Protein AF-M8D2G9-F1 (afdb_monomer_lite)

Secondary structure (DSSP, 8-state):
-HHHHHHHHHHHHHHHHHHTT---------HHHHHHHHHHHHHHHB-BS--TT-S-TT---B-TTTTGGGTS----SB--SSS--EEHHHHHHHHHHHHHHHHHHHHHHHHTT-HHHHHHHHHHHHHHHHHHEEETTEEEEEES-HHHHTT----GGG--S---EEEEETTB--HHHHHHHHHHHHHHHHHHTTT-HHHHHHHHHHHHHHHHHHHHS---HHHH-HHHHTTS--SS-SHHHHHHHHHHHHHHH--HHHHHHHHHHTTTTTTTS---S--SSS--HHHHHHHHHHHHHTT---STTHHHHHHHHHHHHHHSTT-PPPTTS------SEEEEEEEEEEEEETTEEEEEEEEEEEE-SSS-EEEEEEEEES--S-EESSEE-SSTTEEE--TT-S-B-TT-EEEEEEEEESSSPPEEEEEEEEE-

Foldseek 3Di:
DVVVVVVVVVVVVVVVVVVVPPPPPPPPPPVLVVVVVVLLVLLVFKAAQHDPPRPPVVDHHFPPCFCVVVPFGQTFFGQDPLWRKQALLQSLVVLLVLLVCCVVCVVVCVVSVNNVSSLVSSCRHLVNQLRQCPDLFKGFGIWFQCVFRVVDDDHRRPDDGHGDIDMAGLVQAALQSLLSNLSSLLSSLQSCCPPPVPSSVSSNVSSVSSLCNSVVRDDHNCVSDVSCCVPDGLPLGNLLSNLSSLLSNCVRPVDCVSVVVNQVCCVVSCLLPALDQDDHSRHCSLVSLQSLLVCVVVVHDPDDRVVVNVSSPVSNCVNDPPDDDDPPPDPPDDAQWDKDKDFPDWDDDPNWIKTKIKIKTFGANQFKWQWFKKAKPPADWDKDQWADDPDPRITIGDPPDRIAGHGGIGMMIGMHTDDDGIDIDTPDIDGD

Sequence (432 aa):
MARLAIASAAVALLVLLAAASAEASPAWSDYAGAFDKSLQFFEAQRSGKLPADRTVHWRGDSALTDGFSQGVDLVGGYYDAGDHVKFGFPMAYAVTMLSWGVLEFEKEMVAANSLNRALDAIRWGTNYFIKAHTEPNTLWVQVGDGDSDHLCWERAEDMSTPRTASKIDASRPGSEVAAETAAALAAAAKVFRHYDSMYADLLLMHAKQIFTFADTFRGRYDDSLQCAKKFYPSASGYQDELLWGAAWLYEATGDEDYLDYVARNAEAFGGTGWAVREFSWDNKYAGVQVLLSKVLLAGGGDGDYADTLKQFRAKAEFFIPGYQPPPGSLHIGGAPLEFVHAVTNSWEHNGVDHYRHTVTAKNTCGHPITYLKLRIEGLTGPIYGVSATHDKEMYGFPSWVTRLDAGEKLTIVYIQEGGPAAKIAVAEYKTG

pLDDT: mean 88.23, std 15.65, range [25.91, 99.0]

Radius of gyration: 27.32 Å; chains: 1; bounding box: 55×89×83 Å

Organism: Aegilops tauschii (NCBI:txid37682)

InterPro domains:
  IPR001701 Glycoside hydrolase family 9 [PF00759] (31-322)
  IPR008928 Six-hairpin glycosidase superfamily [SSF48208] (30-336)
  IPR012341 Six-hairpin glycosidase-like superfamily [G3DSA:1.50.10.10] (28-343)
  IPR019028 Carbohydrate binding domain CBM49 [PF09478] (338-416)
  IPR019028 Carbohydrate binding domain CBM49 [SM01063] (337-419)

Structure (mmCIF, N/CA/C/O backbone):
data_AF-M8D2G9-F1
#
_entry.id   AF-M8D2G9-F1
#
loop_
_atom_site.group_PDB
_atom_site.id
_atom_site.type_symbol
_atom_site.label_atom_id
_atom_site.label_alt_id
_atom_site.label_comp_id
_atom_site.label_asym_id
_atom_site.label_entity_id
_atom_site.label_seq_id
_atom_site.pdbx_PDB_ins_code
_atom_site.Cartn_x
_atom_site.Cartn_y
_atom_site.Cartn_z
_atom_site.occupancy
_atom_site.B_iso_or_equiv
_atom_site.auth_seq_id
_atom_site.auth_comp_id
_atom_site.auth_asym_id
_atom_site.auth_atom_id
_atom_site.pdbx_PDB_model_num
ATOM 1 N N . MET A 1 1 ? -10.076 68.667 -38.100 1.00 53.78 1 MET A N 1
ATOM 2 C CA . MET A 1 1 ? -9.116 67.548 -37.951 1.00 53.78 1 MET A CA 1
ATOM 3 C C . MET A 1 1 ? -8.803 67.205 -36.491 1.00 53.78 1 MET A C 1
ATOM 5 O O . MET A 1 1 ? -8.805 66.028 -36.169 1.00 53.78 1 MET A O 1
ATOM 9 N N . ALA A 1 2 ? -8.636 68.177 -35.583 1.00 49.06 2 ALA A N 1
ATOM 10 C CA . ALA A 1 2 ? -8.290 67.906 -34.175 1.00 49.06 2 ALA A CA 1
ATOM 11 C C . ALA A 1 2 ? -9.311 67.050 -33.383 1.00 49.06 2 ALA A C 1
ATOM 13 O O . ALA A 1 2 ? -8.911 66.219 -32.578 1.00 49.06 2 ALA A O 1
ATOM 14 N N . ARG A 1 3 ? -10.624 67.186 -33.634 1.00 44.47 3 ARG A N 1
ATOM 15 C CA . ARG A 1 3 ? -11.658 66.406 -32.916 1.00 44.47 3 ARG A CA 1
ATOM 16 C C . ARG A 1 3 ? -11.704 64.917 -33.291 1.00 44.47 3 ARG A C 1
ATOM 18 O O . ARG A 1 3 ? -12.078 64.108 -32.454 1.00 44.47 3 ARG A O 1
ATOM 25 N N . LEU A 1 4 ? -11.291 64.556 -34.510 1.00 47.47 4 LEU A N 1
ATOM 26 C CA . LEU A 1 4 ? -11.219 63.153 -34.942 1.00 47.47 4 LEU A CA 1
ATOM 27 C C . LEU A 1 4 ? -9.996 62.445 -34.338 1.00 47.47 4 LEU A C 1
ATOM 29 O O . LEU A 1 4 ? -10.094 61.295 -33.933 1.00 47.47 4 LEU A O 1
ATOM 33 N N . ALA A 1 5 ? -8.868 63.152 -34.208 1.00 52.06 5 ALA A N 1
ATOM 34 C CA . ALA A 1 5 ? -7.645 62.605 -33.619 1.00 52.06 5 ALA A CA 1
ATOM 35 C C . ALA A 1 5 ? -7.798 62.286 -32.119 1.00 52.06 5 ALA A C 1
ATOM 37 O O . ALA A 1 5 ? -7.286 61.274 -31.649 1.00 52.06 5 ALA A O 1
ATOM 38 N N . ILE A 1 6 ? -8.551 63.109 -31.379 1.00 54.62 6 ILE A N 1
ATOM 39 C CA . ILE A 1 6 ? -8.811 62.897 -29.945 1.00 54.62 6 ILE A CA 1
ATOM 40 C C . ILE A 1 6 ? -9.745 61.695 -29.723 1.00 54.62 6 ILE A C 1
ATOM 42 O O . ILE A 1 6 ? -9.524 60.914 -28.801 1.00 54.62 6 ILE A O 1
ATOM 46 N N . ALA A 1 7 ? -10.743 61.498 -30.592 1.00 53.12 7 ALA A N 1
ATOM 47 C CA . ALA A 1 7 ? -11.633 60.339 -30.524 1.00 53.12 7 ALA A CA 1
ATOM 48 C C . ALA A 1 7 ? -10.887 59.023 -30.817 1.00 53.12 7 ALA A C 1
ATOM 50 O O . ALA A 1 7 ? -11.056 58.050 -30.086 1.00 53.12 7 ALA A O 1
ATOM 51 N N . SER A 1 8 ? -10.000 59.005 -31.818 1.00 55.91 8 SER A N 1
ATOM 52 C CA . SER A 1 8 ? -9.183 57.825 -32.134 1.00 55.91 8 SER A CA 1
ATOM 53 C C . SER A 1 8 ? -8.168 57.491 -31.035 1.00 55.91 8 SER A C 1
ATOM 55 O O . SER A 1 8 ? -7.948 56.317 -30.745 1.00 55.91 8 SER A O 1
ATOM 57 N N . ALA A 1 9 ? -7.586 58.504 -30.384 1.00 57.50 9 ALA A N 1
ATOM 58 C CA . ALA A 1 9 ? -6.681 58.306 -29.253 1.00 57.50 9 ALA A CA 1
ATOM 59 C C . ALA A 1 9 ? -7.412 57.763 -28.012 1.00 57.50 9 ALA A C 1
ATOM 61 O O . ALA A 1 9 ? -6.888 56.887 -27.330 1.00 57.50 9 ALA A O 1
ATOM 62 N N . ALA A 1 10 ? -8.639 58.225 -27.749 1.00 59.53 10 ALA A N 1
ATOM 63 C CA . ALA A 1 10 ? -9.457 57.726 -26.645 1.00 59.53 10 ALA A CA 1
ATOM 64 C C . ALA A 1 10 ? -9.895 56.266 -26.857 1.00 59.53 10 ALA A C 1
ATOM 66 O O . ALA A 1 10 ? -9.846 55.477 -25.919 1.00 59.53 10 ALA A O 1
ATOM 67 N N . VAL A 1 11 ? -10.256 55.883 -28.089 1.00 64.50 11 VAL A N 1
ATOM 68 C CA . VAL A 1 11 ? -10.607 54.492 -28.430 1.00 64.50 11 VAL A CA 1
ATOM 69 C C . VAL A 1 11 ? -9.385 53.573 -28.339 1.00 64.50 11 VAL A C 1
ATOM 71 O O . VAL A 1 11 ? -9.488 52.490 -27.772 1.00 64.50 11 VAL A O 1
ATOM 74 N N . ALA A 1 12 ? -8.213 54.010 -28.813 1.00 60.72 12 ALA A N 1
ATOM 75 C CA . ALA A 1 12 ? -6.975 53.241 -28.675 1.00 60.72 12 ALA A CA 1
ATOM 76 C C . ALA A 1 12 ? -6.573 53.048 -27.201 1.00 60.72 12 ALA A C 1
ATOM 78 O O . ALA A 1 12 ? -6.162 51.955 -26.816 1.00 60.72 12 ALA A O 1
ATOM 79 N N . LEU A 1 13 ? -6.753 54.076 -26.363 1.00 60.06 13 LEU A N 1
ATOM 80 C CA . LEU A 1 13 ? -6.482 54.002 -24.927 1.00 60.06 13 LEU A CA 1
ATOM 81 C C . LEU A 1 13 ? -7.478 53.082 -24.199 1.00 60.06 13 LEU A C 1
ATOM 83 O O . LEU A 1 13 ? -7.069 52.327 -23.325 1.00 60.06 13 LEU A O 1
ATOM 87 N N . LEU A 1 14 ? -8.757 53.081 -24.594 1.00 56.66 14 LEU A N 1
ATOM 88 C CA . LEU A 1 14 ? -9.784 52.165 -24.076 1.00 56.66 14 LEU A CA 1
ATOM 89 C C . LEU A 1 14 ? -9.538 50.703 -24.480 1.00 56.66 14 LEU A C 1
ATOM 91 O O . LEU A 1 14 ? -9.743 49.816 -23.659 1.00 56.66 14 LEU A O 1
ATOM 95 N N . VAL A 1 15 ? -9.049 50.440 -25.697 1.00 58.44 15 VAL A N 1
ATOM 96 C CA . VAL A 1 15 ? -8.664 49.086 -26.142 1.00 58.44 15 VAL A CA 1
ATOM 97 C C . VAL A 1 15 ? -7.397 48.602 -25.423 1.00 58.44 15 VAL A C 1
ATOM 99 O O . VAL A 1 15 ? -7.326 47.441 -25.031 1.00 58.44 15 VAL A O 1
ATOM 102 N N . LEU A 1 16 ? -6.427 49.489 -25.174 1.00 55.03 16 LEU A N 1
ATOM 103 C CA . LEU A 1 16 ? -5.229 49.184 -24.379 1.00 55.03 16 LEU A CA 1
ATOM 104 C C . LEU A 1 16 ? -5.554 48.950 -22.895 1.00 55.03 16 LEU A C 1
ATOM 106 O O . LEU A 1 16 ? -4.984 48.051 -22.285 1.00 55.03 16 LEU A O 1
ATOM 110 N N . LEU A 1 17 ? -6.500 49.702 -22.326 1.00 54.75 17 LEU A N 1
ATOM 111 C CA . LEU A 1 17 ? -6.986 49.502 -20.957 1.00 54.75 17 LEU A CA 1
ATOM 112 C C . LEU A 1 17 ? -7.837 48.229 -20.824 1.00 54.75 17 LEU A C 1
ATOM 114 O O . LEU A 1 17 ? -7.736 47.557 -19.803 1.00 54.75 17 LEU A O 1
ATOM 118 N N . ALA A 1 18 ? -8.610 47.853 -21.851 1.00 52.09 18 ALA A N 1
ATOM 119 C CA . ALA A 1 18 ? -9.341 46.582 -21.905 1.00 52.09 18 ALA A CA 1
ATOM 120 C C . ALA A 1 18 ? -8.403 45.370 -22.072 1.00 52.09 18 ALA A C 1
ATOM 122 O O . ALA A 1 18 ? -8.632 44.327 -21.469 1.00 52.09 18 ALA A O 1
ATOM 123 N N . ALA A 1 19 ? -7.307 45.513 -22.826 1.00 51.78 19 ALA A N 1
ATOM 124 C CA . ALA A 1 19 ? -6.267 44.487 -22.932 1.00 51.78 19 ALA A CA 1
ATOM 125 C C . ALA A 1 19 ? -5.415 44.370 -21.652 1.00 51.78 19 ALA A C 1
ATOM 127 O O . ALA A 1 19 ? -4.944 43.284 -21.330 1.00 51.78 19 ALA A O 1
ATOM 128 N N . ALA A 1 20 ? -5.252 45.464 -20.899 1.00 49.66 20 ALA A N 1
ATOM 129 C CA . ALA A 1 20 ? -4.568 45.484 -19.602 1.00 49.66 20 ALA A CA 1
ATOM 130 C C . ALA A 1 20 ? -5.455 45.046 -18.418 1.00 49.66 20 ALA A C 1
ATOM 132 O O . ALA A 1 20 ? -4.943 44.852 -17.320 1.00 49.66 20 ALA A O 1
ATOM 133 N N . SER A 1 21 ? -6.766 44.890 -18.636 1.00 45.12 21 SER A N 1
ATOM 134 C CA . SER A 1 21 ? -7.738 44.366 -17.661 1.00 45.12 21 SER A CA 1
ATOM 135 C C . SER A 1 21 ? -8.247 42.966 -18.010 1.00 45.12 21 SER A C 1
ATOM 137 O O . SER A 1 21 ? -9.132 42.442 -17.335 1.00 45.12 21 SER A O 1
ATOM 139 N N . ALA A 1 22 ? -7.618 42.302 -18.985 1.00 43.44 22 ALA A N 1
ATOM 140 C CA . ALA A 1 22 ? -7.520 40.854 -18.944 1.00 43.44 22 ALA A CA 1
ATOM 141 C C . ALA A 1 22 ? -6.589 40.502 -17.776 1.00 43.44 22 ALA A C 1
ATOM 143 O O . ALA A 1 22 ? -5.407 40.214 -17.962 1.00 43.44 22 ALA A O 1
ATOM 144 N N . GLU A 1 23 ? -7.116 40.577 -16.552 1.00 44.22 23 GLU A N 1
ATOM 145 C CA . GLU A 1 23 ? -6.579 39.772 -15.469 1.00 44.22 23 GLU A CA 1
ATOM 146 C C . GLU A 1 23 ? -6.482 38.362 -16.039 1.00 44.22 23 GLU A C 1
ATOM 148 O O . GLU A 1 23 ? -7.493 37.764 -16.420 1.00 44.22 23 GLU A O 1
ATOM 153 N N . ALA A 1 24 ? -5.253 37.868 -16.197 1.00 43.94 24 ALA A N 1
ATOM 154 C CA . ALA A 1 24 ? -5.048 36.455 -16.399 1.00 43.94 24 ALA A CA 1
ATOM 155 C C . ALA A 1 24 ? -5.787 35.794 -15.239 1.00 43.94 24 ALA A C 1
ATOM 157 O O . ALA A 1 24 ? -5.355 35.893 -14.089 1.00 43.94 24 ALA A O 1
ATOM 158 N N . SER A 1 25 ? -6.940 35.185 -15.533 1.00 47.78 25 SER A N 1
ATOM 159 C CA . SER A 1 25 ? -7.552 34.229 -14.623 1.00 47.78 25 SER A CA 1
ATOM 160 C C . SER A 1 25 ? -6.408 33.329 -14.166 1.00 47.78 25 SER A C 1
ATOM 162 O O . SER A 1 25 ? -5.604 32.962 -15.034 1.00 47.78 25 SER A O 1
ATOM 164 N N . PRO A 1 26 ? -6.247 33.061 -12.854 1.00 45.66 26 PRO A N 1
ATOM 165 C CA . PRO A 1 26 ? -5.112 32.283 -12.375 1.00 45.66 26 PRO A CA 1
ATOM 166 C C . PRO A 1 26 ? -5.036 31.061 -13.271 1.00 45.66 26 PRO A C 1
ATOM 168 O O . PRO A 1 26 ? -6.054 30.385 -13.427 1.00 45.66 26 PRO A O 1
ATOM 171 N N . ALA A 1 27 ? -3.913 30.891 -13.980 1.00 52.69 27 ALA A N 1
ATOM 172 C CA . ALA A 1 27 ? -3.774 29.804 -14.931 1.00 52.69 27 ALA A CA 1
ATOM 173 C C . ALA A 1 27 ? -4.096 28.542 -14.143 1.00 52.69 27 ALA A C 1
ATOM 175 O O . ALA A 1 27 ? -3.344 28.173 -13.242 1.00 52.69 27 ALA A O 1
ATOM 176 N N . TRP A 1 28 ? -5.270 27.963 -14.393 1.00 56.19 28 TRP A N 1
ATOM 177 C CA . TRP A 1 28 ? -5.623 26.683 -13.824 1.00 56.19 28 TRP A CA 1
ATOM 178 C C . TRP A 1 28 ? -4.486 25.768 -14.248 1.00 56.19 28 TRP A C 1
ATOM 180 O O . TRP A 1 28 ? -4.229 25.636 -15.448 1.00 56.19 28 TRP A O 1
ATOM 190 N N . SER A 1 29 ? -3.712 25.275 -13.281 1.00 75.75 29 SER A N 1
ATOM 191 C CA . SER A 1 29 ? -2.574 24.421 -13.590 1.00 75.75 29 SER A CA 1
ATOM 192 C C . SER A 1 29 ? -3.075 23.284 -14.475 1.00 75.75 29 SER A C 1
ATOM 194 O O . SER A 1 29 ? -4.159 22.750 -14.238 1.00 75.75 29 SER A O 1
ATOM 196 N N . ASP A 1 30 ? -2.321 22.932 -15.517 1.00 87.50 30 ASP A N 1
ATOM 197 C CA . ASP A 1 30 ? -2.648 21.803 -16.389 1.00 87.50 30 ASP A CA 1
ATOM 198 C C . ASP A 1 30 ? -2.492 20.488 -15.605 1.00 87.50 30 ASP A C 1
ATOM 200 O O . ASP A 1 30 ? -1.484 19.787 -15.701 1.00 87.50 30 ASP A O 1
ATOM 204 N N . TYR A 1 31 ? -3.474 20.190 -14.750 1.00 90.50 31 TYR A N 1
ATOM 205 C CA . TYR A 1 31 ? -3.481 19.014 -13.888 1.00 90.50 31 TYR A CA 1
ATOM 206 C C . TYR A 1 31 ? -3.606 17.730 -14.708 1.00 90.50 31 TYR A C 1
ATOM 208 O O . TYR A 1 31 ? -3.048 16.710 -14.314 1.00 90.50 31 TYR A O 1
ATOM 216 N N . ALA A 1 32 ? -4.265 17.790 -15.870 1.00 89.56 32 ALA A N 1
ATOM 217 C CA . ALA A 1 32 ? -4.315 16.676 -16.809 1.00 89.56 32 ALA A CA 1
ATOM 218 C C . ALA A 1 32 ? -2.909 16.356 -17.341 1.00 89.56 32 ALA A C 1
ATOM 220 O O . ALA A 1 32 ? -2.459 15.218 -17.227 1.00 89.56 32 ALA A O 1
ATOM 221 N N . GLY A 1 33 ? -2.173 17.362 -17.825 1.00 91.38 33 GLY A N 1
ATOM 222 C CA . GLY A 1 33 ? -0.786 17.202 -18.263 1.00 91.38 33 GLY A CA 1
ATOM 223 C C . GLY A 1 33 ? 0.188 16.853 -17.132 1.00 91.38 33 GLY A C 1
ATOM 224 O O . GLY A 1 33 ? 1.165 16.136 -17.356 1.00 91.38 33 GLY A O 1
ATOM 225 N N . ALA A 1 34 ? -0.058 17.314 -15.903 1.00 93.31 34 ALA A N 1
ATOM 226 C CA . ALA A 1 34 ? 0.723 16.908 -14.734 1.00 93.31 34 ALA A CA 1
ATOM 227 C C . ALA A 1 34 ? 0.497 15.427 -14.382 1.00 93.31 34 ALA A C 1
ATOM 229 O O . ALA A 1 34 ? 1.460 14.696 -14.152 1.00 93.31 34 ALA A O 1
ATOM 230 N N . PHE A 1 35 ? -0.757 14.968 -14.391 1.00 93.00 35 PHE A N 1
ATOM 231 C CA . PHE A 1 35 ? -1.099 13.569 -14.143 1.00 93.00 35 PHE A CA 1
ATOM 232 C C . PHE A 1 35 ? -0.572 12.644 -15.248 1.00 93.00 35 PHE A C 1
ATOM 234 O O . PHE A 1 35 ? -0.017 11.588 -14.957 1.00 93.00 35 PHE A O 1
ATOM 241 N N . ASP A 1 36 ? -0.645 13.076 -16.507 1.00 92.12 36 ASP A N 1
ATOM 242 C CA . ASP A 1 36 ? -0.051 12.383 -17.653 1.00 92.12 36 ASP A CA 1
ATOM 243 C C . ASP A 1 36 ? 1.445 12.091 -17.443 1.00 92.12 36 ASP A C 1
ATOM 245 O O . ASP A 1 36 ? 1.893 10.949 -17.565 1.00 92.12 36 ASP A O 1
ATOM 249 N N . LYS A 1 37 ? 2.209 13.111 -17.034 1.00 95.81 37 LYS A N 1
ATOM 250 C CA . LYS A 1 37 ? 3.639 12.977 -16.714 1.00 95.81 37 LYS A CA 1
ATOM 251 C C . LYS A 1 37 ? 3.891 12.086 -15.500 1.00 95.81 37 LYS A C 1
ATOM 253 O O . LYS A 1 37 ? 4.894 11.381 -15.479 1.00 95.81 37 LYS A O 1
ATOM 258 N N . SER A 1 38 ? 2.990 12.084 -14.518 1.00 96.69 38 SER A N 1
ATOM 259 C CA . SER A 1 38 ? 3.061 11.156 -13.382 1.00 96.69 38 SER A CA 1
ATOM 260 C C . SER A 1 38 ? 2.964 9.696 -13.846 1.00 96.69 38 SER A C 1
ATOM 262 O O . SER A 1 38 ? 3.759 8.854 -13.437 1.00 96.69 38 SER A O 1
ATOM 264 N N . LEU A 1 39 ? 2.070 9.386 -14.791 1.00 97.31 39 LEU A N 1
ATOM 265 C CA . LEU A 1 39 ? 1.974 8.041 -15.372 1.00 97.31 39 LEU A CA 1
ATOM 266 C C . LEU A 1 39 ? 3.191 7.686 -16.244 1.00 97.31 39 LEU A C 1
ATOM 268 O O . LEU A 1 39 ? 3.643 6.541 -16.218 1.00 97.31 39 LEU A O 1
ATOM 272 N N . GLN A 1 40 ? 3.765 8.657 -16.966 1.00 97.56 40 GLN A N 1
ATOM 273 C CA . GLN A 1 40 ? 5.043 8.462 -17.666 1.00 97.56 40 GLN A CA 1
ATOM 274 C C . GLN A 1 40 ? 6.190 8.163 -16.689 1.00 97.56 40 GLN A C 1
ATOM 276 O O . GLN A 1 40 ? 7.065 7.363 -17.010 1.00 97.56 40 GLN A O 1
ATOM 281 N N . PHE A 1 41 ? 6.183 8.758 -15.492 1.00 98.38 41 PHE A N 1
ATOM 282 C CA . PHE A 1 41 ? 7.144 8.425 -14.440 1.00 98.38 41 PHE A CA 1
ATOM 283 C C . PHE A 1 41 ? 7.004 6.963 -13.995 1.00 98.38 41 PHE A C 1
ATOM 285 O O . PHE A 1 41 ? 8.001 6.250 -13.994 1.00 98.38 41 PHE A O 1
ATOM 292 N N . PHE A 1 42 ? 5.788 6.463 -13.741 1.00 98.50 42 PHE A N 1
ATOM 293 C CA . PHE A 1 42 ? 5.593 5.030 -13.471 1.00 98.50 42 PHE A CA 1
ATOM 294 C C . PHE A 1 42 ? 6.119 4.156 -14.618 1.00 98.50 42 PHE A C 1
ATOM 296 O O . PHE A 1 42 ? 6.850 3.196 -14.383 1.00 98.50 42 PHE A O 1
ATOM 303 N N . GLU A 1 43 ? 5.823 4.501 -15.874 1.00 98.50 43 GLU A N 1
ATOM 304 C CA . GLU A 1 43 ? 6.366 3.775 -17.027 1.00 98.50 43 GLU A CA 1
ATOM 305 C C . GLU A 1 43 ? 7.907 3.779 -17.053 1.00 98.50 43 GLU A C 1
ATOM 307 O O . GLU A 1 43 ? 8.532 2.750 -17.331 1.00 98.50 43 GLU A O 1
ATOM 312 N N . ALA A 1 44 ? 8.524 4.901 -16.685 1.00 98.56 44 ALA A N 1
ATOM 313 C CA . ALA A 1 44 ? 9.967 5.053 -16.566 1.00 98.56 44 ALA A CA 1
ATOM 314 C C . ALA A 1 44 ? 10.589 4.286 -15.383 1.00 98.56 44 ALA A C 1
ATOM 316 O O . ALA A 1 44 ? 11.799 4.085 -15.399 1.00 98.56 44 ALA A O 1
ATOM 317 N N . GLN A 1 45 ? 9.791 3.790 -14.433 1.00 98.81 45 GLN A N 1
ATOM 318 C CA . GLN A 1 45 ? 10.244 2.951 -13.314 1.00 98.81 45 GLN A CA 1
ATOM 319 C C . GLN A 1 45 ? 10.064 1.446 -13.564 1.00 98.81 45 GLN A C 1
ATOM 321 O O . GLN A 1 45 ? 10.525 0.625 -12.774 1.00 98.81 45 GLN A O 1
ATOM 326 N N . ARG A 1 46 ? 9.401 1.037 -14.654 1.00 98.88 46 ARG A N 1
ATOM 327 C CA . ARG A 1 46 ? 9.137 -0.384 -14.954 1.00 98.88 46 ARG A CA 1
ATOM 328 C C . ARG A 1 46 ? 10.428 -1.204 -15.057 1.00 98.88 46 ARG A C 1
ATOM 330 O O . ARG A 1 46 ? 11.265 -0.896 -15.897 1.00 98.88 46 ARG A O 1
ATOM 337 N N . SER A 1 47 ? 10.580 -2.250 -14.254 1.00 98.81 47 SER A N 1
ATOM 338 C CA . SER A 1 47 ? 11.639 -3.267 -14.363 1.00 98.81 47 SER A CA 1
ATOM 339 C C . SER A 1 47 ? 11.152 -4.473 -15.178 1.00 98.81 47 SER A C 1
ATOM 341 O O . SER A 1 47 ? 9.952 -4.737 -15.225 1.00 98.81 47 SER A O 1
ATOM 343 N N . GLY A 1 48 ? 12.053 -5.236 -15.801 1.00 98.69 48 GLY A N 1
ATOM 344 C CA . GLY A 1 48 ? 11.715 -6.432 -16.575 1.00 98.69 48 GLY A CA 1
ATOM 345 C C . GLY A 1 48 ? 11.635 -6.201 -18.085 1.00 98.69 48 GLY A C 1
ATOM 346 O O . GLY A 1 48 ? 12.256 -5.293 -18.636 1.00 98.69 48 GLY A O 1
ATOM 347 N N . LYS A 1 49 ? 10.876 -7.069 -18.764 1.00 98.56 49 LYS A N 1
ATOM 348 C CA . LYS A 1 49 ? 10.632 -7.017 -20.213 1.00 98.56 49 LYS A CA 1
ATOM 349 C C . LYS A 1 49 ? 9.604 -5.932 -20.526 1.00 98.56 49 LYS A C 1
ATOM 351 O O . LYS A 1 49 ? 8.434 -6.111 -20.200 1.00 98.56 49 LYS A O 1
ATOM 356 N N . LEU A 1 50 ? 10.012 -4.843 -21.167 1.00 98.44 50 LEU A N 1
ATOM 357 C CA . LEU A 1 50 ? 9.132 -3.714 -21.456 1.00 98.44 50 LEU A CA 1
ATOM 358 C C . LEU A 1 50 ? 8.204 -4.002 -22.647 1.00 98.44 50 LEU A C 1
ATOM 360 O O . LEU A 1 50 ? 8.592 -4.703 -23.589 1.00 98.44 50 LEU A O 1
ATOM 364 N N . PRO A 1 51 ? 6.980 -3.445 -22.645 1.00 96.38 51 PRO A N 1
ATOM 365 C CA . PRO A 1 51 ? 6.056 -3.623 -23.752 1.00 96.38 51 PRO A CA 1
ATOM 366 C C . PRO A 1 51 ? 6.530 -2.853 -25.000 1.00 96.38 51 PRO A C 1
ATOM 368 O O . PRO A 1 51 ? 7.270 -1.862 -24.926 1.00 96.38 51 PRO A O 1
ATOM 371 N N . ALA A 1 52 ? 6.143 -3.348 -26.177 1.00 95.00 52 ALA A N 1
ATOM 372 C CA . ALA A 1 52 ? 6.602 -2.807 -27.458 1.00 95.00 52 ALA A CA 1
ATOM 373 C C . ALA A 1 52 ? 6.025 -1.413 -27.761 1.00 95.00 52 ALA A C 1
ATOM 375 O O . ALA A 1 52 ? 6.671 -0.619 -28.439 1.00 95.00 52 ALA A O 1
ATOM 376 N N . ASP A 1 53 ? 4.838 -1.121 -27.237 1.00 93.31 53 ASP A N 1
ATOM 377 C CA . ASP A 1 53 ? 4.083 0.127 -27.375 1.00 93.31 53 ASP A CA 1
ATOM 378 C C . ASP A 1 53 ? 4.384 1.155 -26.269 1.00 93.31 53 ASP A C 1
ATOM 380 O O . ASP A 1 53 ? 3.661 2.141 -26.131 1.00 93.31 53 ASP A O 1
ATOM 384 N N . ARG A 1 54 ? 5.468 0.959 -25.501 1.00 94.12 54 ARG A N 1
ATOM 385 C CA . ARG A 1 54 ? 5.896 1.899 -24.454 1.00 94.12 54 ARG A CA 1
ATOM 386 C C . ARG A 1 54 ? 6.103 3.316 -24.988 1.00 94.12 54 ARG A C 1
ATOM 388 O O . ARG A 1 54 ? 6.635 3.484 -26.086 1.00 94.12 54 ARG A O 1
ATOM 395 N N . THR A 1 55 ? 5.801 4.329 -24.180 1.00 93.88 55 THR A N 1
ATOM 396 C CA . THR A 1 55 ? 6.030 5.740 -24.556 1.00 93.88 55 THR A CA 1
ATOM 397 C C . THR A 1 55 ? 7.397 6.258 -24.101 1.00 93.88 55 THR A C 1
ATOM 399 O O . THR A 1 55 ? 7.998 7.130 -24.731 1.00 93.88 55 THR A O 1
ATOM 402 N N . VAL A 1 56 ? 7.957 5.656 -23.049 1.00 96.88 56 VAL A N 1
ATOM 403 C CA . VAL A 1 56 ? 9.290 5.977 -22.523 1.00 96.88 56 VAL A CA 1
ATOM 404 C C . VAL A 1 56 ? 10.366 5.188 -23.284 1.00 96.88 56 VAL A C 1
ATOM 406 O O . VAL A 1 56 ? 10.812 4.119 -22.871 1.00 96.88 56 VAL A O 1
ATOM 409 N N . HIS A 1 57 ? 10.792 5.711 -24.437 1.00 96.81 57 HIS A N 1
ATOM 410 C CA . HIS A 1 57 ? 11.692 4.994 -25.357 1.00 96.81 57 HIS A CA 1
ATOM 411 C C . HIS A 1 57 ? 13.157 4.899 -24.912 1.00 96.81 57 HIS A C 1
ATOM 413 O O . HIS A 1 57 ? 13.890 4.059 -25.431 1.00 96.81 57 HIS A O 1
ATOM 419 N N . TRP A 1 58 ? 13.592 5.739 -23.972 1.00 97.75 58 TRP A N 1
ATOM 420 C CA . TRP A 1 58 ? 14.960 5.703 -23.448 1.00 97.75 58 TRP A CA 1
ATOM 421 C C . TRP A 1 58 ? 15.189 4.586 -22.419 1.00 97.75 58 TRP A C 1
ATOM 423 O O . TRP A 1 58 ? 16.337 4.332 -22.068 1.00 97.75 58 TRP A O 1
ATOM 433 N N . ARG A 1 59 ? 14.126 3.898 -21.977 1.00 98.50 59 ARG A N 1
ATOM 434 C CA . ARG A 1 59 ? 14.207 2.673 -21.170 1.00 98.50 59 ARG A CA 1
ATOM 435 C C . ARG A 1 59 ? 14.202 1.433 -22.066 1.00 98.50 59 ARG A C 1
ATOM 437 O O . ARG A 1 59 ? 13.468 1.370 -23.065 1.00 98.50 59 ARG A O 1
ATOM 444 N N . GLY A 1 60 ? 15.000 0.444 -21.685 1.00 98.44 60 GLY A N 1
ATOM 445 C CA . GLY A 1 60 ? 15.091 -0.880 -22.286 1.00 98.44 60 GLY A CA 1
ATOM 446 C C . GLY A 1 60 ? 14.750 -2.002 -21.302 1.00 98.44 60 GLY A C 1
ATOM 447 O O . GLY A 1 60 ? 14.423 -1.781 -20.135 1.00 98.44 60 GLY A O 1
ATOM 448 N N . ASP A 1 61 ? 14.804 -3.231 -21.811 1.00 98.81 61 ASP A N 1
ATOM 449 C CA . ASP A 1 61 ? 14.597 -4.427 -20.997 1.00 98.81 61 ASP A CA 1
ATOM 450 C C . ASP A 1 61 ? 15.720 -4.564 -19.959 1.00 98.81 61 ASP A C 1
ATOM 452 O O . ASP A 1 61 ? 16.897 -4.524 -20.310 1.00 98.81 61 ASP A O 1
ATOM 456 N N . SER A 1 62 ? 15.369 -4.776 -18.692 1.00 98.69 62 SER A N 1
ATOM 457 C CA . SER A 1 62 ? 16.333 -4.899 -17.585 1.00 98.69 62 SER A CA 1
ATOM 458 C C . SER A 1 62 ? 15.903 -5.967 -16.578 1.00 98.69 62 SER A C 1
ATOM 460 O O . SER A 1 62 ? 14.755 -6.404 -16.602 1.00 98.69 62 SER A O 1
ATOM 462 N N . ALA A 1 63 ? 16.814 -6.412 -15.701 1.00 98.19 63 ALA A N 1
ATOM 463 C CA . ALA A 1 63 ? 16.515 -7.357 -14.611 1.00 98.19 63 ALA A CA 1
ATOM 464 C C . ALA A 1 63 ? 15.802 -8.660 -15.051 1.00 98.19 63 ALA A C 1
ATOM 466 O O . ALA A 1 63 ? 14.952 -9.209 -14.349 1.00 98.19 63 ALA A O 1
ATOM 467 N N . LEU A 1 64 ? 16.138 -9.171 -16.242 1.00 98.38 64 LEU A N 1
ATOM 468 C CA . LEU A 1 64 ? 15.437 -10.293 -16.888 1.00 98.38 64 LEU A CA 1
ATOM 469 C C . LEU A 1 64 ? 15.682 -11.665 -16.241 1.00 98.38 64 LEU A C 1
ATOM 471 O O . LEU A 1 64 ? 15.127 -12.664 -16.690 1.00 98.38 64 LEU A O 1
ATOM 475 N N . THR A 1 65 ? 16.522 -11.723 -15.211 1.00 97.50 65 THR A N 1
ATOM 476 C CA . THR A 1 65 ? 16.865 -12.950 -14.481 1.00 97.50 65 THR A CA 1
ATOM 477 C C . THR A 1 65 ? 16.478 -12.882 -13.005 1.00 97.50 65 THR A C 1
ATOM 479 O O . THR A 1 65 ? 16.910 -13.732 -12.226 1.00 97.50 65 THR A O 1
ATOM 482 N N . ASP A 1 66 ? 15.691 -11.880 -12.602 1.00 98.69 66 ASP A N 1
ATOM 483 C CA . ASP A 1 66 ? 15.230 -11.718 -11.222 1.00 98.69 66 ASP A CA 1
ATOM 484 C C . ASP A 1 66 ? 14.535 -12.985 -10.714 1.00 98.69 66 ASP A C 1
ATOM 486 O O . ASP A 1 66 ? 13.581 -13.475 -11.317 1.00 98.69 66 ASP A O 1
ATOM 490 N N . GLY A 1 67 ? 15.023 -13.514 -9.588 1.00 98.12 67 GLY A N 1
ATOM 491 C CA . GLY A 1 67 ? 14.487 -14.716 -8.947 1.00 98.12 67 GLY A CA 1
ATOM 492 C C . GLY A 1 67 ? 14.948 -16.051 -9.549 1.00 98.12 67 GLY A C 1
ATOM 493 O O . GLY A 1 67 ? 14.829 -17.080 -8.880 1.00 98.12 67 GLY A O 1
ATOM 494 N N . PHE A 1 68 ? 15.538 -16.062 -10.752 1.00 97.25 68 PHE A N 1
ATOM 495 C CA . PHE A 1 68 ? 15.859 -17.300 -11.477 1.00 97.25 68 PHE A CA 1
ATOM 496 C C . PHE A 1 68 ? 16.790 -18.231 -10.686 1.00 97.25 68 PHE A C 1
ATOM 498 O O . PHE A 1 68 ? 16.541 -19.432 -10.588 1.00 97.25 68 PHE A O 1
ATOM 505 N N . SER A 1 69 ? 17.831 -17.678 -10.055 1.00 96.12 69 SER A N 1
ATOM 506 C CA . SER A 1 69 ? 18.771 -18.439 -9.215 1.00 96.12 69 SER A CA 1
ATOM 507 C C . SER A 1 69 ? 18.125 -19.040 -7.961 1.00 96.12 69 SER A C 1
ATOM 509 O O . SER A 1 69 ? 18.693 -19.946 -7.354 1.00 96.12 69 SER A O 1
ATOM 511 N N . GLN A 1 70 ? 16.942 -18.555 -7.582 1.00 97.88 70 GLN A N 1
ATOM 512 C CA . GLN A 1 70 ? 16.161 -18.995 -6.426 1.00 97.88 70 GLN A CA 1
ATOM 513 C C . GLN A 1 70 ? 14.924 -19.810 -6.835 1.00 97.88 70 GLN A C 1
ATOM 515 O O . GLN A 1 70 ? 14.091 -20.124 -5.988 1.00 97.88 70 GLN A O 1
ATOM 520 N N . GLY A 1 71 ? 14.821 -20.191 -8.116 1.00 97.88 71 GLY A N 1
ATOM 521 C CA . GLY A 1 71 ? 13.773 -21.074 -8.628 1.00 97.88 71 GLY A CA 1
ATOM 522 C C . GLY A 1 71 ? 12.410 -20.408 -8.820 1.00 97.88 71 GLY A C 1
ATOM 523 O O . GLY A 1 71 ? 11.407 -21.113 -8.891 1.00 97.88 71 GLY A O 1
ATOM 524 N N . VAL A 1 72 ? 12.358 -19.076 -8.899 1.00 98.31 72 VAL A N 1
ATOM 525 C CA . VAL A 1 72 ? 11.121 -18.294 -9.059 1.00 98.31 72 VAL A CA 1
ATOM 526 C C . VAL A 1 72 ? 11.261 -17.284 -10.203 1.00 98.31 72 VAL A C 1
ATOM 528 O O . VAL A 1 72 ? 12.367 -16.871 -10.537 1.00 98.31 72 VAL A O 1
ATOM 531 N N . ASP A 1 73 ? 10.151 -16.882 -10.825 1.00 98.38 73 ASP A N 1
ATOM 532 C CA . ASP A 1 73 ? 10.137 -15.757 -11.771 1.00 98.38 73 ASP A CA 1
ATOM 533 C C . ASP A 1 73 ? 9.726 -14.496 -11.020 1.00 98.38 73 ASP A C 1
ATOM 535 O O . ASP A 1 73 ? 8.563 -14.349 -10.655 1.00 98.38 73 ASP A O 1
ATOM 539 N N . LEU A 1 74 ? 10.671 -13.583 -10.804 1.00 98.81 74 LEU A N 1
ATOM 540 C CA . LEU A 1 74 ? 10.408 -12.276 -10.207 1.00 98.81 74 LEU A CA 1
ATOM 541 C C . LEU A 1 74 ? 10.657 -11.141 -11.205 1.00 98.81 74 LEU A C 1
ATOM 543 O O . LEU A 1 74 ? 10.812 -9.998 -10.790 1.00 98.81 74 LEU A O 1
ATOM 547 N N . VAL A 1 75 ? 10.679 -11.405 -12.514 1.00 98.81 75 VAL A N 1
ATOM 548 C CA . VAL A 1 75 ? 10.838 -10.367 -13.544 1.00 98.81 75 VAL A CA 1
ATOM 549 C C . VAL A 1 75 ? 9.583 -9.493 -13.607 1.00 98.81 75 VAL A C 1
ATOM 551 O O . VAL A 1 75 ? 8.462 -10.008 -13.673 1.00 98.81 75 VAL A O 1
ATOM 554 N N . GLY A 1 76 ? 9.762 -8.170 -13.646 1.00 98.75 76 GLY A N 1
ATOM 555 C CA . GLY A 1 76 ? 8.669 -7.192 -13.619 1.00 98.75 76 GLY A CA 1
ATOM 556 C C . GLY A 1 76 ? 8.750 -6.252 -12.415 1.00 98.75 76 GLY A C 1
ATOM 557 O O . GLY A 1 76 ? 9.769 -6.200 -11.722 1.00 98.75 76 GLY A O 1
ATOM 558 N N . GLY A 1 77 ? 7.647 -5.552 -12.141 1.00 98.81 77 GLY A N 1
ATOM 559 C CA . GLY A 1 77 ? 7.525 -4.628 -11.012 1.00 98.81 77 GLY A CA 1
ATOM 560 C C . GLY A 1 77 ? 8.178 -3.275 -11.283 1.00 98.81 77 GLY A C 1
ATOM 561 O O . GLY A 1 77 ? 8.529 -2.960 -12.424 1.00 98.81 77 GLY A O 1
ATOM 562 N N . TYR A 1 78 ? 8.315 -2.468 -10.238 1.00 98.94 78 TYR A N 1
ATOM 563 C CA . TYR A 1 78 ? 8.888 -1.125 -10.318 1.00 98.94 78 TYR A CA 1
ATOM 564 C C . TYR A 1 78 ? 10.226 -1.050 -9.589 1.00 98.94 78 TYR A C 1
ATOM 566 O O . TYR A 1 78 ? 10.370 -1.623 -8.514 1.00 98.94 78 TYR A O 1
ATOM 574 N N . TYR A 1 79 ? 11.194 -0.338 -10.160 1.00 98.88 79 TYR A N 1
ATOM 575 C CA . TYR A 1 79 ? 12.304 0.179 -9.365 1.00 98.88 79 TYR A CA 1
ATOM 576 C C . TYR A 1 79 ? 11.785 1.259 -8.420 1.00 98.88 79 TYR A C 1
ATOM 578 O O . TYR A 1 79 ? 10.867 2.005 -8.775 1.00 98.88 79 TYR A O 1
ATOM 586 N N . ASP A 1 80 ? 12.341 1.296 -7.216 1.00 98.56 80 ASP A N 1
ATOM 587 C CA . ASP A 1 80 ? 11.793 2.079 -6.116 1.00 98.56 80 ASP A CA 1
ATOM 588 C C . ASP A 1 80 ? 11.948 3.591 -6.327 1.00 98.56 80 ASP A C 1
ATOM 590 O O . ASP A 1 80 ? 10.954 4.321 -6.335 1.00 98.56 80 ASP A O 1
ATOM 594 N N . ALA A 1 81 ? 13.175 4.056 -6.570 1.00 97.62 81 ALA A N 1
ATOM 595 C CA . ALA A 1 81 ? 13.473 5.478 -6.686 1.00 97.62 81 ALA A CA 1
ATOM 596 C C . ALA A 1 81 ? 14.427 5.767 -7.859 1.00 97.62 81 ALA A C 1
ATOM 598 O O . ALA A 1 81 ? 14.083 5.551 -9.019 1.00 97.62 81 ALA A O 1
ATOM 599 N N . GLY A 1 82 ? 15.611 6.317 -7.579 1.00 97.31 82 GLY A N 1
ATOM 600 C CA . GLY A 1 82 ? 16.685 6.487 -8.568 1.00 97.31 82 GLY A CA 1
ATOM 601 C C . GLY A 1 82 ? 17.637 5.291 -8.649 1.00 97.31 82 GLY A C 1
ATOM 602 O O . GLY A 1 82 ? 18.609 5.346 -9.396 1.00 97.31 82 GLY A O 1
ATOM 603 N N . ASP A 1 83 ? 17.381 4.264 -7.844 1.00 97.56 83 ASP A N 1
ATOM 604 C CA . ASP A 1 83 ? 18.124 3.017 -7.739 1.00 97.56 83 ASP A CA 1
ATOM 605 C C . ASP A 1 83 ? 17.444 1.901 -8.556 1.00 97.56 83 ASP A C 1
ATOM 607 O O . ASP A 1 83 ? 16.475 2.140 -9.283 1.00 97.56 83 ASP A O 1
ATOM 611 N N . HIS A 1 84 ? 17.952 0.671 -8.463 1.00 98.06 84 HIS A N 1
ATOM 612 C CA . HIS A 1 84 ? 17.395 -0.490 -9.160 1.00 98.06 84 HIS A CA 1
ATOM 613 C C . HIS A 1 84 ? 16.948 -1.621 -8.225 1.00 98.06 84 HIS A C 1
ATOM 615 O O . HIS A 1 84 ? 16.663 -2.748 -8.671 1.00 98.06 84 HIS A O 1
ATOM 621 N N . VAL A 1 85 ? 16.840 -1.343 -6.928 1.00 98.25 85 VAL A N 1
ATOM 622 C CA . VAL A 1 85 ? 16.209 -2.261 -5.985 1.00 98.25 85 VAL A CA 1
ATOM 623 C C . VAL A 1 85 ? 14.694 -2.224 -6.170 1.00 98.25 85 VAL A C 1
ATOM 625 O O . VAL A 1 85 ? 14.079 -1.193 -6.445 1.00 98.25 85 VAL A O 1
ATOM 628 N N . LYS A 1 86 ? 14.067 -3.389 -6.019 1.00 98.75 86 LYS A N 1
ATOM 629 C CA . LYS A 1 86 ? 12.610 -3.521 -5.940 1.00 98.75 86 LYS A CA 1
ATOM 630 C C . LYS A 1 86 ? 12.215 -3.696 -4.487 1.00 98.75 86 LYS A C 1
ATOM 632 O O . LYS A 1 86 ? 12.185 -4.830 -4.013 1.00 98.75 86 LYS A O 1
ATOM 637 N N . PHE A 1 87 ? 11.922 -2.603 -3.790 1.00 98.69 87 PHE A N 1
ATOM 638 C CA . PHE A 1 87 ? 11.399 -2.645 -2.425 1.00 98.69 87 PHE A CA 1
ATOM 639 C C . PHE A 1 87 ? 9.883 -2.867 -2.446 1.00 98.69 87 PHE A C 1
ATOM 641 O O . PHE A 1 87 ? 9.114 -2.039 -2.926 1.00 98.69 87 PHE A O 1
ATOM 648 N N . GLY A 1 88 ? 9.435 -4.020 -1.948 1.00 98.62 88 GLY A N 1
ATOM 649 C CA . GLY A 1 88 ? 8.039 -4.448 -2.040 1.00 98.62 88 GLY A CA 1
ATOM 650 C C . GLY A 1 88 ? 7.080 -3.599 -1.211 1.00 98.62 88 GLY A C 1
ATOM 651 O O . GLY A 1 88 ? 5.962 -3.364 -1.653 1.00 98.62 88 GLY A O 1
ATOM 652 N N . PHE A 1 89 ? 7.515 -3.100 -0.052 1.00 98.69 89 PHE A N 1
ATOM 653 C CA . PHE A 1 89 ? 6.657 -2.328 0.848 1.00 98.69 89 PHE A CA 1
ATOM 654 C C . PHE A 1 89 ? 6.212 -0.973 0.259 1.00 98.69 89 PHE A C 1
ATOM 656 O O . PHE A 1 89 ? 5.007 -0.787 0.069 1.00 98.69 89 PHE A O 1
ATOM 663 N N . PRO A 1 90 ? 7.123 -0.064 -0.145 1.00 98.75 90 PRO A N 1
ATOM 664 C CA . PRO A 1 90 ? 6.732 1.176 -0.822 1.00 98.75 90 PRO A CA 1
ATOM 665 C C . PRO A 1 90 ? 6.091 0.932 -2.196 1.00 98.75 90 PRO A C 1
ATOM 667 O O . PRO A 1 90 ? 5.186 1.674 -2.584 1.00 98.75 90 PRO A O 1
ATOM 670 N N . MET A 1 91 ? 6.481 -0.128 -2.919 1.00 98.94 91 MET A N 1
ATOM 671 C CA . MET A 1 91 ? 5.834 -0.490 -4.185 1.00 98.94 91 MET A CA 1
ATOM 672 C C . MET A 1 91 ? 4.363 -0.867 -3.986 1.00 98.94 91 MET A C 1
ATOM 674 O O . MET A 1 91 ? 3.514 -0.424 -4.760 1.00 98.94 91 MET A O 1
ATOM 678 N N . ALA A 1 92 ? 4.052 -1.674 -2.966 1.00 98.94 92 ALA A N 1
ATOM 679 C CA . ALA A 1 92 ? 2.683 -2.053 -2.633 1.00 98.94 92 ALA A CA 1
ATOM 680 C C . ALA A 1 92 ? 1.851 -0.812 -2.301 1.00 98.94 92 ALA A C 1
ATOM 682 O O . ALA A 1 92 ? 0.828 -0.594 -2.946 1.00 98.94 92 ALA A O 1
ATOM 683 N N . TYR A 1 93 ? 2.366 0.070 -1.440 1.00 98.88 93 TYR A N 1
ATOM 684 C CA . TYR A 1 93 ? 1.726 1.350 -1.133 1.00 98.88 93 TYR A CA 1
ATOM 685 C C . TYR A 1 93 ? 1.451 2.197 -2.385 1.00 98.88 93 TYR A C 1
ATOM 687 O O . TYR A 1 93 ? 0.331 2.675 -2.583 1.00 98.88 93 TYR A O 1
ATOM 695 N N . ALA A 1 94 ? 2.436 2.356 -3.275 1.00 98.88 94 ALA A N 1
ATOM 696 C CA . ALA A 1 94 ? 2.266 3.130 -4.504 1.00 98.88 94 ALA A CA 1
ATOM 697 C C . ALA A 1 94 ? 1.153 2.557 -5.403 1.00 98.88 94 ALA A C 1
ATOM 699 O O . ALA A 1 94 ? 0.369 3.314 -5.980 1.00 98.88 94 ALA A O 1
ATOM 700 N N . VAL A 1 95 ? 1.046 1.227 -5.493 1.00 98.94 95 VAL A N 1
ATOM 701 C CA . VAL A 1 95 ? -0.007 0.546 -6.262 1.00 98.94 95 VAL A CA 1
ATOM 702 C C . VAL A 1 95 ? -1.372 0.668 -5.581 1.00 98.94 95 VAL A C 1
ATOM 704 O O . VAL A 1 95 ? -2.362 0.907 -6.281 1.00 98.94 95 VAL A O 1
ATOM 707 N N . THR A 1 96 ? -1.450 0.574 -4.248 1.00 98.94 96 THR A N 1
ATOM 708 C CA . THR A 1 96 ? -2.685 0.840 -3.493 1.00 98.94 96 THR A CA 1
ATOM 709 C C . THR A 1 96 ? -3.176 2.258 -3.762 1.00 98.94 96 THR A C 1
ATOM 711 O O . THR A 1 96 ? -4.336 2.453 -4.115 1.00 98.94 96 THR A O 1
ATOM 714 N N . MET A 1 97 ? -2.286 3.251 -3.685 1.00 98.69 97 MET A N 1
ATOM 715 C CA . MET A 1 97 ? -2.630 4.657 -3.900 1.00 98.69 97 MET A CA 1
ATOM 716 C C . MET A 1 97 ? -3.041 4.967 -5.335 1.00 98.69 97 MET A C 1
ATOM 718 O O . MET A 1 97 ? -3.998 5.711 -5.547 1.00 98.69 97 MET A O 1
ATOM 722 N N . LEU A 1 98 ? -2.364 4.380 -6.323 1.00 98.44 98 LEU A N 1
ATOM 723 C CA . LEU A 1 98 ? -2.761 4.519 -7.721 1.00 98.44 98 LEU A CA 1
ATOM 724 C C . LEU A 1 98 ? -4.147 3.902 -7.964 1.00 98.44 98 LEU A C 1
ATOM 726 O O . LEU A 1 98 ? -4.980 4.509 -8.636 1.00 98.44 98 LEU A O 1
ATOM 730 N N . SER A 1 99 ? -4.416 2.739 -7.364 1.00 98.81 99 SER A N 1
ATOM 731 C CA . SER A 1 99 ? -5.721 2.071 -7.437 1.00 98.81 99 SER A CA 1
ATOM 732 C C . SER A 1 99 ? -6.815 2.889 -6.759 1.00 98.81 99 SER A C 1
ATOM 734 O O . SER A 1 99 ? -7.874 3.100 -7.347 1.00 98.81 99 SER A O 1
ATOM 736 N N . TRP A 1 100 ? -6.548 3.418 -5.562 1.00 98.44 100 TRP A N 1
ATOM 737 C CA . TRP A 1 100 ? -7.483 4.295 -4.865 1.00 98.44 100 TRP A CA 1
ATOM 738 C C . TRP A 1 100 ? -7.778 5.553 -5.687 1.00 98.44 100 TRP A C 1
ATOM 740 O O . TRP A 1 100 ? -8.937 5.912 -5.865 1.00 98.44 100 TRP A O 1
ATOM 750 N N . GLY A 1 101 ? -6.752 6.168 -6.282 1.00 97.69 101 GLY A N 1
ATOM 751 C CA . GLY A 1 101 ? -6.918 7.313 -7.174 1.00 97.69 101 GLY A CA 1
ATOM 752 C C . GLY A 1 101 ? -7.839 7.021 -8.361 1.00 97.69 101 GLY A C 1
ATOM 753 O O . GLY A 1 101 ? -8.699 7.843 -8.670 1.00 97.69 101 GLY A O 1
ATOM 754 N N . VAL A 1 102 ? -7.710 5.852 -9.001 1.00 98.00 102 VAL A N 1
ATOM 755 C CA . VAL A 1 102 ? -8.624 5.443 -10.082 1.00 98.00 102 VAL A CA 1
ATOM 756 C C . VAL A 1 102 ? -10.055 5.291 -9.566 1.00 98.00 102 VAL A C 1
ATOM 758 O O . VAL A 1 102 ? -10.966 5.795 -10.211 1.00 98.00 102 VAL A O 1
ATOM 761 N N . LEU A 1 103 ? -10.264 4.664 -8.404 1.00 97.25 103 LEU A N 1
ATOM 762 C CA . LEU A 1 103 ? -11.605 4.476 -7.829 1.00 97.25 103 LEU A CA 1
ATOM 763 C C . LEU A 1 103 ? -12.315 5.800 -7.511 1.00 97.25 103 LEU A C 1
ATOM 765 O O . LEU A 1 103 ? -13.528 5.898 -7.675 1.00 97.25 103 LEU A O 1
ATOM 769 N N . GLU A 1 104 ? -11.577 6.811 -7.054 1.00 95.19 104 GLU A N 1
ATOM 770 C C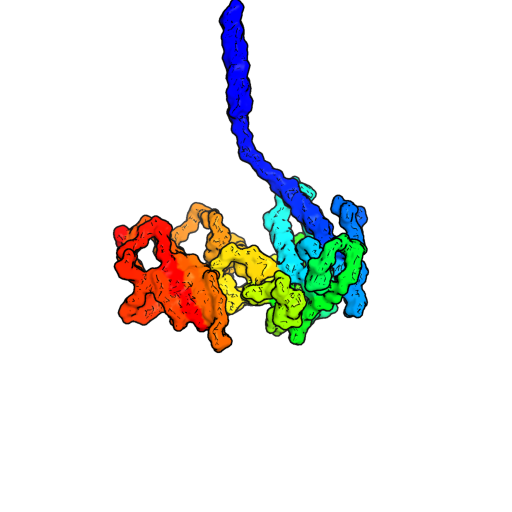A . GLU A 1 104 ? -12.151 8.111 -6.685 1.00 95.19 104 GLU A CA 1
ATOM 771 C C . GLU A 1 104 ? -12.347 9.044 -7.885 1.00 95.19 104 GLU A C 1
ATOM 773 O O . GLU A 1 104 ? -13.315 9.804 -7.919 1.00 95.19 104 GLU A O 1
ATOM 778 N N . PHE A 1 105 ? -11.433 8.998 -8.859 1.00 96.06 105 PHE A N 1
ATOM 779 C CA . PHE A 1 105 ? -11.315 10.011 -9.916 1.00 96.06 105 PHE A CA 1
ATOM 780 C C . PHE A 1 105 ? -11.407 9.426 -11.333 1.00 96.06 105 PHE A C 1
ATOM 782 O O . PHE A 1 105 ? -10.861 9.980 -12.290 1.00 96.06 105 PHE A O 1
ATOM 789 N N . GLU A 1 106 ? -12.081 8.283 -11.493 1.00 95.00 106 GLU A N 1
ATOM 790 C CA . GLU A 1 106 ? -12.205 7.577 -12.774 1.00 95.00 106 GLU A CA 1
ATOM 791 C C . GLU A 1 106 ? -12.727 8.490 -13.892 1.00 95.00 106 GLU A C 1
ATOM 793 O O . GLU A 1 106 ? -12.180 8.519 -14.995 1.00 95.00 106 GLU A O 1
ATOM 798 N N . LYS A 1 107 ? -13.766 9.284 -13.604 1.00 95.38 107 LYS A N 1
ATOM 799 C CA . LYS A 1 107 ? -14.413 10.170 -14.586 1.00 95.38 107 LYS A CA 1
ATOM 800 C C . LYS A 1 107 ? -13.454 11.245 -15.088 1.00 95.38 107 LYS A C 1
ATOM 802 O O . LYS A 1 107 ? -13.420 11.537 -16.283 1.00 95.38 107 LYS A O 1
ATOM 807 N N . GLU A 1 108 ? -12.665 11.815 -14.189 1.00 94.62 108 GLU A N 1
ATOM 808 C CA . GLU A 1 108 ? -11.643 12.810 -14.480 1.00 94.62 108 GLU A CA 1
ATOM 809 C C . GLU A 1 108 ? -10.509 12.194 -15.309 1.00 94.62 108 GLU A C 1
ATOM 811 O O . GLU A 1 108 ? -10.057 12.805 -16.278 1.00 94.62 108 GLU A O 1
ATOM 816 N N . MET A 1 109 ? -10.098 10.959 -15.003 1.00 95.31 109 MET A N 1
ATOM 817 C CA . MET A 1 109 ? -9.091 10.233 -15.786 1.00 95.31 109 MET A CA 1
ATOM 818 C C . MET A 1 109 ? -9.589 9.845 -17.186 1.00 95.31 109 MET A C 1
ATOM 820 O O . MET A 1 109 ? -8.813 9.863 -18.145 1.00 95.31 109 MET A O 1
ATOM 824 N N . VAL A 1 110 ? -10.881 9.535 -17.340 1.00 95.00 110 VAL A N 1
ATOM 825 C CA . VAL A 1 110 ? -11.512 9.356 -18.659 1.00 95.00 110 VAL A CA 1
ATOM 826 C C . VAL A 1 110 ? -11.485 10.669 -19.436 1.00 95.00 110 VAL A C 1
ATOM 828 O O . VAL A 1 110 ? -11.039 10.691 -20.582 1.00 95.00 110 VAL A O 1
ATOM 831 N N . ALA A 1 111 ? -11.901 11.775 -18.811 1.00 93.81 111 ALA A N 1
ATOM 832 C CA . ALA A 1 111 ? -11.901 13.094 -19.443 1.00 93.81 111 ALA A CA 1
ATOM 833 C C . ALA A 1 111 ? -10.488 13.555 -19.852 1.00 93.81 111 ALA A C 1
ATOM 835 O O . ALA A 1 111 ? -10.329 14.214 -20.878 1.00 93.81 111 ALA A O 1
ATOM 836 N N . ALA A 1 112 ? -9.465 13.170 -19.086 1.00 92.88 112 ALA A N 1
ATOM 837 C CA . ALA A 1 112 ? -8.058 13.448 -19.370 1.00 92.88 112 ALA A CA 1
ATOM 838 C C . ALA A 1 112 ? -7.388 12.431 -20.320 1.00 92.88 112 ALA A C 1
ATOM 840 O O . ALA A 1 112 ? -6.199 12.564 -20.604 1.00 92.88 112 ALA A O 1
ATOM 841 N N . ASN A 1 113 ? -8.111 11.415 -20.813 1.00 94.31 113 ASN A N 1
ATOM 842 C CA . ASN A 1 113 ? -7.570 10.338 -21.653 1.00 94.31 113 ASN A CA 1
ATOM 843 C C . ASN A 1 113 ? -6.338 9.635 -21.031 1.00 94.31 113 ASN A C 1
ATOM 845 O O . ASN A 1 113 ? -5.345 9.314 -21.696 1.00 94.31 113 ASN A O 1
ATOM 849 N N . SER A 1 114 ? -6.382 9.428 -19.716 1.00 95.56 114 SER A N 1
ATOM 850 C CA . SER A 1 114 ? -5.297 8.847 -18.920 1.00 95.56 114 SER A CA 1
ATOM 851 C C . SER A 1 114 ? -5.688 7.540 -18.228 1.00 95.56 114 SER A C 1
ATOM 853 O O . SER A 1 114 ? -4.794 6.812 -17.798 1.00 95.56 114 SER A O 1
ATOM 855 N N . LEU A 1 115 ? -6.983 7.189 -18.198 1.00 96.88 115 LEU A N 1
ATOM 856 C CA . LEU A 1 115 ? -7.486 5.991 -17.515 1.00 96.88 115 LEU A CA 1
ATOM 857 C C . LEU A 1 115 ? -6.753 4.708 -17.936 1.00 96.88 115 LEU A C 1
ATOM 859 O O . LEU A 1 115 ? -6.244 4.002 -17.076 1.00 96.88 115 LEU A O 1
ATOM 863 N N . ASN A 1 116 ? -6.627 4.424 -19.237 1.00 96.44 116 ASN A N 1
ATOM 864 C CA . ASN A 1 116 ? -5.973 3.187 -19.695 1.00 96.44 116 ASN A CA 1
ATOM 865 C C . ASN A 1 116 ? -4.515 3.087 -19.224 1.00 96.44 116 ASN A C 1
ATOM 867 O O . ASN A 1 116 ? -4.088 2.032 -18.775 1.00 96.44 116 ASN A O 1
ATOM 871 N N . ARG A 1 117 ? -3.771 4.199 -19.233 1.00 96.75 117 ARG A N 1
ATOM 872 C CA . ARG A 1 117 ? -2.388 4.218 -18.735 1.00 96.75 117 ARG A CA 1
ATOM 873 C C . ARG A 1 117 ? -2.314 4.048 -17.220 1.00 96.75 117 ARG A C 1
ATOM 875 O O . ARG A 1 117 ? -1.382 3.413 -16.735 1.00 96.75 117 ARG A O 1
ATOM 882 N N . ALA A 1 118 ? -3.290 4.573 -16.476 1.00 98.25 118 ALA A N 1
ATOM 883 C CA . ALA A 1 118 ? -3.404 4.320 -15.042 1.00 98.25 118 ALA A CA 1
ATOM 884 C C . ALA A 1 118 ? -3.693 2.834 -14.766 1.00 98.25 118 ALA A C 1
ATOM 886 O O . ALA A 1 118 ? -3.012 2.225 -13.944 1.00 98.25 118 ALA A O 1
ATOM 887 N N . LEU A 1 119 ? -4.620 2.222 -15.514 1.00 98.62 119 LEU A N 1
ATOM 888 C CA . LEU A 1 119 ? -4.898 0.784 -15.447 1.00 98.62 119 LEU A CA 1
ATOM 889 C C . LEU A 1 119 ? -3.649 -0.046 -15.784 1.00 98.62 119 LEU A C 1
ATOM 891 O O . LEU A 1 119 ? -3.312 -0.970 -15.047 1.00 98.62 119 LEU A O 1
ATOM 895 N N . ASP A 1 120 ? -2.905 0.308 -16.831 1.00 98.38 120 ASP A N 1
ATOM 896 C CA . ASP A 1 120 ? -1.662 -0.382 -17.196 1.00 98.38 120 ASP A CA 1
ATOM 897 C C . ASP A 1 120 ? -0.583 -0.252 -16.116 1.00 98.38 120 ASP A C 1
ATOM 899 O O . ASP A 1 120 ? 0.175 -1.193 -15.865 1.00 98.38 120 ASP A O 1
ATOM 903 N N . ALA A 1 121 ? -0.496 0.904 -15.456 1.00 98.69 121 ALA A N 1
ATOM 904 C CA . ALA A 1 121 ? 0.428 1.115 -14.351 1.00 98.69 121 ALA A CA 1
ATOM 905 C C . ALA A 1 121 ? 0.047 0.278 -13.110 1.00 98.69 121 ALA A C 1
ATOM 907 O O . ALA A 1 121 ? 0.923 -0.351 -12.509 1.00 98.69 121 ALA A O 1
ATOM 908 N N . ILE A 1 122 ? -1.241 0.163 -12.772 1.00 98.88 122 ILE A N 1
ATOM 909 C CA . ILE A 1 122 ? -1.707 -0.725 -11.690 1.00 98.88 122 ILE A CA 1
ATOM 910 C C . ILE A 1 122 ? -1.433 -2.192 -12.045 1.00 98.88 122 ILE A C 1
ATOM 912 O O . ILE A 1 122 ? -0.882 -2.942 -11.232 1.00 98.88 122 ILE A O 1
ATOM 916 N N . ARG A 1 123 ? -1.777 -2.610 -13.271 1.00 98.88 123 ARG A N 1
ATOM 917 C CA . ARG A 1 123 ? -1.586 -3.989 -13.747 1.00 98.88 123 ARG A CA 1
ATOM 918 C C . ARG A 1 123 ? -0.117 -4.404 -13.724 1.00 98.88 123 ARG A C 1
ATOM 920 O O . ARG A 1 123 ? 0.194 -5.542 -13.390 1.00 98.88 123 ARG A O 1
ATOM 927 N N . TRP A 1 124 ? 0.801 -3.491 -14.040 1.00 98.94 124 TRP A N 1
ATOM 928 C CA . TRP A 1 124 ? 2.236 -3.773 -13.997 1.00 98.94 124 TRP A CA 1
ATOM 929 C C . TRP A 1 124 ? 2.725 -4.160 -12.595 1.00 98.94 124 TRP A C 1
ATOM 931 O O . TRP A 1 124 ? 3.432 -5.158 -12.440 1.00 98.94 124 TRP A O 1
ATOM 941 N N . GLY A 1 125 ? 2.321 -3.398 -11.573 1.00 98.88 125 GLY A N 1
ATOM 942 C CA . GLY A 1 125 ? 2.681 -3.677 -10.180 1.00 98.88 125 GLY A CA 1
ATOM 943 C C . GLY A 1 125 ? 2.001 -4.939 -9.647 1.00 98.88 125 GLY A C 1
ATOM 944 O O . GLY A 1 125 ? 2.649 -5.814 -9.079 1.00 98.88 125 GLY A O 1
ATOM 945 N N . THR A 1 126 ? 0.706 -5.096 -9.911 1.00 98.94 126 THR A N 1
ATOM 946 C CA . THR A 1 126 ? -0.061 -6.258 -9.435 1.00 98.94 126 THR A CA 1
ATOM 947 C C . THR A 1 126 ? 0.335 -7.576 -10.106 1.00 98.94 126 THR A C 1
ATOM 949 O O . THR A 1 126 ? 0.394 -8.604 -9.431 1.00 98.94 126 THR A O 1
ATOM 952 N N . ASN A 1 127 ? 0.726 -7.565 -11.387 1.00 98.94 127 ASN A N 1
ATOM 953 C CA . ASN A 1 127 ? 1.339 -8.729 -12.037 1.00 98.94 127 ASN A CA 1
ATOM 954 C C . ASN A 1 127 ? 2.617 -9.182 -11.322 1.00 98.94 127 ASN A C 1
ATOM 956 O O . ASN A 1 127 ? 2.863 -10.381 -11.204 1.00 98.94 127 ASN A O 1
ATOM 960 N N . TYR A 1 128 ? 3.425 -8.237 -10.837 1.00 98.94 128 TYR A N 1
ATOM 961 C CA . TYR A 1 128 ? 4.610 -8.560 -10.051 1.00 98.94 128 TYR A CA 1
ATOM 962 C C . TYR A 1 128 ? 4.246 -9.137 -8.677 1.00 98.94 128 TYR A C 1
ATOM 964 O O . TYR A 1 128 ? 4.830 -10.141 -8.283 1.00 98.94 12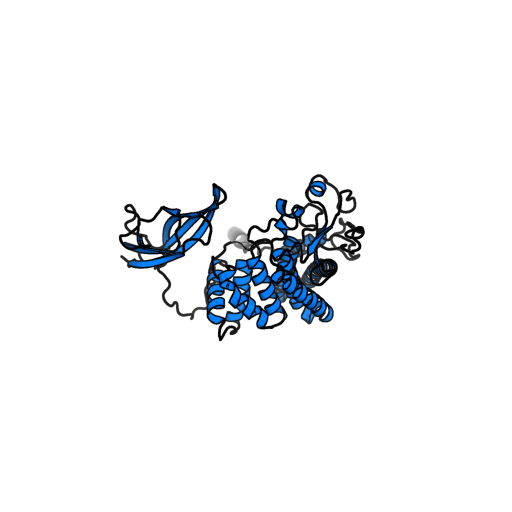8 TYR A O 1
ATOM 972 N N . PHE A 1 129 ? 3.241 -8.596 -7.982 1.00 98.94 129 PHE A N 1
ATOM 973 C CA . PHE A 1 129 ? 2.790 -9.158 -6.700 1.00 98.94 129 PHE A CA 1
ATOM 974 C C . PHE A 1 129 ? 2.232 -10.580 -6.824 1.00 98.94 129 PHE A C 1
ATOM 976 O O . PHE A 1 129 ? 2.511 -11.414 -5.966 1.00 98.94 129 PHE A O 1
ATOM 983 N N . ILE A 1 130 ? 1.515 -10.897 -7.910 1.00 98.94 130 ILE A N 1
ATOM 984 C CA . ILE A 1 130 ? 1.068 -12.271 -8.198 1.00 98.94 130 ILE A CA 1
ATOM 985 C C . ILE A 1 130 ? 2.271 -13.216 -8.312 1.00 98.94 130 ILE A C 1
ATOM 987 O O . ILE A 1 130 ? 2.267 -14.282 -7.704 1.00 98.94 130 ILE A O 1
ATOM 991 N N . LYS A 1 131 ? 3.319 -12.815 -9.044 1.00 98.88 131 LYS A N 1
ATOM 992 C CA . LYS A 1 131 ? 4.563 -13.593 -9.159 1.00 98.88 131 LYS A CA 1
ATOM 993 C C . LYS A 1 131 ? 5.302 -13.730 -7.825 1.00 98.88 131 LYS A C 1
ATOM 995 O O . LYS A 1 131 ? 5.849 -14.787 -7.522 1.00 98.88 131 LYS A O 1
ATOM 1000 N N . ALA A 1 132 ? 5.315 -12.662 -7.034 1.00 98.88 132 ALA A N 1
ATOM 1001 C CA . ALA A 1 132 ? 5.970 -12.608 -5.736 1.00 98.88 132 ALA A CA 1
ATOM 1002 C C . ALA A 1 132 ? 5.243 -13.415 -4.647 1.00 98.88 132 ALA A C 1
ATOM 1004 O O . ALA A 1 132 ? 5.853 -13.754 -3.636 1.00 98.88 132 ALA A O 1
ATOM 1005 N N . HIS A 1 133 ? 3.966 -13.749 -4.828 1.00 98.88 133 HIS A N 1
ATOM 1006 C CA . HIS A 1 133 ? 3.212 -14.614 -3.923 1.00 98.88 133 HIS A CA 1
ATOM 1007 C C . HIS A 1 133 ? 3.234 -16.062 -4.426 1.00 98.88 133 HIS A C 1
ATOM 1009 O O . HIS A 1 133 ? 2.343 -16.502 -5.152 1.00 98.88 133 HIS A O 1
ATOM 1015 N N . THR A 1 134 ? 4.288 -16.800 -4.068 1.00 98.25 134 THR A N 1
ATOM 1016 C CA . THR A 1 134 ? 4.551 -18.139 -4.625 1.00 98.25 134 THR A CA 1
ATOM 1017 C C . THR A 1 134 ? 3.851 -19.270 -3.877 1.00 98.25 134 THR A C 1
ATOM 1019 O O . THR A 1 134 ? 3.615 -20.328 -4.453 1.00 98.25 134 THR A O 1
ATOM 1022 N N . GLU A 1 135 ? 3.533 -19.066 -2.599 1.00 97.81 135 GLU A N 1
ATOM 1023 C CA . GLU A 1 135 ? 2.799 -20.007 -1.743 1.00 97.81 135 GLU A CA 1
ATOM 1024 C C . GLU A 1 135 ? 1.938 -19.209 -0.751 1.00 97.81 135 GLU A C 1
ATOM 1026 O O . GLU A 1 135 ? 2.323 -18.083 -0.436 1.00 97.81 135 GLU A O 1
ATOM 1031 N N . PRO A 1 136 ? 0.855 -19.776 -0.177 1.00 97.62 136 PRO A N 1
ATOM 1032 C CA . PRO A 1 136 ? -0.087 -19.025 0.665 1.00 97.62 136 PRO A CA 1
ATOM 1033 C C . PRO A 1 136 ? 0.538 -18.231 1.822 1.00 97.62 136 PRO A C 1
ATOM 1035 O O . PRO A 1 136 ? -0.000 -17.206 2.215 1.00 97.62 136 PRO A O 1
ATOM 1038 N N . ASN A 1 137 ? 1.663 -18.710 2.368 1.00 98.50 137 ASN A N 1
ATOM 1039 C CA . ASN A 1 137 ? 2.400 -18.071 3.462 1.00 98.50 137 ASN A CA 1
ATOM 1040 C C . ASN A 1 137 ? 3.840 -17.715 3.048 1.00 98.50 137 ASN A C 1
ATOM 1042 O O . ASN A 1 137 ? 4.766 -17.857 3.845 1.00 98.50 137 ASN A O 1
ATOM 1046 N N . THR A 1 138 ? 4.074 -17.373 1.778 1.00 98.69 138 THR A N 1
ATOM 1047 C CA . THR A 1 138 ? 5.386 -16.936 1.278 1.00 98.69 138 THR A CA 1
ATOM 1048 C C . THR A 1 138 ? 5.226 -15.779 0.303 1.00 98.69 138 THR A C 1
ATOM 1050 O O . THR A 1 138 ? 4.616 -15.927 -0.757 1.00 98.69 138 THR A O 1
ATOM 1053 N N . LEU A 1 139 ? 5.856 -14.652 0.633 1.00 98.88 139 LEU A N 1
ATOM 1054 C CA . LEU A 1 139 ? 5.849 -13.447 -0.190 1.00 98.88 139 LEU A CA 1
ATOM 1055 C C . LEU A 1 139 ? 7.278 -12.937 -0.401 1.00 98.88 139 LEU A C 1
ATOM 1057 O O . LEU A 1 139 ? 8.011 -12.695 0.559 1.00 98.88 139 LEU A O 1
ATOM 1061 N N . TRP A 1 140 ? 7.675 -12.764 -1.660 1.00 98.75 140 TRP A N 1
ATOM 1062 C CA . TRP A 1 140 ? 8.945 -12.151 -2.050 1.00 98.75 140 TRP A CA 1
ATOM 1063 C C . TRP A 1 140 ? 8.816 -10.628 -2.011 1.00 98.75 140 TRP A C 1
ATOM 1065 O O . TRP A 1 140 ? 8.080 -10.033 -2.792 1.00 98.75 140 TRP A O 1
ATOM 1075 N N . VAL A 1 141 ? 9.524 -9.986 -1.088 1.00 98.38 141 VAL A N 1
ATOM 1076 C CA . VAL A 1 141 ? 9.306 -8.568 -0.749 1.00 98.38 141 VAL A CA 1
ATOM 1077 C C . VAL A 1 141 ? 10.471 -7.668 -1.136 1.00 98.38 141 VAL A C 1
ATOM 1079 O O . VAL A 1 141 ? 10.359 -6.453 -1.017 1.00 98.38 141 VAL A O 1
ATOM 1082 N N . GLN A 1 142 ? 11.584 -8.229 -1.611 1.00 98.44 142 GLN A N 1
ATOM 1083 C CA . GLN A 1 142 ? 12.697 -7.440 -2.128 1.00 98.44 142 GLN A CA 1
ATOM 1084 C C . GLN A 1 142 ? 13.456 -8.198 -3.215 1.00 98.44 142 GLN A C 1
ATOM 1086 O O . GLN A 1 142 ? 13.652 -9.406 -3.090 1.00 98.44 142 GLN A O 1
ATOM 1091 N N . VAL A 1 143 ? 13.914 -7.495 -4.254 1.00 98.44 143 VAL A N 1
ATOM 1092 C CA . VAL A 1 143 ? 14.901 -8.010 -5.218 1.00 98.44 143 VAL A CA 1
ATOM 1093 C C . VAL A 1 143 ? 16.000 -6.976 -5.413 1.00 98.44 143 VAL A C 1
ATOM 1095 O O . VAL A 1 143 ? 15.706 -5.840 -5.786 1.00 98.44 143 VAL A O 1
ATOM 1098 N N . GLY A 1 144 ? 17.247 -7.384 -5.180 1.00 96.50 144 GLY A N 1
ATOM 1099 C CA . GLY A 1 144 ? 18.397 -6.482 -5.144 1.00 96.50 144 GLY A CA 1
ATOM 1100 C C . GLY A 1 144 ? 18.886 -6.229 -3.722 1.00 96.50 144 GLY A C 1
ATOM 1101 O O . GLY A 1 144 ? 18.104 -6.196 -2.767 1.00 96.50 144 GLY A O 1
ATOM 1102 N N . ASP A 1 145 ? 20.197 -6.062 -3.593 1.00 93.56 145 ASP A N 1
ATOM 1103 C CA . ASP A 1 145 ? 20.852 -5.644 -2.358 1.00 93.56 145 ASP A CA 1
ATOM 1104 C C . ASP A 1 145 ? 21.123 -4.136 -2.405 1.00 93.56 145 ASP A C 1
ATOM 1106 O O . ASP A 1 145 ? 21.876 -3.672 -3.257 1.00 93.56 145 ASP A O 1
ATOM 1110 N N . GLY A 1 146 ? 20.508 -3.373 -1.497 1.00 93.69 146 GLY A N 1
ATOM 1111 C CA . GLY A 1 146 ? 20.580 -1.911 -1.540 1.00 93.69 146 GLY A CA 1
ATOM 1112 C C . GLY A 1 146 ? 21.980 -1.350 -1.313 1.00 93.69 146 GLY A C 1
ATOM 1113 O O . GLY A 1 146 ? 22.349 -0.382 -1.966 1.00 93.69 146 GLY A O 1
ATOM 1114 N N . ASP A 1 147 ? 22.796 -1.977 -0.456 1.00 93.31 147 ASP A N 1
ATOM 1115 C CA . ASP A 1 147 ? 24.159 -1.495 -0.204 1.00 93.31 147 ASP A CA 1
ATOM 1116 C C . ASP A 1 147 ? 25.007 -1.568 -1.494 1.00 93.31 147 ASP A C 1
ATOM 1118 O O . ASP A 1 147 ? 25.697 -0.611 -1.838 1.00 93.31 147 ASP A O 1
ATOM 1122 N N . SER A 1 148 ? 24.954 -2.682 -2.233 1.00 93.69 148 SER A N 1
ATOM 1123 C CA . SER A 1 148 ? 25.706 -2.841 -3.488 1.00 93.69 148 SER A CA 1
ATOM 1124 C C . SER A 1 148 ? 25.099 -2.087 -4.673 1.00 93.69 148 SER A C 1
ATOM 1126 O O . SER A 1 148 ? 25.852 -1.540 -5.479 1.00 93.69 148 SER A O 1
ATOM 1128 N N . ASP A 1 149 ? 23.771 -2.022 -4.767 1.00 95.56 149 ASP A N 1
ATOM 1129 C CA . ASP A 1 149 ? 23.069 -1.293 -5.823 1.00 95.56 149 ASP A CA 1
ATOM 1130 C C . ASP A 1 149 ? 23.359 0.212 -5.752 1.00 95.56 149 ASP A C 1
ATOM 1132 O O . ASP A 1 149 ? 23.719 0.826 -6.753 1.00 95.56 149 ASP A O 1
ATOM 1136 N N . HIS A 1 150 ? 23.336 0.795 -4.549 1.00 95.88 150 HIS A N 1
ATOM 1137 C CA . HIS A 1 150 ? 23.538 2.236 -4.345 1.00 95.88 150 HIS A CA 1
ATOM 1138 C C . HIS A 1 150 ? 24.998 2.683 -4.499 1.00 95.88 150 HIS A C 1
ATOM 1140 O O . HIS A 1 150 ? 25.275 3.879 -4.600 1.00 95.88 150 HIS A O 1
ATOM 1146 N N . LEU A 1 151 ? 25.948 1.743 -4.533 1.00 93.50 151 LEU A N 1
ATOM 1147 C CA . LEU A 1 151 ? 27.346 2.025 -4.871 1.00 93.50 151 LEU A CA 1
ATOM 1148 C C . LEU A 1 151 ? 27.574 2.148 -6.384 1.00 93.50 151 LEU A C 1
ATOM 1150 O O . LEU A 1 151 ? 28.636 2.626 -6.795 1.00 93.50 151 LEU A O 1
ATOM 1154 N N . CYS A 1 152 ? 26.612 1.725 -7.208 1.00 90.81 152 CYS A N 1
ATOM 1155 C CA . CYS A 1 152 ? 26.726 1.739 -8.656 1.00 90.81 152 CYS A CA 1
ATOM 1156 C C . CYS A 1 152 ? 25.866 2.846 -9.281 1.00 90.81 152 CYS A C 1
ATOM 1158 O O . CYS A 1 152 ? 24.700 3.019 -8.945 1.00 90.81 152 CYS A O 1
ATOM 1160 N N . TRP A 1 153 ? 26.437 3.585 -10.235 1.00 95.44 153 TRP A N 1
ATOM 1161 C CA . TRP A 1 153 ? 25.700 4.542 -11.062 1.00 95.44 153 TRP A CA 1
ATOM 1162 C C . TRP A 1 153 ? 25.710 4.056 -12.506 1.00 95.44 153 TRP A C 1
ATOM 1164 O O . TRP A 1 153 ? 26.609 4.376 -13.288 1.00 95.44 153 TRP A O 1
ATOM 1174 N N . GLU A 1 154 ? 24.719 3.245 -12.853 1.00 94.62 154 GLU A N 1
ATOM 1175 C CA . GLU A 1 154 ? 24.623 2.595 -14.157 1.00 94.62 154 GLU A CA 1
ATOM 1176 C C . GLU A 1 154 ? 23.204 2.661 -14.718 1.00 94.62 154 GLU A C 1
ATOM 1178 O O . GLU A 1 154 ? 22.271 3.115 -14.060 1.00 94.62 154 GLU A O 1
ATOM 1183 N N . ARG A 1 155 ? 23.042 2.259 -15.979 1.00 97.75 155 ARG A N 1
ATOM 1184 C CA . ARG A 1 155 ? 21.709 2.065 -16.547 1.00 97.75 155 ARG A CA 1
ATOM 1185 C C . ARG A 1 155 ? 21.144 0.740 -16.043 1.00 97.75 155 ARG A C 1
ATOM 1187 O O . ARG A 1 155 ? 21.889 -0.232 -15.934 1.00 97.75 155 ARG A O 1
ATOM 1194 N N . ALA A 1 156 ? 19.832 0.667 -15.839 1.00 97.62 156 ALA A N 1
ATOM 1195 C CA . ALA A 1 156 ? 19.163 -0.559 -15.402 1.00 97.62 156 ALA A CA 1
ATOM 1196 C C . ALA A 1 156 ? 19.456 -1.764 -16.323 1.00 97.62 156 ALA A C 1
ATOM 1198 O O . ALA A 1 156 ? 19.504 -2.909 -15.878 1.00 97.62 156 ALA A O 1
ATOM 1199 N N . GLU A 1 157 ? 19.635 -1.519 -17.621 1.00 98.12 157 GLU A N 1
ATOM 1200 C CA . GLU A 1 157 ? 19.904 -2.541 -18.637 1.00 98.12 157 GLU A CA 1
ATOM 1201 C C . GLU A 1 157 ? 21.320 -3.132 -18.538 1.00 98.12 157 GLU A C 1
ATOM 1203 O O . GLU A 1 157 ? 21.548 -4.241 -19.016 1.00 98.12 157 GLU A O 1
ATOM 1208 N N . ASP A 1 158 ? 22.249 -2.416 -17.898 1.00 96.69 158 ASP A N 1
ATOM 1209 C CA . ASP A 1 158 ? 23.655 -2.805 -17.756 1.00 96.69 158 ASP A CA 1
ATOM 1210 C C . ASP A 1 158 ? 23.989 -3.331 -16.350 1.00 96.69 158 ASP A C 1
ATOM 1212 O O . ASP A 1 158 ? 25.162 -3.549 -16.049 1.00 96.69 158 ASP A O 1
ATOM 1216 N N . MET A 1 159 ? 22.972 -3.539 -15.501 1.00 94.88 159 MET A N 1
ATOM 1217 C CA . MET A 1 159 ? 23.160 -3.894 -14.096 1.00 94.88 159 MET A CA 1
ATOM 1218 C C . MET A 1 159 ? 24.120 -5.062 -13.886 1.00 94.88 159 MET A C 1
ATOM 1220 O O . MET A 1 159 ? 23.928 -6.156 -14.426 1.00 94.88 159 MET A O 1
ATOM 1224 N N . SER A 1 160 ? 25.106 -4.838 -13.023 1.00 89.44 160 SER A N 1
ATOM 1225 C CA . SER A 1 160 ? 26.131 -5.830 -12.676 1.00 89.44 160 SER A CA 1
ATOM 1226 C C . SER A 1 160 ? 26.128 -6.226 -11.195 1.00 89.44 160 SER A C 1
ATOM 1228 O O . SER A 1 160 ? 26.849 -7.145 -10.792 1.00 89.44 160 SER A O 1
ATOM 1230 N N . THR A 1 161 ? 25.297 -5.569 -10.384 1.00 91.19 161 THR A N 1
ATOM 1231 C CA . THR A 1 161 ? 25.171 -5.795 -8.940 1.00 91.19 161 THR A CA 1
ATOM 1232 C C . THR A 1 161 ? 24.367 -7.066 -8.615 1.00 91.19 161 THR A C 1
ATOM 1234 O O . THR A 1 161 ? 23.533 -7.514 -9.411 1.00 91.19 161 THR A O 1
ATOM 1237 N N . PRO A 1 162 ? 24.601 -7.709 -7.452 1.00 91.31 162 PRO A N 1
ATOM 1238 C CA . PRO A 1 162 ? 23.815 -8.863 -7.024 1.00 91.31 162 PRO A CA 1
ATOM 1239 C C . PRO A 1 162 ? 22.316 -8.555 -6.894 1.00 91.31 162 PRO A C 1
ATOM 1241 O O . PRO A 1 162 ? 21.899 -7.686 -6.132 1.00 91.31 162 PRO A O 1
ATOM 1244 N N . ARG A 1 163 ? 21.486 -9.354 -7.574 1.00 95.56 163 ARG A N 1
ATOM 1245 C CA . ARG A 1 163 ? 20.015 -9.237 -7.558 1.00 95.56 163 ARG A CA 1
ATOM 1246 C C . ARG A 1 163 ? 19.329 -10.334 -6.744 1.00 95.56 163 ARG A C 1
ATOM 1248 O O . ARG A 1 163 ? 18.318 -10.895 -7.159 1.00 95.56 163 ARG A O 1
ATOM 1255 N N . THR A 1 164 ? 19.906 -10.673 -5.591 1.00 95.94 164 THR A N 1
ATOM 1256 C CA . THR A 1 164 ? 19.323 -11.655 -4.665 1.00 95.94 164 THR A CA 1
ATOM 1257 C C . THR A 1 164 ? 17.943 -11.187 -4.210 1.00 95.94 164 THR A C 1
ATOM 1259 O O . THR A 1 164 ? 17.754 -10.018 -3.873 1.00 95.94 164 THR A O 1
ATOM 1262 N N . ALA A 1 165 ? 16.978 -12.100 -4.205 1.00 97.50 165 ALA A N 1
ATOM 1263 C CA . ALA A 1 165 ? 15.630 -11.857 -3.730 1.00 97.50 165 ALA A CA 1
ATOM 1264 C C . ALA A 1 165 ? 15.467 -12.291 -2.267 1.00 97.50 165 ALA A C 1
ATOM 1266 O O . ALA A 1 165 ? 15.981 -13.332 -1.845 1.00 97.50 165 ALA A O 1
ATOM 1267 N N . SER A 1 166 ? 14.697 -11.518 -1.508 1.00 97.69 166 SER A N 1
ATOM 1268 C CA . SER A 1 166 ? 14.351 -11.788 -0.113 1.00 97.69 166 SER A CA 1
ATOM 1269 C C . SER A 1 166 ? 12.852 -12.015 0.025 1.00 97.69 166 SER A C 1
ATOM 1271 O O . SER A 1 166 ? 12.040 -11.342 -0.613 1.00 97.69 166 SER A O 1
ATOM 1273 N N . LYS A 1 167 ? 12.484 -12.965 0.885 1.00 98.12 167 LYS A N 1
ATOM 1274 C CA . LYS A 1 167 ? 11.095 -13.337 1.158 1.00 98.12 167 LYS A CA 1
ATOM 1275 C C . LYS A 1 167 ? 10.803 -13.357 2.647 1.00 98.12 167 LYS A C 1
ATOM 1277 O O . LYS A 1 167 ? 11.685 -13.713 3.433 1.00 98.12 167 LYS A O 1
ATOM 1282 N N . ILE A 1 168 ? 9.558 -13.056 2.979 1.00 98.69 168 ILE A N 1
ATOM 1283 C CA . ILE A 1 168 ? 8.951 -13.356 4.272 1.00 98.69 168 ILE A CA 1
ATOM 1284 C C . ILE A 1 168 ? 8.159 -14.659 4.175 1.00 98.69 168 ILE A C 1
ATOM 1286 O O . ILE A 1 168 ? 7.661 -15.031 3.108 1.00 98.69 168 ILE A O 1
ATOM 1290 N N . ASP A 1 169 ? 8.081 -15.360 5.297 1.00 98.56 169 ASP A N 1
ATOM 1291 C CA . ASP A 1 169 ? 7.377 -16.630 5.436 1.00 98.56 169 ASP A CA 1
ATOM 1292 C C . ASP A 1 169 ? 6.903 -16.825 6.887 1.00 98.56 169 ASP A C 1
ATOM 1294 O O . ASP A 1 169 ? 7.143 -15.981 7.748 1.00 98.56 169 ASP A O 1
ATOM 1298 N N . ALA A 1 170 ? 6.234 -17.939 7.186 1.00 98.00 170 ALA A N 1
ATOM 1299 C CA . ALA A 1 170 ? 5.726 -18.229 8.532 1.00 98.00 170 ALA A CA 1
ATOM 1300 C C . ALA A 1 170 ? 6.801 -18.211 9.644 1.00 98.00 170 ALA A C 1
ATOM 1302 O O . ALA A 1 170 ? 6.468 -18.004 10.809 1.00 98.00 170 ALA A O 1
ATOM 1303 N N . SER A 1 171 ? 8.078 -18.444 9.309 1.00 97.88 171 SER A N 1
ATOM 1304 C CA . SER A 1 171 ? 9.197 -18.418 10.266 1.00 97.88 171 SER A CA 1
ATOM 1305 C C . SER A 1 171 ? 9.874 -17.049 10.378 1.00 97.88 171 SER A C 1
ATOM 1307 O O . SER A 1 171 ? 10.550 -16.772 11.368 1.00 97.88 171 SER A O 1
ATOM 1309 N N . ARG A 1 172 ? 9.701 -16.206 9.358 1.00 97.75 172 ARG A N 1
ATOM 1310 C CA . ARG A 1 172 ? 10.255 -14.855 9.234 1.00 97.75 172 ARG A CA 1
ATOM 1311 C C . ARG A 1 172 ? 9.146 -13.928 8.725 1.00 97.75 172 ARG A C 1
ATOM 1313 O O . ARG A 1 172 ? 9.114 -13.632 7.526 1.00 97.75 172 ARG A O 1
ATOM 1320 N N . PRO A 1 173 ? 8.195 -13.553 9.598 1.00 98.25 173 PRO A N 1
ATOM 1321 C CA . PRO A 1 173 ? 6.997 -12.819 9.209 1.00 98.25 173 PRO A CA 1
ATOM 1322 C C . PRO A 1 173 ? 7.286 -11.370 8.800 1.00 98.25 173 PRO A C 1
ATOM 1324 O O . PRO A 1 173 ? 8.346 -10.819 9.089 1.00 98.25 173 PRO A O 1
ATOM 1327 N N . GLY A 1 174 ? 6.308 -10.751 8.145 1.00 98.56 174 GLY A N 1
ATOM 1328 C CA . GLY A 1 174 ? 6.311 -9.334 7.787 1.00 98.56 174 GLY A CA 1
ATOM 1329 C C . GLY A 1 174 ? 4.888 -8.871 7.521 1.00 98.56 174 GLY A C 1
ATOM 1330 O O . GLY A 1 174 ? 4.457 -8.817 6.368 1.00 98.56 174 GLY A O 1
ATOM 1331 N N . SER A 1 175 ? 4.141 -8.634 8.594 1.00 98.81 175 SER A N 1
ATOM 1332 C CA . SER A 1 175 ? 2.706 -8.350 8.556 1.00 98.81 175 SER A CA 1
ATOM 1333 C C . SER A 1 175 ? 2.386 -7.087 7.775 1.00 98.81 175 SER A C 1
ATOM 1335 O O . SER A 1 175 ? 1.448 -7.093 6.991 1.00 98.81 175 SER A O 1
ATOM 1337 N N . GLU A 1 176 ? 3.181 -6.039 7.941 1.00 98.44 176 GLU A N 1
ATOM 1338 C CA . GLU A 1 176 ? 3.016 -4.742 7.299 1.00 98.44 176 GLU A CA 1
ATOM 1339 C C . GLU A 1 176 ? 3.126 -4.845 5.776 1.00 98.44 176 GLU A C 1
ATOM 1341 O O . GLU A 1 176 ? 2.181 -4.535 5.054 1.00 98.44 176 GLU A O 1
ATOM 1346 N N . VAL A 1 177 ? 4.232 -5.387 5.263 1.00 98.75 177 VAL A N 1
ATOM 1347 C CA . VAL A 1 177 ? 4.447 -5.516 3.817 1.00 98.75 177 VAL A CA 1
ATOM 1348 C C . VAL A 1 177 ? 3.476 -6.513 3.184 1.00 98.75 177 VAL A C 1
ATOM 1350 O O . VAL A 1 177 ? 3.022 -6.298 2.057 1.00 98.75 177 VAL A O 1
ATOM 1353 N N . ALA A 1 178 ? 3.106 -7.580 3.900 1.00 98.94 178 ALA A N 1
ATOM 1354 C CA . ALA A 1 178 ? 2.089 -8.515 3.436 1.00 98.94 178 ALA A CA 1
ATOM 1355 C C . ALA A 1 178 ? 0.703 -7.850 3.389 1.00 98.94 178 ALA A C 1
ATOM 1357 O O . ALA A 1 178 ? 0.040 -7.901 2.355 1.00 98.94 178 ALA A O 1
ATOM 1358 N N . ALA A 1 179 ? 0.276 -7.174 4.455 1.00 98.94 179 ALA A N 1
ATOM 1359 C CA . ALA A 1 179 ? -1.032 -6.534 4.511 1.00 98.94 179 ALA A CA 1
ATOM 1360 C C . ALA A 1 179 ? -1.150 -5.336 3.549 1.00 98.94 179 ALA A C 1
ATOM 1362 O O . ALA A 1 179 ? -2.203 -5.176 2.935 1.00 98.94 179 ALA A O 1
ATOM 1363 N N . GLU A 1 180 ? -0.078 -4.574 3.305 1.00 98.94 180 GLU A N 1
ATOM 1364 C CA . GLU A 1 180 ? -0.056 -3.553 2.246 1.00 98.94 180 GLU A CA 1
ATOM 1365 C C . GLU A 1 180 ? -0.128 -4.186 0.847 1.00 98.94 180 GLU A C 1
ATOM 1367 O O . GLU A 1 180 ? -0.847 -3.698 -0.022 1.00 98.94 180 GLU A O 1
ATOM 1372 N N . THR A 1 181 ? 0.542 -5.322 0.617 1.00 99.00 181 THR A N 1
ATOM 1373 C CA . THR A 1 181 ? 0.411 -6.057 -0.656 1.00 99.00 181 THR A CA 1
ATOM 1374 C C . THR A 1 181 ? -1.014 -6.582 -0.850 1.00 99.00 181 THR A C 1
ATOM 1376 O O . THR A 1 181 ? -1.558 -6.524 -1.955 1.00 99.00 181 THR A O 1
ATOM 1379 N N . ALA A 1 182 ? -1.655 -7.059 0.220 1.00 98.94 182 ALA A N 1
ATOM 1380 C CA . ALA A 1 182 ? -3.057 -7.456 0.190 1.00 98.94 182 ALA A CA 1
ATOM 1381 C C . ALA A 1 182 ? -3.983 -6.264 -0.102 1.00 98.94 182 ALA A C 1
ATOM 1383 O O . ALA A 1 182 ? -4.879 -6.397 -0.937 1.00 98.94 182 ALA A O 1
ATOM 1384 N N . ALA A 1 183 ? -3.738 -5.101 0.511 1.00 98.94 183 ALA A N 1
ATOM 1385 C CA . ALA A 1 183 ? -4.459 -3.860 0.231 1.00 98.94 183 ALA A CA 1
ATOM 1386 C C . ALA A 1 183 ? -4.331 -3.452 -1.245 1.00 98.94 183 ALA A C 1
ATOM 1388 O O . ALA A 1 183 ? -5.344 -3.212 -1.903 1.00 98.94 183 ALA A O 1
ATOM 1389 N N . ALA A 1 184 ? -3.112 -3.471 -1.794 1.00 98.94 184 ALA A N 1
ATOM 1390 C CA . ALA A 1 184 ? -2.840 -3.142 -3.192 1.00 98.94 184 ALA A CA 1
ATOM 1391 C C . ALA A 1 184 ? -3.622 -4.042 -4.156 1.00 98.94 184 ALA A C 1
ATOM 1393 O O . ALA A 1 184 ? -4.257 -3.565 -5.099 1.00 98.94 184 ALA A O 1
ATOM 1394 N N . LEU A 1 185 ? -3.604 -5.354 -3.905 1.00 99.00 185 LEU A N 1
ATOM 1395 C CA . LEU A 1 185 ? -4.309 -6.342 -4.718 1.00 99.00 185 LEU A CA 1
ATOM 1396 C C . LEU A 1 185 ? -5.833 -6.234 -4.573 1.00 99.00 185 LEU A C 1
ATOM 1398 O O . LEU A 1 185 ? -6.537 -6.350 -5.574 1.00 99.00 185 LEU A O 1
ATOM 1402 N N . ALA A 1 186 ? -6.354 -5.980 -3.371 1.00 98.94 186 ALA A N 1
ATOM 1403 C CA . ALA A 1 186 ? -7.787 -5.797 -3.136 1.00 98.94 186 ALA A CA 1
ATOM 1404 C C . ALA A 1 186 ? -8.317 -4.508 -3.791 1.00 98.94 186 ALA A C 1
ATOM 1406 O O . ALA A 1 186 ? -9.313 -4.550 -4.518 1.00 98.94 186 ALA A O 1
ATOM 1407 N N . ALA A 1 187 ? -7.616 -3.382 -3.620 1.00 98.94 187 ALA A N 1
ATOM 1408 C CA . ALA A 1 187 ? -7.948 -2.116 -4.273 1.00 98.94 187 ALA A CA 1
ATOM 1409 C C . ALA A 1 187 ? -7.930 -2.260 -5.804 1.00 98.94 187 ALA A C 1
ATOM 1411 O O . ALA A 1 187 ? -8.880 -1.868 -6.485 1.00 98.94 187 ALA A O 1
ATOM 1412 N N . ALA A 1 188 ? -6.893 -2.900 -6.354 1.00 98.94 188 ALA A N 1
ATOM 1413 C CA . ALA A 1 188 ? -6.802 -3.176 -7.783 1.00 98.94 188 ALA A CA 1
ATOM 1414 C C . ALA A 1 188 ? -7.892 -4.147 -8.269 1.00 98.94 188 ALA A C 1
ATOM 1416 O O . ALA A 1 188 ? -8.449 -3.946 -9.346 1.00 98.94 188 ALA A O 1
ATOM 1417 N N . ALA A 1 189 ? -8.254 -5.171 -7.488 1.00 98.88 189 ALA A N 1
ATOM 1418 C CA . ALA A 1 189 ? -9.363 -6.065 -7.821 1.00 98.88 189 ALA A CA 1
ATOM 1419 C C . ALA A 1 189 ? -10.681 -5.291 -7.962 1.00 98.88 189 ALA A C 1
ATOM 1421 O O . ALA A 1 189 ? -11.450 -5.546 -8.891 1.00 98.88 189 ALA A O 1
ATOM 1422 N N . LYS A 1 190 ? -10.924 -4.309 -7.083 1.00 98.62 190 LYS A N 1
ATOM 1423 C CA . LYS A 1 190 ? -12.082 -3.412 -7.181 1.00 98.62 190 LYS A CA 1
ATOM 1424 C C . LYS A 1 1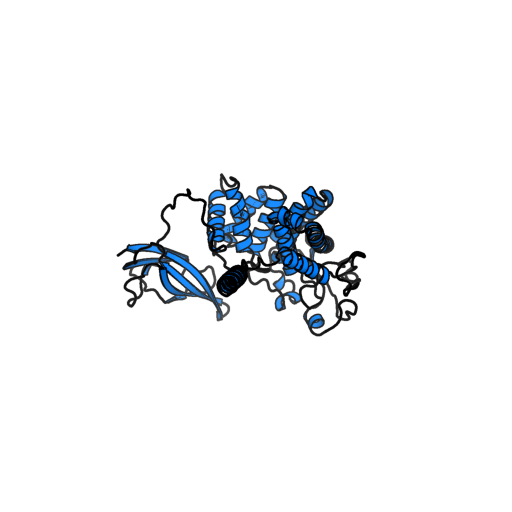90 ? -12.024 -2.556 -8.449 1.00 98.62 190 LYS A C 1
ATOM 1426 O O . LYS A 1 190 ? -13.023 -2.498 -9.161 1.00 98.62 190 LYS A O 1
ATOM 1431 N N . VAL A 1 191 ? -10.861 -1.980 -8.779 1.00 98.62 191 VAL A N 1
ATOM 1432 C CA . VAL A 1 191 ? -10.645 -1.229 -10.034 1.00 98.62 191 VAL A CA 1
ATOM 1433 C C . VAL A 1 191 ? -10.963 -2.098 -11.252 1.00 98.62 191 VAL A C 1
ATOM 1435 O O . VAL A 1 191 ? -11.776 -1.721 -12.088 1.00 98.62 191 VAL A O 1
ATOM 1438 N N . PHE A 1 192 ? -10.363 -3.286 -11.357 1.00 98.75 192 PHE A N 1
ATOM 1439 C CA . PHE A 1 192 ? -10.489 -4.138 -12.542 1.00 98.75 192 PHE A CA 1
ATOM 1440 C C . PHE A 1 192 ? -11.818 -4.881 -12.646 1.00 98.75 192 PHE A C 1
ATOM 1442 O O . PHE A 1 192 ? -12.088 -5.455 -13.697 1.00 98.75 192 PHE A O 1
ATOM 1449 N N . ARG A 1 193 ? -12.680 -4.857 -11.623 1.00 98.06 193 ARG A N 1
ATOM 1450 C CA . ARG A 1 193 ? -13.924 -5.641 -11.587 1.00 98.06 193 ARG A CA 1
ATOM 1451 C C . ARG A 1 193 ? -14.789 -5.483 -12.843 1.00 98.06 193 ARG A C 1
ATOM 1453 O O . ARG A 1 193 ? -15.365 -6.470 -13.302 1.00 98.06 193 ARG A O 1
ATOM 1460 N N . HIS A 1 194 ? -14.859 -4.275 -13.404 1.00 94.25 194 HIS A N 1
ATOM 1461 C CA . HIS A 1 194 ? -15.642 -3.969 -14.610 1.00 94.25 194 HIS A CA 1
ATOM 1462 C C . HIS A 1 194 ? -14.843 -4.026 -15.922 1.00 94.25 194 HIS A C 1
ATOM 1464 O O . HIS A 1 194 ? -15.446 -4.054 -16.993 1.00 94.25 194 HIS A O 1
ATOM 1470 N N . TYR A 1 195 ? -13.512 -4.072 -15.848 1.00 96.12 195 TYR A N 1
ATOM 1471 C CA . TYR A 1 195 ? -12.611 -4.057 -17.006 1.00 96.12 195 TYR A CA 1
ATOM 1472 C C . TYR A 1 195 ? -12.075 -5.450 -17.361 1.00 96.12 195 TYR A C 1
ATOM 1474 O O . TYR A 1 195 ? -11.872 -5.758 -18.532 1.00 96.12 195 TYR A O 1
ATOM 1482 N N . ASP A 1 196 ? -11.844 -6.287 -16.351 1.00 98.19 196 ASP A N 1
ATOM 1483 C CA . ASP A 1 196 ? -11.288 -7.633 -16.451 1.00 98.19 196 ASP A CA 1
ATOM 1484 C C . ASP A 1 196 ? -11.645 -8.421 -15.177 1.00 98.19 196 ASP A C 1
ATOM 1486 O O . ASP A 1 196 ? -10.895 -8.462 -14.198 1.00 98.19 196 ASP A O 1
ATOM 1490 N N . SER A 1 197 ? -12.840 -9.015 -15.166 1.00 98.06 197 SER A N 1
ATOM 1491 C CA . SER A 1 197 ? -13.387 -9.683 -13.980 1.00 98.06 197 SER A CA 1
ATOM 1492 C C . SER A 1 197 ? -12.596 -10.927 -13.570 1.00 98.06 197 SER A C 1
ATOM 1494 O O . SER A 1 197 ? -12.445 -11.175 -12.376 1.00 98.06 197 SER A O 1
ATOM 1496 N N . MET A 1 198 ? -12.043 -11.673 -14.533 1.00 98.56 198 MET A N 1
ATOM 1497 C CA . MET A 1 198 ? -11.201 -12.841 -14.251 1.00 98.56 198 MET A CA 1
ATOM 1498 C C . MET A 1 198 ? -9.899 -12.431 -13.563 1.00 98.56 198 MET A C 1
ATOM 1500 O O . MET A 1 198 ? -9.477 -13.075 -12.602 1.00 98.56 198 MET A O 1
ATOM 1504 N N . TYR A 1 199 ? -9.271 -11.348 -14.025 1.00 98.88 199 TYR A N 1
ATOM 1505 C CA . TYR A 1 199 ? -8.092 -10.809 -13.361 1.00 98.88 199 TYR A CA 1
ATOM 1506 C C . TYR A 1 199 ? -8.429 -10.249 -11.978 1.00 98.88 199 TYR A C 1
ATOM 1508 O O . TYR A 1 199 ? -7.707 -10.525 -11.027 1.00 98.88 199 TYR A O 1
ATOM 1516 N N . ALA A 1 200 ? -9.555 -9.546 -11.827 1.00 98.81 200 ALA A N 1
ATOM 1517 C CA . ALA A 1 200 ? -10.022 -9.080 -10.522 1.00 98.81 200 ALA A CA 1
ATOM 1518 C C . ALA A 1 200 ? -10.218 -10.232 -9.516 1.00 98.81 200 ALA A C 1
ATOM 1520 O O . ALA A 1 200 ? -9.831 -10.101 -8.355 1.00 98.81 200 ALA A O 1
ATOM 1521 N N . ASP A 1 201 ? -10.763 -11.373 -9.948 1.00 98.81 201 ASP A N 1
ATOM 1522 C CA . ASP A 1 201 ? -10.904 -12.562 -9.095 1.00 98.81 201 ASP A CA 1
ATOM 1523 C C . ASP A 1 201 ? -9.555 -13.177 -8.716 1.00 98.81 201 ASP A C 1
ATOM 1525 O O . ASP A 1 201 ? -9.361 -13.572 -7.564 1.00 98.81 201 ASP A O 1
ATOM 1529 N N . LEU A 1 202 ? -8.601 -13.207 -9.652 1.00 98.94 202 LEU A N 1
ATOM 1530 C CA . LEU A 1 202 ? -7.234 -13.642 -9.371 1.00 98.94 202 LEU A CA 1
ATOM 1531 C C . LEU A 1 202 ? -6.572 -12.738 -8.321 1.00 98.94 202 LEU A C 1
ATOM 1533 O O . LEU A 1 202 ? -6.039 -13.239 -7.332 1.00 98.94 202 LEU A O 1
ATOM 1537 N N . LEU A 1 203 ? -6.645 -11.416 -8.502 1.00 98.94 203 LEU A N 1
ATOM 1538 C CA . LEU A 1 203 ? -6.098 -10.440 -7.558 1.00 98.94 203 LEU A CA 1
ATOM 1539 C C . LEU A 1 203 ? -6.703 -10.609 -6.164 1.00 98.94 203 LEU A C 1
ATOM 1541 O O . LEU A 1 203 ? -5.973 -10.669 -5.176 1.00 98.94 203 LEU A O 1
ATOM 1545 N N . LEU A 1 204 ? -8.028 -10.744 -6.084 1.00 98.81 204 LEU A N 1
ATOM 1546 C CA . LEU A 1 204 ? -8.730 -10.894 -4.816 1.00 98.81 204 LEU A CA 1
ATOM 1547 C C . LEU A 1 204 ? -8.386 -12.214 -4.112 1.00 98.81 204 LEU A C 1
ATOM 1549 O O . LEU A 1 204 ? -8.262 -12.239 -2.889 1.00 98.81 204 LEU A O 1
ATOM 1553 N N . MET A 1 205 ? -8.198 -13.304 -4.861 1.00 98.81 205 MET A N 1
ATOM 1554 C CA . MET A 1 205 ? -7.742 -14.580 -4.305 1.00 98.81 205 MET A CA 1
ATOM 1555 C C . MET A 1 205 ? -6.371 -14.433 -3.629 1.00 98.81 205 MET A C 1
ATOM 1557 O O . MET A 1 205 ? -6.228 -14.821 -2.467 1.00 98.81 205 MET A O 1
ATOM 1561 N N . HIS A 1 206 ? -5.402 -13.802 -4.306 1.00 98.94 206 HIS A N 1
ATOM 1562 C CA . HIS A 1 206 ? -4.090 -13.512 -3.719 1.00 98.94 206 HIS A CA 1
ATOM 1563 C C . HIS A 1 206 ? -4.208 -12.575 -2.506 1.00 98.94 206 HIS A C 1
ATOM 1565 O O . HIS A 1 206 ? -3.626 -12.863 -1.464 1.00 98.94 206 HIS A O 1
ATOM 1571 N N . ALA A 1 207 ? -4.994 -11.497 -2.604 1.00 98.94 207 ALA A N 1
ATOM 1572 C CA . ALA A 1 207 ? -5.182 -10.533 -1.519 1.00 98.94 207 ALA A CA 1
ATOM 1573 C C . ALA A 1 207 ? -5.671 -11.203 -0.226 1.00 98.94 207 ALA A C 1
ATOM 1575 O O . ALA A 1 207 ? -5.109 -10.976 0.844 1.00 98.94 207 ALA A O 1
ATOM 1576 N N . LYS A 1 208 ? -6.677 -12.082 -0.329 1.00 98.94 208 LYS A N 1
ATOM 1577 C CA . LYS A 1 208 ? -7.222 -12.820 0.818 1.00 98.94 208 LYS A CA 1
ATOM 1578 C C . LYS A 1 208 ? -6.180 -13.735 1.459 1.00 98.94 208 LYS A C 1
ATOM 1580 O O . LYS A 1 208 ? -6.034 -13.717 2.677 1.00 98.94 208 LYS A O 1
ATOM 1585 N N . GLN A 1 209 ? -5.441 -14.502 0.654 1.00 98.88 209 GLN A N 1
ATOM 1586 C CA . GLN A 1 209 ? -4.399 -15.405 1.158 1.00 98.88 209 GLN A CA 1
ATOM 1587 C C . GLN A 1 209 ? -3.272 -14.640 1.859 1.00 98.88 209 GLN A C 1
ATOM 1589 O O . GLN A 1 209 ? -2.919 -14.973 2.989 1.00 98.88 209 GLN A O 1
ATOM 1594 N N . ILE A 1 210 ? -2.768 -13.578 1.227 1.00 98.94 210 ILE A N 1
ATOM 1595 C CA . ILE A 1 210 ? -1.685 -12.759 1.776 1.00 98.94 210 ILE A CA 1
ATOM 1596 C C . ILE A 1 210 ? -2.129 -12.065 3.070 1.00 98.94 210 ILE A C 1
ATOM 1598 O O . ILE A 1 210 ? -1.359 -12.021 4.026 1.00 98.94 210 ILE A O 1
ATOM 1602 N N . PHE A 1 211 ? -3.365 -11.563 3.144 1.00 98.94 211 PHE A N 1
ATOM 1603 C CA . PHE A 1 211 ? -3.882 -10.966 4.377 1.00 98.94 211 PHE A CA 1
ATOM 1604 C C . PHE A 1 211 ? -4.012 -11.994 5.506 1.00 98.94 211 PHE A C 1
ATOM 1606 O O . PHE A 1 211 ? -3.596 -11.728 6.632 1.00 98.94 211 PHE A O 1
ATOM 1613 N N . THR A 1 212 ? -4.526 -13.195 5.212 1.00 98.88 212 THR A N 1
ATOM 1614 C CA . THR A 1 212 ? -4.550 -14.290 6.192 1.00 98.88 212 THR A CA 1
ATOM 1615 C C . THR A 1 212 ? -3.142 -14.620 6.687 1.00 98.88 212 THR A C 1
ATOM 1617 O O . THR A 1 212 ? -2.953 -14.782 7.892 1.00 98.88 212 THR A O 1
ATOM 1620 N N . PHE A 1 213 ? -2.148 -14.674 5.797 1.00 98.88 213 PHE A N 1
ATOM 1621 C CA . PHE A 1 213 ? -0.745 -14.853 6.170 1.00 98.88 213 PHE A CA 1
ATOM 1622 C C . PHE A 1 213 ? -0.248 -13.728 7.095 1.00 98.88 213 PHE A C 1
ATOM 1624 O O . PHE A 1 213 ? 0.295 -14.023 8.163 1.00 98.88 213 PHE A O 1
ATOM 1631 N N . ALA A 1 214 ? -0.496 -12.466 6.729 1.00 98.88 214 ALA A N 1
ATOM 1632 C CA . ALA A 1 214 ? -0.085 -11.282 7.483 1.00 98.88 214 ALA A CA 1
ATOM 1633 C C . ALA A 1 214 ? -0.631 -11.263 8.920 1.00 98.88 214 ALA A C 1
ATOM 1635 O O . ALA A 1 214 ? 0.102 -10.938 9.856 1.00 98.88 214 ALA A O 1
ATOM 1636 N N . ASP A 1 215 ? -1.909 -11.612 9.093 1.00 98.75 215 ASP A N 1
ATOM 1637 C CA . ASP A 1 215 ? -2.579 -11.602 10.395 1.00 98.75 215 ASP A CA 1
ATOM 1638 C C . ASP A 1 215 ? -2.260 -12.841 11.246 1.00 98.75 215 ASP A C 1
ATOM 1640 O O . ASP A 1 215 ? -2.167 -12.741 12.470 1.00 98.75 215 ASP A O 1
ATOM 164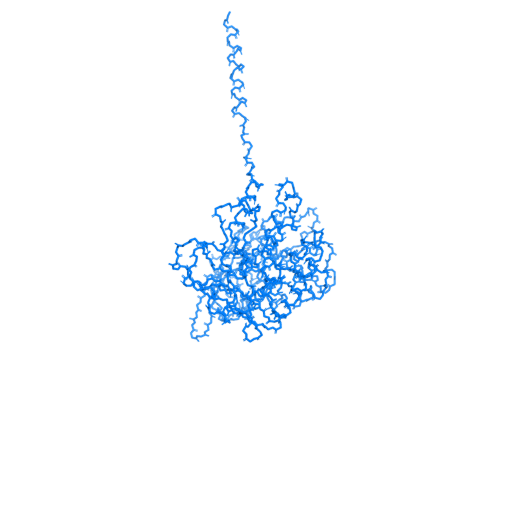4 N N . THR A 1 216 ? -2.064 -14.005 10.611 1.00 98.75 216 THR A N 1
ATOM 1645 C CA . THR A 1 216 ? -1.779 -15.269 11.314 1.00 98.75 216 THR A CA 1
ATOM 1646 C C . THR A 1 216 ? -0.356 -15.297 11.871 1.00 98.75 216 THR A C 1
ATOM 1648 O O . THR A 1 216 ? -0.137 -15.753 12.993 1.00 98.75 216 THR A O 1
ATOM 1651 N N . PHE A 1 217 ? 0.619 -14.807 11.102 1.00 98.69 217 PHE A N 1
ATOM 1652 C CA . PHE A 1 217 ? 2.031 -14.803 11.480 1.00 98.69 217 PHE A CA 1
ATOM 1653 C C . PHE A 1 217 ? 2.490 -13.367 11.697 1.00 98.69 217 PHE A C 1
ATOM 1655 O O . PHE A 1 217 ? 3.063 -12.744 10.807 1.00 98.69 217 PHE A O 1
ATOM 1662 N N . ARG A 1 218 ? 2.206 -12.833 12.891 1.00 98.44 218 ARG A N 1
ATOM 1663 C CA . ARG A 1 218 ? 2.474 -11.425 13.189 1.00 98.44 218 ARG A CA 1
ATOM 1664 C C . ARG A 1 218 ? 3.938 -11.147 13.485 1.00 98.44 218 ARG A C 1
ATOM 1666 O O . ARG A 1 218 ? 4.525 -11.776 14.364 1.00 98.44 218 ARG A O 1
ATOM 1673 N N . GLY A 1 219 ? 4.502 -10.157 12.809 1.00 97.25 219 GLY A N 1
ATOM 1674 C CA . GLY A 1 219 ? 5.847 -9.666 13.086 1.00 97.25 219 GLY A CA 1
ATOM 1675 C C . GLY A 1 219 ? 6.323 -8.686 12.030 1.00 97.25 219 GLY A C 1
ATOM 1676 O O . GLY A 1 219 ? 5.766 -8.640 10.937 1.00 97.25 219 GLY A O 1
ATOM 1677 N N . ARG A 1 220 ? 7.347 -7.909 12.381 1.00 96.75 220 ARG A N 1
ATOM 1678 C CA . ARG A 1 220 ? 7.893 -6.880 11.504 1.00 96.75 220 ARG A CA 1
ATOM 1679 C C . ARG A 1 220 ? 8.829 -7.486 10.465 1.00 96.75 220 ARG A C 1
ATOM 1681 O O . ARG A 1 220 ? 9.712 -8.286 10.788 1.00 96.75 220 ARG A O 1
ATOM 1688 N N . TYR A 1 221 ? 8.676 -7.075 9.218 1.00 94.75 221 TYR A N 1
ATOM 1689 C CA . TYR A 1 221 ? 9.497 -7.527 8.104 1.00 94.75 221 TYR A CA 1
ATOM 1690 C C . TYR A 1 221 ? 10.950 -7.062 8.247 1.00 94.75 221 TYR A C 1
ATOM 1692 O O . TYR A 1 221 ? 11.849 -7.768 7.800 1.00 94.75 221 TYR A O 1
ATOM 1700 N N . ASP A 1 222 ? 11.197 -5.924 8.903 1.00 92.88 222 ASP A N 1
ATOM 1701 C CA . ASP A 1 222 ? 12.536 -5.364 9.112 1.00 92.88 222 ASP A CA 1
ATOM 1702 C C . ASP A 1 222 ? 13.295 -6.019 10.281 1.00 92.88 222 ASP A C 1
ATOM 1704 O O . ASP A 1 222 ? 14.522 -5.912 10.364 1.00 92.88 222 ASP A O 1
ATOM 1708 N N . ASP A 1 223 ? 12.600 -6.777 11.132 1.00 93.81 223 ASP A N 1
ATOM 1709 C CA . ASP A 1 223 ? 13.214 -7.734 12.057 1.00 93.81 223 ASP A CA 1
ATOM 1710 C C . ASP A 1 223 ? 13.597 -9.027 11.319 1.00 93.81 223 ASP A C 1
ATOM 1712 O O . ASP A 1 223 ? 14.703 -9.550 11.489 1.00 93.81 223 ASP A O 1
ATOM 1716 N N . SER A 1 224 ? 12.725 -9.496 10.423 1.00 93.56 224 SER A N 1
ATOM 1717 C CA . SER A 1 224 ? 12.940 -10.687 9.592 1.00 93.56 224 SER A CA 1
ATOM 1718 C C . SER A 1 224 ? 14.018 -10.511 8.515 1.00 93.56 224 SER A C 1
ATOM 1720 O O . SER A 1 224 ? 14.759 -11.452 8.213 1.00 93.56 224 SER A O 1
ATOM 1722 N N . LEU A 1 225 ? 14.106 -9.320 7.918 1.00 91.75 225 LEU A N 1
ATOM 1723 C CA . LEU A 1 225 ? 14.924 -8.993 6.752 1.00 91.75 225 LEU A CA 1
ATOM 1724 C C . LEU A 1 225 ? 15.753 -7.732 7.013 1.00 91.75 225 LEU A C 1
ATOM 1726 O O . LEU A 1 225 ? 15.394 -6.616 6.638 1.00 91.75 225 LEU A O 1
ATOM 1730 N N . GLN A 1 226 ? 16.937 -7.925 7.593 1.00 88.50 226 GLN A N 1
ATOM 1731 C CA . GLN A 1 226 ? 17.850 -6.824 7.923 1.00 88.50 226 GLN A CA 1
ATOM 1732 C C . GLN A 1 226 ? 18.282 -5.987 6.702 1.00 88.50 226 GLN A C 1
ATOM 1734 O O . GLN A 1 226 ? 18.652 -4.826 6.861 1.00 88.50 226 GLN A O 1
ATOM 1739 N N . CYS A 1 227 ? 18.203 -6.542 5.485 1.00 86.06 227 CYS A N 1
ATOM 1740 C CA . CYS A 1 227 ? 18.529 -5.833 4.244 1.00 86.06 227 CYS A CA 1
ATOM 1741 C C . CYS A 1 227 ? 17.583 -4.663 3.936 1.00 86.06 227 CYS A C 1
ATOM 1743 O O . CYS A 1 227 ? 17.980 -3.756 3.214 1.00 86.06 227 CYS A O 1
ATOM 1745 N N . ALA A 1 228 ? 16.361 -4.664 4.475 1.00 85.19 228 ALA A N 1
ATOM 1746 C CA . ALA A 1 228 ? 15.372 -3.624 4.206 1.00 85.19 228 ALA A CA 1
ATOM 1747 C C . ALA A 1 228 ? 15.372 -2.510 5.270 1.00 85.19 228 ALA A C 1
ATOM 1749 O O . ALA A 1 228 ? 15.045 -1.361 4.977 1.00 85.19 228 ALA A O 1
ATOM 1750 N N . LYS A 1 229 ? 15.827 -2.826 6.490 1.00 88.94 229 LYS A N 1
ATOM 1751 C CA . LYS A 1 229 ? 15.793 -1.951 7.675 1.00 88.94 229 LYS A CA 1
ATOM 1752 C C . LYS A 1 229 ? 16.506 -0.607 7.499 1.00 88.94 229 LYS A C 1
ATOM 1754 O O . LYS A 1 229 ? 16.112 0.381 8.107 1.00 88.94 229 LYS A O 1
ATOM 1759 N N . LYS A 1 230 ? 17.564 -0.561 6.685 1.00 89.75 230 LYS A N 1
ATOM 1760 C CA . LYS A 1 230 ? 18.318 0.677 6.413 1.00 89.75 230 LYS A CA 1
ATOM 1761 C C . LYS A 1 230 ? 17.605 1.628 5.446 1.00 89.75 230 LYS A C 1
ATOM 1763 O O . LYS A 1 230 ? 17.962 2.801 5.409 1.00 89.75 230 LYS A O 1
ATOM 1768 N N . PHE A 1 231 ? 16.655 1.121 4.663 1.00 93.94 231 PHE A N 1
ATOM 1769 C CA . PHE A 1 231 ? 16.028 1.850 3.562 1.00 93.94 231 PHE A CA 1
ATOM 1770 C C . PHE A 1 231 ? 14.565 2.162 3.878 1.00 93.94 231 PHE A C 1
ATOM 1772 O O . PHE A 1 231 ? 14.184 3.326 3.929 1.00 93.94 231 PHE A O 1
ATOM 1779 N N . TYR A 1 232 ? 13.781 1.127 4.187 1.00 96.56 232 TYR A N 1
ATOM 1780 C CA . TYR A 1 232 ? 12.349 1.220 4.470 1.00 96.56 232 TYR A CA 1
ATOM 1781 C C . TYR A 1 232 ? 12.003 0.506 5.789 1.00 96.56 232 TYR A C 1
ATOM 1783 O O . TYR A 1 232 ? 11.355 -0.539 5.764 1.00 96.56 232 TYR A O 1
ATOM 1791 N N . PRO A 1 233 ? 12.466 0.990 6.956 1.00 93.94 233 PRO A N 1
ATOM 1792 C CA . PRO A 1 233 ? 12.115 0.381 8.242 1.00 93.94 233 PRO A CA 1
ATOM 1793 C C . PRO A 1 233 ? 10.610 0.491 8.523 1.00 93.94 233 PRO A C 1
ATOM 1795 O O . PRO A 1 233 ? 9.988 1.462 8.115 1.00 93.94 233 PRO A O 1
ATOM 1798 N N . SER A 1 234 ? 10.048 -0.460 9.271 1.00 91.25 234 SER A N 1
ATOM 1799 C CA . SER A 1 234 ? 8.647 -0.419 9.730 1.00 91.25 234 SER A CA 1
ATOM 1800 C C . SER A 1 234 ? 8.532 0.514 10.946 1.00 91.25 234 SER A C 1
ATOM 1802 O O . SER A 1 234 ? 8.550 0.088 12.099 1.00 91.25 234 SER A O 1
ATOM 1804 N N . ALA A 1 235 ? 8.548 1.829 10.759 1.00 88.69 235 ALA A N 1
ATOM 1805 C CA . ALA A 1 235 ? 8.632 2.750 11.896 1.00 88.69 235 ALA A CA 1
ATOM 1806 C C . ALA A 1 235 ? 7.315 2.815 12.695 1.00 88.69 235 ALA A C 1
ATOM 1808 O O . ALA A 1 235 ? 7.355 2.883 13.927 1.00 88.69 235 ALA A O 1
ATOM 1809 N N . SER A 1 236 ? 6.169 2.729 12.019 1.00 87.50 236 SER A N 1
ATOM 1810 C CA . SER A 1 236 ? 4.815 2.699 12.595 1.00 87.50 236 SER A CA 1
ATOM 1811 C C . SER A 1 236 ? 4.441 1.363 13.252 1.00 87.50 236 SER A C 1
ATOM 1813 O O . SER A 1 236 ? 3.612 1.346 14.166 1.00 87.50 236 SER A O 1
ATOM 1815 N N . GLY A 1 237 ? 5.078 0.265 12.835 1.00 92.94 237 GLY A N 1
ATOM 1816 C CA . GLY A 1 237 ? 4.680 -1.100 13.172 1.00 92.94 237 GLY A CA 1
ATOM 1817 C C . GLY A 1 237 ? 3.951 -1.781 12.012 1.00 92.94 237 GLY A C 1
ATOM 1818 O O . GLY A 1 237 ? 4.278 -1.548 10.854 1.00 92.94 237 GLY A O 1
ATOM 1819 N N . TYR A 1 238 ? 3.026 -2.687 12.340 1.00 97.00 238 TYR A N 1
ATOM 1820 C CA . TYR A 1 238 ? 2.209 -3.412 11.351 1.00 97.00 238 TYR A CA 1
ATOM 1821 C C . TYR A 1 238 ? 0.701 -3.305 11.599 1.00 97.00 238 TYR A C 1
ATOM 1823 O O . TYR A 1 238 ? -0.122 -3.898 10.896 1.00 97.00 238 TYR A O 1
ATOM 1831 N N . GLN A 1 239 ? 0.327 -2.654 12.697 1.00 97.88 239 GLN A N 1
ATOM 1832 C CA . GLN A 1 239 ? -1.038 -2.608 13.190 1.00 97.88 239 GLN A CA 1
ATOM 1833 C C . GLN A 1 239 ? -1.936 -1.819 12.237 1.00 97.88 239 GLN A C 1
ATOM 1835 O O . GLN A 1 239 ? -3.055 -2.250 11.955 1.00 97.88 239 GLN A O 1
ATOM 1840 N N . ASP A 1 240 ? -1.450 -0.698 11.712 1.00 96.25 240 ASP A N 1
ATOM 1841 C CA . ASP A 1 240 ? -2.177 0.116 10.750 1.00 96.25 240 ASP A CA 1
ATOM 1842 C C . ASP A 1 240 ? -2.353 -0.579 9.402 1.00 96.25 240 ASP A C 1
ATOM 1844 O O . ASP A 1 240 ? -3.438 -0.486 8.830 1.00 96.25 240 ASP A O 1
ATOM 1848 N N . GLU A 1 241 ? -1.374 -1.349 8.927 1.00 98.75 241 GLU A N 1
ATOM 1849 C CA . GLU A 1 241 ? -1.496 -2.135 7.698 1.00 98.75 241 GLU A CA 1
ATOM 1850 C C . GLU A 1 241 ? -2.504 -3.267 7.843 1.00 98.75 241 GLU A C 1
ATOM 1852 O O . GLU A 1 241 ? -3.235 -3.545 6.897 1.00 98.75 241 GLU A O 1
ATOM 1857 N N . LEU A 1 242 ? -2.601 -3.905 9.014 1.00 98.88 242 LEU A N 1
ATOM 1858 C CA . LEU A 1 242 ? -3.638 -4.911 9.255 1.00 98.88 242 LEU A CA 1
ATOM 1859 C C . LEU A 1 242 ? -5.043 -4.292 9.204 1.00 98.88 242 LEU A C 1
ATOM 1861 O O . LEU A 1 242 ? -5.953 -4.884 8.620 1.00 98.88 242 LEU A O 1
ATOM 1865 N N . LEU A 1 243 ? -5.235 -3.087 9.757 1.00 98.44 243 LEU A N 1
ATOM 1866 C CA . LEU A 1 243 ? -6.509 -2.369 9.617 1.00 98.44 243 LEU A CA 1
ATOM 1867 C C . LEU A 1 243 ? -6.754 -1.939 8.159 1.00 98.44 243 LEU A C 1
ATOM 1869 O O . LEU A 1 243 ? -7.875 -2.040 7.667 1.00 98.44 243 LEU A O 1
ATOM 1873 N N . TRP A 1 244 ? -5.713 -1.489 7.460 1.00 98.75 244 TRP A N 1
ATOM 1874 C CA . TRP A 1 244 ? -5.756 -1.038 6.067 1.00 98.75 244 TRP A CA 1
ATOM 1875 C C . TRP A 1 244 ? -6.068 -2.153 5.075 1.00 98.75 244 TRP A C 1
ATOM 1877 O O . TRP A 1 244 ? -6.980 -2.011 4.260 1.00 98.75 244 TRP A O 1
ATOM 1887 N N . GLY A 1 245 ? -5.375 -3.285 5.178 1.00 98.81 245 GLY A N 1
ATOM 1888 C CA . GLY A 1 245 ? -5.616 -4.472 4.365 1.00 98.81 245 GLY A CA 1
ATOM 1889 C C . GLY A 1 245 ? -7.027 -5.017 4.561 1.00 98.81 245 GLY A C 1
ATOM 1890 O O . GLY A 1 245 ? -7.711 -5.298 3.577 1.00 98.81 245 GLY A O 1
ATOM 1891 N N . ALA A 1 246 ? -7.507 -5.086 5.809 1.00 98.75 246 ALA A N 1
ATOM 1892 C CA . ALA A 1 246 ? -8.884 -5.481 6.097 1.00 98.75 246 ALA A CA 1
ATOM 1893 C C . ALA A 1 246 ? -9.899 -4.484 5.515 1.00 98.75 246 ALA A C 1
ATOM 1895 O O . ALA A 1 246 ? -10.861 -4.902 4.875 1.00 98.75 246 ALA A O 1
ATOM 1896 N N . ALA A 1 247 ? -9.672 -3.175 5.666 1.00 98.25 247 ALA A N 1
ATOM 1897 C CA . ALA A 1 247 ? -10.558 -2.154 5.109 1.00 98.25 247 ALA A CA 1
ATOM 1898 C C . ALA A 1 247 ? -10.660 -2.249 3.575 1.00 98.25 247 ALA A C 1
ATOM 1900 O O . ALA A 1 247 ? -11.759 -2.183 3.028 1.00 98.25 247 ALA A O 1
ATOM 1901 N N . TRP A 1 248 ? -9.546 -2.475 2.873 1.00 98.81 248 TRP A N 1
ATOM 1902 C CA . TRP A 1 248 ? -9.563 -2.675 1.421 1.00 98.81 248 TRP A CA 1
ATOM 1903 C C . TRP A 1 248 ? -10.201 -3.985 0.985 1.00 98.81 248 TRP A C 1
ATOM 1905 O O . TRP A 1 248 ? -10.875 -4.021 -0.046 1.00 98.81 248 TRP A O 1
ATOM 1915 N N . LEU A 1 249 ? -10.009 -5.059 1.751 1.00 98.81 249 LEU A N 1
ATOM 1916 C CA . LEU A 1 249 ? -10.698 -6.318 1.497 1.00 98.81 249 LEU A CA 1
ATOM 1917 C C . LEU A 1 249 ? -12.207 -6.146 1.649 1.00 98.81 249 LEU A C 1
ATOM 1919 O O . LEU A 1 249 ? -12.923 -6.525 0.728 1.00 98.81 249 LEU A O 1
ATOM 1923 N N . TYR A 1 250 ? -12.674 -5.490 2.716 1.00 97.44 250 TYR A N 1
ATOM 1924 C CA . TYR A 1 250 ? -14.081 -5.115 2.870 1.00 97.44 250 TYR A CA 1
ATOM 1925 C C . TYR A 1 250 ? -14.578 -4.297 1.671 1.00 97.44 250 TYR A C 1
ATOM 1927 O O . TYR A 1 250 ? -15.573 -4.657 1.049 1.00 97.44 250 TYR A O 1
ATOM 1935 N N . GLU A 1 251 ? -13.855 -3.248 1.272 1.00 96.12 251 GLU A N 1
ATOM 1936 C CA . GLU A 1 251 ? -14.229 -2.425 0.117 1.00 96.12 251 GLU A CA 1
ATOM 1937 C C . GLU A 1 251 ? -14.339 -3.233 -1.185 1.00 96.12 251 GLU A C 1
ATOM 1939 O O . GLU A 1 251 ? -15.199 -2.944 -2.023 1.00 96.12 251 GLU A O 1
ATOM 1944 N N . ALA A 1 252 ? -13.476 -4.230 -1.383 1.00 97.56 252 ALA A N 1
ATOM 1945 C CA . ALA A 1 252 ? -13.450 -5.052 -2.587 1.00 97.56 252 ALA A CA 1
ATOM 1946 C C . ALA A 1 252 ? -14.493 -6.184 -2.588 1.00 97.56 252 ALA A C 1
ATOM 1948 O O . ALA A 1 252 ? -14.882 -6.638 -3.668 1.00 97.56 252 ALA A O 1
ATOM 1949 N N . THR A 1 253 ? -14.931 -6.662 -1.417 1.00 96.94 253 THR A N 1
ATOM 1950 C CA . THR A 1 253 ? -15.801 -7.846 -1.292 1.00 96.94 253 THR A CA 1
ATOM 1951 C C . THR A 1 253 ? -17.202 -7.560 -0.768 1.00 96.94 253 THR A C 1
ATOM 1953 O O . THR A 1 253 ? -18.109 -8.330 -1.077 1.00 96.94 253 THR A O 1
ATOM 1956 N N . GLY A 1 254 ? -17.379 -6.507 0.032 1.00 93.50 254 GLY A N 1
ATOM 1957 C CA . GLY A 1 254 ? -18.564 -6.305 0.869 1.00 93.50 254 GLY A CA 1
ATOM 1958 C C . GLY A 1 254 ? -18.723 -7.357 1.975 1.00 93.50 254 GLY A C 1
ATOM 1959 O O . GLY A 1 254 ? -19.830 -7.574 2.451 1.00 93.50 254 GLY A O 1
ATOM 1960 N N . ASP A 1 255 ? -17.648 -8.066 2.328 1.00 95.00 255 ASP A N 1
ATOM 1961 C CA . ASP A 1 255 ? -17.655 -9.118 3.349 1.00 95.00 255 ASP A CA 1
ATOM 1962 C C . ASP A 1 255 ? -17.462 -8.499 4.739 1.00 95.00 255 ASP A C 1
ATOM 1964 O O . ASP A 1 255 ? -16.379 -7.998 5.060 1.00 95.00 255 ASP A O 1
ATOM 1968 N N . GLU A 1 256 ? -18.528 -8.515 5.539 1.00 92.25 256 GLU A N 1
ATOM 1969 C CA . GLU A 1 256 ? -18.596 -7.874 6.858 1.00 92.25 256 GLU A CA 1
ATOM 1970 C C . GLU A 1 256 ? -17.560 -8.427 7.847 1.00 92.25 256 GLU A C 1
ATOM 1972 O O . GLU A 1 256 ? -17.116 -7.692 8.723 1.00 92.25 256 GLU A O 1
ATOM 1977 N N . ASP A 1 257 ? -17.061 -9.658 7.667 1.00 95.00 257 ASP A N 1
ATOM 1978 C CA . ASP A 1 257 ? -16.021 -10.228 8.539 1.00 95.00 257 ASP A CA 1
ATOM 1979 C C . ASP A 1 257 ? -14.750 -9.353 8.587 1.00 95.00 257 ASP A C 1
ATOM 1981 O O . ASP A 1 257 ? -14.063 -9.279 9.616 1.00 95.00 257 ASP A O 1
ATOM 1985 N N . TYR A 1 258 ? -14.435 -8.654 7.489 1.00 96.88 258 TYR A N 1
ATOM 1986 C CA . TYR A 1 258 ? -13.318 -7.711 7.437 1.00 96.88 258 TYR A CA 1
ATOM 1987 C C . TYR A 1 258 ? -13.632 -6.388 8.138 1.00 96.88 258 TYR A C 1
ATOM 1989 O O . TYR A 1 258 ? -12.756 -5.840 8.813 1.00 96.88 258 TYR A O 1
ATOM 1997 N N . LEU A 1 259 ? -14.864 -5.883 8.029 1.00 92.19 259 LEU A N 1
ATOM 1998 C CA . LEU A 1 259 ? -15.276 -4.688 8.764 1.00 92.19 259 LEU A CA 1
ATOM 1999 C C . LEU A 1 259 ? -15.290 -4.966 10.272 1.00 92.19 259 LEU A C 1
ATOM 2001 O O . LEU A 1 259 ? -14.752 -4.177 11.053 1.00 92.19 259 LEU A O 1
ATOM 2005 N N . ASP A 1 260 ? -15.782 -6.139 10.667 1.00 92.81 260 ASP A N 1
ATOM 2006 C CA . ASP A 1 260 ? -15.729 -6.664 12.029 1.00 92.81 260 ASP A CA 1
ATOM 2007 C C . ASP A 1 260 ? -14.300 -6.753 12.538 1.00 92.81 260 ASP A C 1
ATOM 2009 O O . ASP A 1 260 ? -14.025 -6.416 13.692 1.00 92.81 260 ASP A O 1
ATOM 2013 N N . TYR A 1 261 ? -13.383 -7.250 11.704 1.00 96.06 261 TYR A N 1
ATOM 2014 C CA . TYR A 1 261 ? -11.970 -7.323 12.048 1.00 96.06 261 TYR A CA 1
ATOM 2015 C C . TYR A 1 261 ? -11.422 -5.929 12.347 1.00 96.06 261 TYR A C 1
ATOM 2017 O O . TYR A 1 261 ? -10.796 -5.740 13.394 1.00 96.06 261 TYR A O 1
ATOM 2025 N N . VAL A 1 262 ? -11.679 -4.945 11.478 1.00 95.00 262 VAL A N 1
ATOM 2026 C CA . VAL A 1 262 ? -11.224 -3.575 11.725 1.00 95.00 262 VAL A CA 1
ATOM 2027 C C . VAL A 1 262 ? -11.830 -3.050 13.019 1.00 95.00 262 VAL A C 1
ATOM 2029 O O . VAL A 1 262 ? -11.092 -2.577 13.878 1.00 95.00 262 VAL A O 1
ATOM 2032 N N . ALA A 1 263 ? -13.146 -3.173 13.200 1.00 91.81 263 ALA A N 1
ATOM 2033 C CA . ALA A 1 263 ? -13.839 -2.628 14.359 1.00 91.81 263 ALA A CA 1
ATOM 2034 C C . ALA A 1 263 ? -13.337 -3.220 15.686 1.00 91.81 263 ALA A C 1
ATOM 2036 O O . ALA A 1 263 ? -13.086 -2.471 16.631 1.00 91.81 263 ALA A O 1
ATOM 2037 N N . ARG A 1 264 ? -13.136 -4.544 15.741 1.00 93.19 264 ARG A N 1
ATOM 2038 C CA . ARG A 1 264 ? -12.635 -5.257 16.929 1.00 93.19 264 ARG A CA 1
ATOM 2039 C C . ARG A 1 264 ? -11.192 -4.906 17.273 1.00 93.19 264 ARG A C 1
ATOM 2041 O O . ARG A 1 264 ? -10.842 -4.881 18.450 1.00 93.19 264 ARG A O 1
ATOM 2048 N N . ASN A 1 265 ? -10.355 -4.656 16.268 1.00 94.62 265 ASN A N 1
ATOM 2049 C CA . ASN A 1 265 ? -8.941 -4.359 16.482 1.00 94.62 265 ASN A CA 1
ATOM 2050 C C . ASN A 1 265 ? -8.650 -2.853 16.571 1.00 94.62 265 ASN A C 1
ATOM 2052 O O . ASN A 1 265 ? -7.569 -2.486 17.016 1.00 94.62 265 ASN A O 1
ATOM 2056 N N . ALA A 1 266 ? -9.589 -1.976 16.204 1.00 90.69 266 ALA A N 1
ATOM 2057 C CA . ALA A 1 266 ? -9.337 -0.550 16.000 1.00 90.69 266 ALA A CA 1
ATOM 2058 C C . ALA A 1 266 ? -8.693 0.169 17.196 1.00 90.69 266 ALA A C 1
ATOM 2060 O O . ALA A 1 266 ? -7.788 0.973 16.996 1.00 90.69 266 ALA A O 1
ATOM 2061 N N . GLU A 1 267 ? -9.125 -0.107 18.429 1.00 88.31 267 GLU A N 1
ATOM 2062 C CA . GLU A 1 267 ? -8.512 0.502 19.619 1.00 88.31 267 GLU A CA 1
ATOM 2063 C C . GLU A 1 267 ? -7.136 -0.110 19.911 1.00 88.31 267 GLU A C 1
ATOM 2065 O O . GLU A 1 267 ? -6.150 0.615 20.050 1.00 88.31 267 GLU A O 1
ATOM 2070 N N . ALA A 1 268 ? -7.055 -1.444 19.957 1.00 89.44 268 ALA A N 1
ATOM 2071 C CA . ALA A 1 268 ? -5.828 -2.172 20.282 1.00 89.44 268 ALA A CA 1
ATOM 2072 C C . ALA A 1 268 ? -4.702 -1.912 19.270 1.00 89.44 268 ALA A C 1
ATOM 2074 O O . ALA A 1 268 ? -3.527 -1.926 19.628 1.00 89.44 268 ALA A O 1
ATOM 2075 N N . PHE A 1 269 ? -5.067 -1.674 18.013 1.00 92.19 269 PHE A N 1
ATOM 2076 C CA . PHE A 1 269 ? -4.154 -1.380 16.914 1.00 92.19 269 PHE A CA 1
ATOM 2077 C C . PHE A 1 269 ? -3.962 0.122 16.714 1.00 92.19 269 PHE A C 1
ATOM 2079 O O . PHE A 1 269 ? -3.330 0.510 15.752 1.00 92.19 269 PHE A O 1
ATOM 2086 N N . GLY A 1 270 ? -4.498 0.987 17.582 1.00 85.69 270 GLY A N 1
ATOM 2087 C CA . GLY A 1 270 ? -4.268 2.434 17.513 1.00 85.69 270 GLY A CA 1
ATOM 2088 C C . GLY A 1 270 ? -5.065 3.183 16.438 1.00 85.69 270 GLY A C 1
ATOM 2089 O O . GLY A 1 270 ? -4.971 4.408 16.367 1.00 85.69 270 GLY A O 1
ATOM 2090 N N . GLY A 1 271 ? -5.912 2.499 15.666 1.00 83.94 271 GLY A N 1
ATOM 2091 C CA . GLY A 1 271 ? -6.756 3.076 14.618 1.00 83.94 271 GLY A CA 1
ATOM 2092 C C . GLY A 1 271 ? -7.699 4.178 15.102 1.00 83.94 271 GLY A C 1
ATOM 2093 O O . GLY A 1 271 ? -7.859 5.194 14.424 1.00 83.94 271 GLY A O 1
ATOM 2094 N N . THR A 1 272 ? -8.329 4.004 16.267 1.00 82.75 272 THR A N 1
ATOM 2095 C CA . THR A 1 272 ? -9.165 5.048 16.899 1.00 82.75 272 THR A CA 1
ATOM 2096 C C . THR A 1 272 ? -8.383 5.949 17.853 1.00 82.75 272 THR A C 1
ATOM 2098 O O . THR A 1 272 ? -8.944 6.883 18.435 1.00 82.75 272 THR A O 1
ATOM 2101 N N . GLY A 1 273 ? -7.082 5.690 17.998 1.00 72.88 273 GLY A N 1
ATOM 2102 C CA . GLY A 1 273 ? -6.173 6.394 18.886 1.00 72.88 273 GLY A CA 1
ATOM 2103 C C . GLY A 1 273 ? -5.861 7.809 18.405 1.00 72.88 273 GLY A C 1
ATOM 2104 O O . GLY A 1 273 ? -6.694 8.717 18.458 1.00 72.88 273 GLY A O 1
ATOM 2105 N N . TRP A 1 274 ? -4.619 8.059 18.006 1.00 59.12 274 TRP A N 1
ATOM 2106 C CA . TRP A 1 274 ? -4.174 9.413 17.684 1.00 59.12 274 TRP A CA 1
ATOM 2107 C C . TRP A 1 274 ? -4.751 9.897 16.358 1.00 59.12 274 TRP A C 1
ATOM 2109 O O . TRP A 1 274 ? -4.899 9.143 15.399 1.00 59.12 274 TRP A O 1
ATOM 2119 N N . ALA A 1 275 ? -5.057 11.191 16.303 1.00 66.50 275 ALA A N 1
ATOM 2120 C CA . ALA A 1 275 ? -5.267 11.840 15.025 1.00 66.50 275 ALA A CA 1
ATOM 2121 C C . ALA A 1 275 ? -3.884 12.065 14.404 1.00 66.50 275 ALA A C 1
ATOM 2123 O O . ALA A 1 275 ? -3.052 12.782 14.969 1.00 66.50 275 ALA A O 1
ATOM 2124 N N . VAL A 1 276 ? -3.610 11.383 13.298 1.00 73.00 276 VAL A N 1
ATOM 2125 C CA . VAL A 1 276 ? -2.317 11.455 12.616 1.00 73.00 276 VAL A CA 1
ATOM 2126 C C . VAL A 1 276 ? -2.308 12.614 11.620 1.00 73.00 276 VAL A C 1
ATOM 2128 O O . VAL A 1 276 ? -3.352 13.079 11.169 1.00 73.00 276 VAL A O 1
ATOM 2131 N N . ARG A 1 277 ? -1.114 13.121 11.306 1.00 74.88 277 ARG A N 1
ATOM 2132 C CA . ARG A 1 277 ? -0.898 14.177 10.295 1.00 74.88 277 ARG A CA 1
ATOM 2133 C C . ARG A 1 277 ? -0.139 13.679 9.074 1.00 74.88 277 ARG A C 1
ATOM 2135 O O . ARG A 1 277 ? 0.165 14.462 8.181 1.00 74.88 277 ARG A O 1
ATOM 2142 N N . GLU A 1 278 ? 0.181 12.397 9.068 1.00 81.50 278 GLU A N 1
ATOM 2143 C CA . GLU A 1 278 ? 0.944 11.741 8.027 1.00 81.50 278 GLU A CA 1
ATOM 2144 C C . GLU A 1 278 ? 0.127 10.577 7.478 1.00 81.50 278 GLU A C 1
ATOM 2146 O O . GLU A 1 278 ? -0.562 9.879 8.223 1.00 81.50 278 GLU A O 1
ATOM 2151 N N . PHE A 1 279 ? 0.219 10.411 6.165 1.00 92.00 279 PHE A N 1
ATOM 2152 C CA . PHE A 1 279 ? -0.194 9.225 5.444 1.00 92.00 279 PHE A CA 1
ATOM 2153 C C . PHE A 1 279 ? 0.920 8.914 4.448 1.00 92.00 279 PHE A C 1
ATOM 2155 O O . PHE A 1 279 ? 1.260 9.769 3.624 1.00 92.00 279 PHE A O 1
ATOM 2162 N N . SER A 1 280 ? 1.548 7.753 4.583 1.00 95.44 280 SER A N 1
ATOM 2163 C CA . SER A 1 280 ? 2.772 7.424 3.855 1.00 95.44 280 SER A CA 1
ATOM 2164 C C . SER A 1 280 ? 2.901 5.921 3.619 1.00 95.44 280 SER A C 1
ATOM 2166 O O . SER A 1 280 ? 2.052 5.131 4.030 1.00 95.44 280 SER A O 1
ATOM 2168 N N . TRP A 1 281 ? 3.992 5.523 2.959 1.00 97.00 281 TRP A N 1
ATOM 2169 C CA . TRP A 1 281 ? 4.334 4.116 2.747 1.00 97.00 281 TRP A CA 1
ATOM 2170 C C . TRP A 1 281 ? 4.541 3.340 4.050 1.00 97.00 281 TRP A C 1
ATOM 2172 O O . TRP A 1 281 ? 4.532 2.118 3.994 1.00 97.00 281 TRP A O 1
ATOM 2182 N N . ASP A 1 282 ? 4.695 4.017 5.193 1.00 94.94 282 ASP A N 1
ATOM 2183 C CA . ASP A 1 282 ? 4.866 3.430 6.527 1.00 94.94 282 ASP A CA 1
ATOM 2184 C C . ASP A 1 282 ? 3.607 3.607 7.389 1.00 94.94 282 ASP A C 1
ATOM 2186 O O . ASP A 1 282 ? 3.173 2.649 7.998 1.00 94.94 282 ASP A O 1
ATOM 2190 N N . ASN A 1 283 ? 2.936 4.766 7.367 1.00 94.44 283 ASN A N 1
ATOM 2191 C CA . ASN A 1 283 ? 1.784 5.031 8.243 1.00 94.44 283 ASN A CA 1
ATOM 2192 C C . ASN A 1 283 ? 0.445 5.111 7.487 1.00 94.44 283 ASN A C 1
ATOM 2194 O O . ASN A 1 283 ? 0.256 6.010 6.663 1.00 94.44 283 ASN A O 1
ATOM 2198 N N . LYS A 1 284 ? -0.506 4.218 7.804 1.00 97.12 284 LYS A N 1
ATOM 2199 C CA . LYS A 1 284 ? -1.809 4.058 7.121 1.00 97.12 284 LYS A CA 1
ATOM 2200 C C . LYS A 1 284 ? -2.999 4.549 7.941 1.00 97.12 284 LYS A C 1
ATOM 2202 O O . LYS A 1 284 ? -4.123 4.539 7.435 1.00 97.12 284 LYS A O 1
ATOM 2207 N N . TYR A 1 285 ? -2.800 5.024 9.174 1.00 93.62 285 TYR A N 1
ATOM 2208 C CA . TYR A 1 285 ? -3.908 5.397 10.065 1.00 93.62 285 TYR A CA 1
ATOM 2209 C C . TYR A 1 285 ? -4.856 6.425 9.437 1.00 93.62 285 TYR A C 1
ATOM 2211 O O . TYR A 1 285 ? -6.069 6.220 9.445 1.00 93.62 285 TYR A O 1
ATOM 2219 N N . ALA A 1 286 ? -4.320 7.494 8.838 1.00 91.50 286 ALA A N 1
ATOM 2220 C CA . ALA A 1 286 ? -5.124 8.507 8.151 1.00 91.50 286 ALA A CA 1
ATOM 2221 C C . ALA A 1 286 ? -5.931 7.904 6.991 1.00 91.50 286 ALA A C 1
ATOM 2223 O O . ALA A 1 286 ? -7.113 8.213 6.837 1.00 91.50 286 ALA A O 1
ATOM 2224 N N . GLY A 1 287 ? -5.310 7.017 6.208 1.00 93.94 287 GLY A N 1
ATOM 2225 C CA . GLY A 1 287 ? -5.955 6.312 5.102 1.00 93.94 287 GLY A CA 1
ATOM 2226 C C . GLY A 1 287 ? -7.141 5.474 5.575 1.00 93.94 287 GLY A C 1
ATOM 2227 O O . GLY A 1 287 ? -8.247 5.658 5.074 1.00 93.94 287 GLY A O 1
ATOM 2228 N N . VAL A 1 288 ? -6.942 4.625 6.591 1.00 93.94 288 VAL A N 1
ATOM 2229 C CA . VAL A 1 288 ? -8.002 3.794 7.199 1.00 93.94 288 VAL A CA 1
ATOM 2230 C C . VAL A 1 288 ? -9.147 4.656 7.727 1.00 93.94 288 VAL A C 1
ATOM 2232 O O . VAL A 1 288 ? -10.316 4.384 7.452 1.00 93.94 288 VAL A O 1
ATOM 2235 N N . GLN A 1 289 ? -8.811 5.714 8.469 1.00 91.00 289 GLN A N 1
ATOM 2236 C CA . GLN A 1 289 ? -9.782 6.618 9.082 1.00 91.00 289 GLN A CA 1
ATOM 2237 C C . GLN A 1 289 ? -10.649 7.310 8.022 1.00 91.00 289 GLN A C 1
ATOM 2239 O O . GLN A 1 289 ? -11.872 7.366 8.162 1.00 91.00 289 GLN A O 1
ATOM 2244 N N . VAL A 1 290 ? -10.033 7.800 6.939 1.00 91.19 290 VAL A N 1
ATOM 2245 C CA . VAL A 1 290 ? -10.742 8.421 5.812 1.00 91.19 290 VAL A CA 1
ATOM 2246 C C . VAL A 1 290 ? -11.576 7.389 5.055 1.00 91.19 290 VAL A C 1
ATOM 2248 O O . VAL A 1 290 ? -12.760 7.635 4.819 1.00 91.19 290 VAL A O 1
ATOM 2251 N N . LEU A 1 291 ? -10.998 6.238 4.706 1.00 91.88 291 LEU A N 1
ATOM 2252 C CA . LEU A 1 291 ? -11.664 5.195 3.925 1.00 91.88 291 LEU A CA 1
ATOM 2253 C C . LEU A 1 291 ? -12.938 4.709 4.626 1.00 91.88 291 LEU A C 1
ATOM 2255 O O . LEU A 1 291 ? -14.018 4.765 4.047 1.00 91.88 291 LEU A O 1
ATOM 2259 N N . LEU A 1 292 ? -12.850 4.344 5.905 1.00 89.00 292 LEU A N 1
ATOM 2260 C CA . LEU A 1 292 ? -13.992 3.794 6.639 1.00 89.00 292 LEU A CA 1
ATOM 2261 C C . LEU A 1 292 ? -15.009 4.844 7.086 1.00 89.00 292 LEU A C 1
ATOM 2263 O O . LEU A 1 292 ? -16.173 4.515 7.313 1.00 89.00 292 LEU A O 1
ATOM 2267 N N . SER A 1 293 ? -14.633 6.125 7.134 1.00 84.75 293 SER A N 1
ATOM 2268 C CA . SER A 1 293 ? -15.620 7.195 7.326 1.00 84.75 293 SER A CA 1
ATOM 2269 C C . SER A 1 293 ? -16.653 7.247 6.189 1.00 84.75 293 SER A C 1
ATOM 2271 O O . SER A 1 293 ? -17.798 7.638 6.421 1.00 84.75 293 SER A O 1
ATOM 2273 N N . LYS A 1 294 ? -16.294 6.794 4.977 1.00 80.69 294 LYS A N 1
ATOM 2274 C CA . LYS A 1 294 ? -17.213 6.728 3.831 1.00 80.69 294 LYS A CA 1
ATOM 2275 C C . LYS A 1 294 ? -18.322 5.703 4.027 1.00 80.69 294 LYS A C 1
ATOM 2277 O O . LYS A 1 294 ? -19.441 5.960 3.591 1.00 80.69 294 LYS A O 1
ATOM 2282 N N . VAL A 1 295 ? -18.043 4.606 4.733 1.00 78.38 295 VAL A N 1
ATOM 2283 C CA . VAL A 1 295 ? -19.042 3.578 5.065 1.00 78.38 295 VAL A CA 1
ATOM 2284 C C . VAL A 1 295 ? -20.196 4.196 5.856 1.00 78.38 295 VAL A C 1
ATOM 2286 O O . VAL A 1 295 ? -21.355 3.994 5.501 1.00 78.38 295 VAL A O 1
ATOM 2289 N N . LEU A 1 296 ? -19.889 5.050 6.843 1.00 72.81 296 LEU A N 1
ATOM 2290 C CA . LEU A 1 296 ? -20.907 5.815 7.577 1.00 72.81 296 LEU A CA 1
ATOM 2291 C C . LEU A 1 296 ? -21.677 6.795 6.697 1.00 72.81 296 LEU A C 1
ATOM 2293 O O . LEU A 1 296 ? -22.891 6.936 6.826 1.00 72.81 296 LEU A O 1
ATOM 2297 N N . LEU A 1 297 ? -20.975 7.520 5.822 1.00 71.88 297 LEU A N 1
ATOM 2298 C CA . LEU A 1 297 ? -21.598 8.532 4.964 1.00 71.88 297 LEU A CA 1
ATOM 2299 C C . LEU A 1 297 ? -22.539 7.917 3.921 1.00 71.88 297 LEU A C 1
ATOM 2301 O O . LEU A 1 297 ? -23.509 8.561 3.526 1.00 71.88 297 LEU A O 1
ATOM 2305 N N . ALA A 1 298 ? -22.285 6.676 3.509 1.00 72.81 298 ALA A N 1
ATOM 2306 C CA . ALA A 1 298 ? -23.157 5.909 2.625 1.00 72.81 298 ALA A CA 1
ATOM 2307 C C . ALA A 1 298 ? -24.409 5.347 3.332 1.00 72.81 298 ALA A C 1
ATOM 2309 O O . ALA A 1 298 ? -25.200 4.649 2.700 1.00 72.81 298 ALA A O 1
ATOM 2310 N N . GLY A 1 299 ? -24.607 5.647 4.623 1.00 64.31 299 GLY A N 1
ATOM 2311 C CA . GLY A 1 299 ? -25.702 5.103 5.429 1.00 64.31 299 GLY A CA 1
ATOM 2312 C C . GLY A 1 299 ? -25.455 3.673 5.920 1.00 64.31 299 GLY A C 1
ATOM 2313 O O . GLY A 1 299 ? -26.388 3.038 6.399 1.00 64.31 299 GLY A O 1
ATOM 2314 N N . GLY A 1 300 ? -24.225 3.164 5.787 1.00 59.91 300 GLY A N 1
ATOM 2315 C CA . GLY A 1 300 ? -23.771 1.945 6.454 1.00 59.91 300 GLY A CA 1
ATOM 2316 C C . GLY A 1 300 ? -23.322 2.225 7.892 1.00 59.91 300 GLY A C 1
ATOM 2317 O O . GLY A 1 300 ? -23.154 3.375 8.294 1.00 59.91 300 GLY A O 1
ATOM 2318 N N . GLY A 1 301 ? -23.107 1.171 8.682 1.00 57.16 301 GLY A N 1
ATOM 2319 C CA . GLY A 1 301 ? -22.592 1.293 10.052 1.00 57.16 301 GLY A CA 1
ATOM 2320 C C . GLY A 1 301 ? -23.646 1.456 11.151 1.00 57.16 301 GLY A C 1
ATOM 2321 O O . GLY A 1 301 ? -23.292 1.855 12.260 1.00 57.16 301 GLY A O 1
ATOM 2322 N N . ASP A 1 302 ? -24.912 1.134 10.876 1.00 57.81 302 ASP A N 1
ATOM 2323 C CA . ASP A 1 302 ? -25.886 0.834 11.930 1.00 57.81 302 ASP A CA 1
ATOM 2324 C C . ASP A 1 302 ? -25.524 -0.504 12.602 1.00 57.81 302 ASP A C 1
ATOM 2326 O O . ASP A 1 302 ? -25.112 -1.451 11.935 1.00 57.81 302 ASP A O 1
ATOM 2330 N N . GLY A 1 303 ? -25.668 -0.591 13.927 1.00 66.75 303 GLY A N 1
ATOM 2331 C CA . GLY A 1 303 ? -25.293 -1.776 14.711 1.00 66.75 303 GLY A CA 1
ATOM 2332 C C . GLY A 1 303 ? -24.005 -1.590 15.520 1.00 66.75 303 GLY A C 1
ATOM 2333 O O . GLY A 1 303 ? -23.680 -0.476 15.934 1.00 66.75 303 GLY A O 1
ATOM 2334 N N . ASP A 1 304 ? -23.280 -2.682 15.768 1.00 70.81 304 ASP A N 1
ATOM 2335 C CA . ASP A 1 304 ? -22.187 -2.747 16.755 1.00 70.81 304 ASP A CA 1
ATOM 2336 C C . ASP A 1 304 ? -20.932 -1.926 16.372 1.00 70.81 304 ASP A C 1
ATOM 2338 O O . ASP A 1 304 ? -20.078 -1.660 17.218 1.00 70.81 304 ASP A O 1
ATOM 2342 N N . TYR A 1 305 ? -20.820 -1.467 15.119 1.00 76.31 305 TYR A N 1
ATOM 2343 C CA . TYR A 1 305 ? -19.634 -0.763 14.591 1.00 76.31 305 TYR A CA 1
ATOM 2344 C C . TYR A 1 305 ? -19.749 0.764 14.615 1.00 76.31 305 TYR A C 1
ATOM 2346 O O . TYR A 1 305 ? -18.761 1.466 14.367 1.00 76.31 305 TYR A O 1
ATOM 2354 N N . ALA A 1 306 ? -20.942 1.293 14.908 1.00 77.50 306 ALA A N 1
ATOM 2355 C CA . ALA A 1 306 ? -21.262 2.712 14.764 1.00 77.50 306 ALA A CA 1
ATOM 2356 C C . ALA A 1 306 ? -20.279 3.616 15.521 1.00 77.50 306 ALA A C 1
ATOM 2358 O O . ALA A 1 306 ? -19.868 4.663 15.019 1.00 77.50 306 ALA A O 1
ATOM 2359 N N . ASP A 1 307 ? -19.881 3.220 16.728 1.00 84.06 307 ASP A N 1
ATOM 2360 C CA . ASP A 1 307 ? -19.025 4.044 17.579 1.00 84.06 307 ASP A CA 1
ATOM 2361 C C . ASP A 1 307 ? -17.566 4.048 17.120 1.00 84.06 307 ASP A C 1
ATOM 2363 O O . ASP A 1 307 ? -16.933 5.107 17.127 1.00 84.06 307 ASP A O 1
ATOM 2367 N N . THR A 1 308 ? -17.047 2.916 16.639 1.00 85.75 308 THR A N 1
ATOM 2368 C CA . THR A 1 308 ? -15.704 2.849 16.047 1.00 85.75 308 THR A CA 1
ATOM 2369 C C . THR A 1 308 ? -15.626 3.688 14.779 1.00 85.75 308 THR A C 1
ATOM 2371 O O . THR A 1 308 ? -14.713 4.500 14.620 1.00 85.75 308 THR A O 1
ATOM 2374 N N . LEU A 1 309 ? -16.618 3.569 13.898 1.00 84.94 309 LEU A N 1
ATOM 2375 C CA . LEU A 1 309 ? -16.630 4.341 12.663 1.00 84.94 309 LEU A CA 1
ATOM 2376 C C . LEU A 1 309 ? -16.792 5.850 12.931 1.00 84.94 309 LEU A C 1
ATOM 2378 O O . LEU A 1 309 ? -16.157 6.664 12.257 1.00 84.94 309 LEU A O 1
ATOM 2382 N N . LYS A 1 310 ? -17.586 6.256 13.938 1.00 85.75 310 LYS A N 1
ATOM 2383 C CA . LYS A 1 310 ? -17.689 7.672 14.352 1.00 85.75 310 LYS A CA 1
ATOM 2384 C C . LYS A 1 310 ? -16.342 8.199 14.841 1.00 85.75 310 LYS A C 1
ATOM 2386 O O . LYS A 1 310 ? -15.989 9.339 14.542 1.00 85.75 310 LYS A O 1
ATOM 2391 N N . GLN A 1 311 ? -15.584 7.379 15.569 1.00 88.00 311 GLN A N 1
ATOM 2392 C CA . GLN A 1 311 ? -14.234 7.736 15.997 1.00 88.00 311 GLN A CA 1
ATOM 2393 C C . GLN A 1 311 ? -13.298 7.891 14.797 1.00 88.00 311 GLN A C 1
ATOM 2395 O O . GLN A 1 311 ? -12.626 8.915 14.711 1.00 88.00 311 GLN A O 1
ATOM 2400 N N . PHE A 1 312 ? -13.302 6.960 13.837 1.00 89.38 312 PHE A N 1
ATOM 2401 C CA . PHE A 1 312 ? -12.531 7.105 12.596 1.00 89.38 312 PHE A CA 1
ATOM 2402 C C . PHE A 1 312 ? -12.877 8.381 11.840 1.00 89.38 312 PHE A C 1
ATOM 2404 O O . PHE A 1 312 ? -11.972 9.126 11.469 1.00 89.38 312 PHE A O 1
ATOM 2411 N N . ARG A 1 313 ? -14.168 8.695 11.694 1.00 87.94 313 ARG A N 1
ATOM 2412 C CA . ARG A 1 313 ? -14.609 9.953 11.090 1.00 87.94 313 ARG A CA 1
ATOM 2413 C C . ARG A 1 313 ? -14.019 11.167 11.812 1.00 87.94 313 ARG A C 1
ATOM 2415 O O . ARG A 1 313 ? -13.484 12.050 11.151 1.00 87.94 313 ARG A O 1
ATOM 2422 N N . ALA A 1 314 ? -14.064 11.205 13.143 1.00 84.88 314 ALA A N 1
ATOM 2423 C CA . ALA A 1 314 ? -13.493 12.317 13.904 1.00 84.88 314 ALA A CA 1
ATOM 2424 C C . ALA A 1 314 ? -11.976 12.479 13.669 1.00 84.88 314 ALA A C 1
ATOM 2426 O O . ALA A 1 314 ? -11.466 13.598 13.662 1.00 84.88 314 ALA A O 1
ATOM 2427 N N . LYS A 1 315 ? -11.238 11.380 13.449 1.00 84.44 315 LYS A N 1
ATOM 2428 C CA . LYS A 1 315 ? -9.808 11.441 13.097 1.00 84.44 315 LYS A CA 1
ATOM 2429 C C . LYS A 1 315 ? -9.580 11.860 11.643 1.00 84.44 315 LYS A C 1
ATOM 2431 O O . LYS A 1 315 ? -8.687 12.662 11.383 1.00 84.44 315 LYS A O 1
ATOM 2436 N N . ALA A 1 316 ? -10.418 11.397 10.719 1.00 85.75 316 ALA A N 1
ATOM 2437 C CA . ALA A 1 316 ? -10.388 11.815 9.320 1.00 85.75 316 ALA A CA 1
ATOM 2438 C C . ALA A 1 316 ? -10.630 13.329 9.170 1.00 85.75 316 ALA A C 1
ATOM 2440 O O . ALA A 1 316 ? -9.907 14.002 8.439 1.00 85.75 316 ALA A O 1
ATOM 2441 N N . GLU A 1 317 ? -11.594 13.880 9.918 1.00 83.19 317 GLU A N 1
ATOM 2442 C CA . GLU A 1 317 ? -11.886 15.321 9.959 1.00 83.19 317 GLU A CA 1
ATOM 2443 C C . GLU A 1 317 ? -10.694 16.146 10.476 1.00 83.19 317 GLU A C 1
ATOM 2445 O O . GLU A 1 317 ? -10.499 17.284 10.053 1.00 83.19 317 GLU A O 1
ATOM 2450 N N . PHE A 1 318 ? -9.853 15.573 11.343 1.00 81.38 318 PHE A N 1
ATOM 2451 C CA . PHE A 1 318 ? -8.605 16.210 11.764 1.00 81.38 318 PHE A CA 1
ATOM 2452 C C . PHE A 1 318 ? -7.517 16.160 10.682 1.00 81.38 318 PHE A C 1
ATOM 2454 O O . PHE A 1 318 ? -6.788 17.136 10.500 1.00 81.38 318 PHE A O 1
ATOM 2461 N N . PHE A 1 319 ? -7.388 15.032 9.976 1.00 80.06 319 PHE A N 1
ATOM 2462 C CA . PHE A 1 319 ? -6.376 14.853 8.931 1.00 80.06 319 PHE A CA 1
ATOM 2463 C C . PHE A 1 319 ? -6.638 15.721 7.691 1.00 80.06 319 PHE A C 1
ATOM 2465 O O . PHE A 1 319 ? -5.683 16.143 7.044 1.00 80.06 319 PHE A O 1
ATOM 2472 N N . ILE A 1 320 ? -7.905 16.019 7.376 1.00 76.88 320 ILE A N 1
ATOM 2473 C CA . ILE A 1 320 ? -8.315 16.854 6.236 1.00 76.88 320 ILE A CA 1
ATOM 2474 C C . ILE A 1 320 ? -8.802 18.225 6.749 1.00 76.88 320 ILE A C 1
ATOM 2476 O O . ILE A 1 320 ? -9.995 18.387 7.026 1.00 76.88 320 ILE A O 1
ATOM 2480 N N . PRO A 1 321 ? -7.940 19.261 6.855 1.00 51.78 321 PRO A N 1
ATOM 2481 C CA . PRO A 1 321 ? -8.380 20.587 7.274 1.00 51.78 321 PRO A CA 1
ATOM 2482 C C . PRO A 1 321 ? -9.261 21.190 6.172 1.00 51.78 321 PRO A C 1
ATOM 2484 O O . PRO A 1 321 ? -8.762 21.581 5.120 1.00 51.78 321 PRO A O 1
ATOM 2487 N N . GLY A 1 322 ? -10.575 21.260 6.400 1.00 46.53 322 GLY A N 1
ATOM 2488 C CA . GLY A 1 322 ? -11.521 21.867 5.453 1.00 46.53 322 GLY A CA 1
ATOM 2489 C C . GLY A 1 322 ? -12.839 21.121 5.246 1.00 46.53 322 GLY A C 1
ATOM 2490 O O . GLY A 1 322 ? -13.704 21.647 4.549 1.00 46.53 322 GLY A O 1
ATOM 2491 N N . TYR A 1 323 ? -13.041 19.945 5.852 1.00 42.31 323 TYR A N 1
ATOM 2492 C CA . TYR A 1 323 ? -14.356 19.299 5.835 1.00 42.31 323 TYR A CA 1
ATOM 2493 C C . TYR A 1 323 ? -15.341 20.085 6.716 1.00 42.31 323 TYR A C 1
ATOM 2495 O O . TYR A 1 323 ? -15.385 19.921 7.933 1.00 42.31 323 TYR A O 1
ATOM 2503 N N . GLN A 1 324 ? -16.122 20.978 6.104 1.00 36.22 324 GLN A N 1
ATOM 2504 C CA . GLN A 1 324 ? -17.343 21.490 6.720 1.00 36.22 324 GLN A CA 1
ATOM 2505 C C . GLN A 1 324 ? -18.487 20.535 6.363 1.00 36.22 324 GLN A C 1
ATOM 2507 O O . GLN A 1 324 ? -18.751 20.343 5.172 1.00 36.22 324 GLN A O 1
ATOM 2512 N N . PRO A 1 325 ? -19.177 19.927 7.345 1.00 35.81 325 PRO A N 1
ATOM 2513 C CA . PRO A 1 325 ? -20.380 19.169 7.046 1.00 35.81 325 PRO A CA 1
ATOM 2514 C C . PRO A 1 325 ? -21.422 20.093 6.389 1.00 35.81 325 PRO A C 1
ATOM 2516 O O . PRO A 1 325 ? -21.422 21.304 6.641 1.00 35.81 325 PRO A O 1
ATOM 2519 N N . PRO A 1 326 ? -22.313 19.553 5.537 1.00 31.12 326 PRO A N 1
ATOM 2520 C CA . PRO A 1 326 ? -23.354 20.347 4.899 1.00 31.12 326 PRO A CA 1
ATOM 2521 C C . PRO A 1 326 ? -24.166 21.116 5.957 1.00 31.12 326 PRO A C 1
ATOM 2523 O O . PRO A 1 326 ? -24.435 20.576 7.038 1.00 31.12 326 PRO A O 1
ATOM 2526 N N . PRO A 1 327 ? -24.562 22.373 5.679 1.00 25.91 327 PRO A N 1
ATOM 2527 C CA . PRO A 1 327 ? -25.285 23.198 6.639 1.00 25.91 327 PRO A CA 1
ATOM 2528 C C . PRO A 1 327 ? -26.597 22.504 7.029 1.00 25.91 327 PRO A C 1
ATOM 2530 O O . PRO A 1 327 ? -27.509 22.375 6.216 1.00 25.91 327 PRO A O 1
ATOM 2533 N N . GLY A 1 328 ? -26.663 22.017 8.272 1.00 35.50 328 GLY A N 1
ATOM 2534 C CA . GLY A 1 328 ? -27.793 21.238 8.787 1.00 35.50 328 GLY A CA 1
ATOM 2535 C C . GLY A 1 328 ? -27.431 20.149 9.803 1.00 35.50 328 GLY A C 1
ATOM 2536 O O . GLY A 1 328 ? -28.315 19.680 10.515 1.00 35.50 328 GLY A O 1
ATOM 2537 N N . SER A 1 329 ? -26.156 19.769 9.943 1.00 29.78 329 SER A N 1
ATOM 2538 C CA . SER A 1 329 ? -25.730 18.920 11.063 1.00 29.78 329 SER A CA 1
ATOM 2539 C C . SER A 1 329 ? -25.651 19.748 12.346 1.00 29.78 329 SER A C 1
ATOM 2541 O O . SER A 1 329 ? -24.889 20.714 12.411 1.00 29.78 329 SER A O 1
ATOM 2543 N N . LEU A 1 330 ? -26.432 19.383 13.367 1.00 27.44 330 LEU A N 1
ATOM 2544 C CA . LEU A 1 330 ? -26.363 20.007 14.687 1.00 27.44 330 LEU A CA 1
ATOM 2545 C C . LEU A 1 330 ? -24.914 20.007 15.203 1.00 27.44 330 LEU A C 1
ATOM 2547 O O . LEU A 1 330 ? -24.347 18.946 15.459 1.00 27.44 330 LEU A O 1
ATOM 2551 N N . HIS A 1 331 ? -24.347 21.193 15.433 1.00 32.62 331 HIS A N 1
ATOM 2552 C CA . HIS A 1 331 ? -23.245 21.343 16.378 1.00 32.62 331 HIS A CA 1
ATOM 2553 C C . HIS A 1 331 ? -23.792 21.041 17.776 1.00 32.62 331 HIS A C 1
ATOM 2555 O O . HIS A 1 331 ? -24.320 21.913 18.464 1.00 32.62 331 HIS A O 1
ATOM 2561 N N . ILE A 1 332 ? -23.709 19.777 18.177 1.00 32.62 332 ILE A N 1
ATOM 2562 C CA . ILE A 1 332 ? -23.899 19.368 19.565 1.00 32.62 332 ILE A CA 1
ATOM 2563 C C . ILE A 1 332 ? -22.576 19.683 20.277 1.00 32.62 332 ILE A C 1
ATOM 2565 O O . ILE A 1 332 ? -21.514 19.287 19.802 1.00 32.62 332 ILE A O 1
ATOM 2569 N N . GLY A 1 333 ? -22.647 20.490 21.340 1.00 38.94 333 GLY A N 1
ATOM 2570 C CA . GLY A 1 333 ? -21.523 21.196 21.968 1.00 38.94 333 GLY A CA 1
ATOM 2571 C C . GLY A 1 333 ? -20.232 20.383 22.111 1.00 38.94 333 GLY A C 1
ATOM 2572 O O . GLY A 1 333 ? -20.201 19.360 22.791 1.00 38.94 333 GLY A O 1
ATOM 2573 N N . GLY A 1 334 ? -19.166 20.870 21.472 1.00 51.53 334 GLY A N 1
ATOM 2574 C CA . GLY A 1 334 ? -17.821 20.303 21.553 1.00 51.53 334 GLY A CA 1
ATOM 2575 C C . GLY A 1 334 ? -17.058 20.758 22.800 1.00 51.53 334 GLY A C 1
ATOM 2576 O O . GLY A 1 334 ? -17.367 21.790 23.398 1.00 51.53 334 GLY A O 1
ATOM 2577 N N . ALA A 1 335 ? -16.047 19.976 23.184 1.00 66.00 335 ALA A N 1
ATOM 2578 C CA . ALA A 1 335 ? -15.115 20.301 24.260 1.00 66.00 335 ALA A CA 1
ATOM 2579 C C . ALA A 1 335 ? -14.466 21.688 24.045 1.00 66.00 335 ALA A C 1
ATOM 2581 O O . ALA A 1 335 ? -14.193 22.066 22.906 1.00 66.00 335 ALA A O 1
ATOM 2582 N N . PRO A 1 336 ? -14.171 22.449 25.116 1.00 83.50 336 PRO A N 1
ATOM 2583 C CA . PRO A 1 336 ? -13.708 23.838 25.002 1.00 83.50 336 PRO A CA 1
ATOM 2584 C C . PRO A 1 336 ? -12.270 23.980 24.482 1.00 83.50 336 PRO A C 1
ATOM 2586 O O . PRO A 1 336 ? -11.825 25.090 24.182 1.00 83.50 336 PRO A O 1
ATOM 2589 N N . LEU A 1 337 ? -11.536 22.866 24.426 1.00 85.25 337 LEU A N 1
ATOM 2590 C CA . LEU A 1 337 ? -10.159 22.789 23.968 1.00 85.25 337 LEU A CA 1
ATOM 2591 C C . LEU A 1 337 ? -10.023 21.722 22.884 1.00 85.25 337 LEU A C 1
ATOM 2593 O O . LEU A 1 337 ? -10.502 20.599 23.039 1.00 85.25 337 LEU A O 1
ATOM 2597 N N . GLU A 1 338 ? -9.295 22.069 21.832 1.00 85.12 338 GLU A N 1
ATOM 2598 C CA . GLU A 1 338 ? -8.781 21.141 20.829 1.00 85.12 338 GLU A CA 1
ATOM 2599 C C . GLU A 1 338 ? -7.339 20.768 21.198 1.00 85.12 338 GLU A C 1
ATOM 2601 O O . GLU A 1 338 ? -6.480 21.646 21.318 1.00 85.12 338 GLU A O 1
ATOM 2606 N N . PHE A 1 339 ? -7.059 19.477 21.390 1.00 82.25 339 PHE A N 1
ATOM 2607 C CA . PHE A 1 339 ? -5.723 18.992 21.738 1.00 82.25 339 PHE A CA 1
ATOM 2608 C C . PHE A 1 339 ? -4.997 18.438 20.511 1.00 82.25 339 PHE A C 1
ATOM 2610 O O . PHE A 1 339 ? -5.503 17.560 19.819 1.00 82.25 339 PHE A O 1
ATOM 2617 N N . VAL A 1 340 ? -3.767 18.893 20.284 1.00 76.12 340 VAL A N 1
ATOM 2618 C CA . VAL A 1 340 ? -2.836 18.327 19.301 1.00 76.12 340 VAL A CA 1
ATOM 2619 C C . VAL A 1 340 ? -1.682 17.694 20.056 1.00 76.12 340 VAL A C 1
ATOM 2621 O O . VAL A 1 340 ? -0.899 18.408 20.677 1.00 76.12 340 VAL A O 1
ATOM 2624 N N . HIS A 1 341 ? -1.577 16.370 20.005 1.00 81.44 341 HIS A N 1
ATOM 2625 C CA . HIS A 1 341 ? -0.493 15.612 20.623 1.00 81.44 341 HIS A CA 1
ATOM 2626 C C . HIS A 1 341 ? 0.563 15.259 19.574 1.00 81.44 341 HIS A C 1
ATOM 2628 O O . HIS A 1 341 ? 0.223 14.856 18.466 1.00 81.44 341 HIS A O 1
ATOM 2634 N N . ALA A 1 342 ? 1.839 15.383 19.928 1.00 73.06 342 ALA A N 1
ATOM 2635 C CA . ALA A 1 342 ? 2.955 14.968 19.090 1.00 73.06 342 ALA A CA 1
ATOM 2636 C C . ALA A 1 342 ? 4.060 14.339 19.943 1.00 73.06 342 ALA A C 1
ATOM 2638 O O . ALA A 1 342 ? 4.424 14.882 20.990 1.00 73.06 342 ALA A O 1
ATOM 2639 N N . VAL A 1 343 ? 4.631 13.229 19.475 1.00 82.62 343 VAL A N 1
ATOM 2640 C CA . VAL A 1 343 ? 5.937 12.767 19.957 1.00 82.62 343 VAL A CA 1
ATOM 2641 C C . VAL A 1 343 ? 6.984 13.638 19.281 1.00 82.62 343 VAL A C 1
ATOM 2643 O O . VAL A 1 343 ? 7.023 13.761 18.064 1.00 82.62 343 VAL A O 1
ATOM 2646 N N . THR A 1 344 ? 7.787 14.314 20.088 1.00 82.62 344 THR A N 1
ATOM 2647 C CA . THR A 1 344 ? 8.763 15.308 19.613 1.00 82.62 344 THR A CA 1
ATOM 2648 C C . THR A 1 344 ? 10.201 14.857 19.791 1.00 82.62 344 THR A C 1
ATOM 2650 O O . THR A 1 344 ? 11.098 15.471 19.226 1.00 82.62 344 THR A O 1
ATOM 2653 N N . ASN A 1 345 ? 10.424 13.828 20.607 1.00 81.19 345 ASN A N 1
ATOM 2654 C CA . ASN A 1 345 ? 11.714 13.177 20.765 1.00 81.19 345 ASN A CA 1
ATOM 2655 C C . ASN A 1 345 ? 11.520 11.794 21.402 1.00 81.19 345 ASN A C 1
ATOM 2657 O O . ASN A 1 345 ? 10.532 11.592 22.114 1.00 81.19 345 ASN A O 1
ATOM 2661 N N . SER A 1 346 ? 12.482 10.897 21.217 1.00 88.25 346 SER A N 1
ATOM 2662 C CA . SER A 1 346 ? 12.551 9.605 21.903 1.00 88.25 346 SER A CA 1
ATOM 2663 C C . SER A 1 346 ? 14.000 9.227 22.200 1.00 88.25 346 SER A C 1
ATOM 2665 O O . SER A 1 346 ? 14.904 9.600 21.453 1.00 88.25 346 SER A O 1
ATOM 2667 N N . TRP A 1 347 ? 14.235 8.513 23.297 1.00 88.38 347 TRP A N 1
ATOM 2668 C CA . TRP A 1 347 ? 15.555 7.989 23.652 1.00 88.38 347 TRP A CA 1
ATOM 2669 C C . TRP A 1 347 ? 15.428 6.735 24.511 1.00 88.38 347 TRP A C 1
ATOM 2671 O O . TRP A 1 347 ? 14.458 6.585 25.247 1.00 88.38 347 TRP A O 1
ATOM 2681 N N . GLU A 1 348 ? 16.436 5.871 24.463 1.00 91.06 348 GLU A N 1
ATOM 2682 C CA . GLU A 1 348 ? 16.525 4.706 25.340 1.00 91.06 348 GLU A CA 1
ATOM 2683 C C . GLU A 1 348 ? 17.413 5.029 26.552 1.00 91.06 348 GLU A C 1
ATOM 2685 O O . GLU A 1 348 ? 18.481 5.639 26.420 1.00 91.06 348 GLU A O 1
ATOM 2690 N N . HIS A 1 349 ? 16.987 4.625 27.748 1.00 84.81 349 HIS A N 1
ATOM 2691 C CA . HIS A 1 349 ? 17.802 4.689 28.956 1.00 84.81 349 HIS A CA 1
ATOM 2692 C C . HIS A 1 349 ? 17.623 3.412 29.784 1.00 84.81 349 HIS A C 1
ATOM 2694 O O . HIS A 1 349 ? 16.518 3.074 30.192 1.00 84.81 349 HIS A O 1
ATOM 2700 N N . ASN A 1 350 ? 18.722 2.696 30.045 1.00 89.00 350 ASN A N 1
ATOM 2701 C CA . ASN A 1 350 ? 18.732 1.422 30.781 1.00 89.00 350 ASN A CA 1
ATOM 2702 C C . ASN A 1 350 ? 17.771 0.355 30.209 1.00 89.00 350 ASN A C 1
ATOM 2704 O O . ASN A 1 350 ? 17.151 -0.384 30.973 1.00 89.00 350 ASN A O 1
ATOM 2708 N N . GLY A 1 351 ? 17.653 0.270 28.879 1.00 84.50 351 GLY A N 1
ATOM 2709 C CA . GLY A 1 351 ? 16.772 -0.691 28.206 1.00 84.50 351 GLY A CA 1
ATOM 2710 C C . GLY A 1 351 ? 15.282 -0.345 28.277 1.00 84.50 351 GLY A C 1
ATOM 2711 O O . GLY A 1 351 ? 14.450 -1.217 28.040 1.00 84.50 351 GLY A O 1
ATOM 2712 N N . VAL A 1 352 ? 14.939 0.898 28.635 1.00 85.44 352 VAL A N 1
ATOM 2713 C CA . VAL A 1 352 ? 13.569 1.423 28.622 1.00 85.44 352 VAL A CA 1
ATOM 2714 C C . VAL A 1 352 ? 13.490 2.591 27.645 1.00 85.44 352 VAL A C 1
ATOM 2716 O O . VAL A 1 352 ? 14.299 3.521 27.710 1.00 85.44 352 VAL A O 1
ATOM 2719 N N . ASP A 1 353 ? 12.499 2.551 26.758 1.00 87.19 353 ASP A N 1
ATOM 2720 C CA . ASP A 1 353 ? 12.208 3.643 25.836 1.00 87.19 353 ASP A CA 1
ATOM 2721 C C . ASP A 1 353 ? 11.474 4.783 26.542 1.00 87.19 353 ASP A C 1
ATOM 2723 O O . ASP A 1 353 ? 10.477 4.585 27.242 1.00 87.19 353 ASP A O 1
ATOM 2727 N N . HIS A 1 354 ? 11.942 6.001 26.306 1.00 88.75 354 HIS A N 1
ATOM 2728 C CA . HIS A 1 354 ? 11.324 7.228 26.774 1.00 88.75 354 HIS A CA 1
ATOM 2729 C C . HIS A 1 354 ? 10.868 8.081 25.598 1.00 88.75 354 HIS A C 1
ATOM 2731 O O . HIS A 1 354 ? 11.588 8.248 24.611 1.00 88.75 354 HIS A O 1
ATOM 2737 N N . TYR A 1 355 ? 9.702 8.706 25.742 1.00 87.69 355 TYR A N 1
ATOM 2738 C CA . TYR A 1 355 ? 9.120 9.570 24.720 1.00 87.69 355 TYR A CA 1
ATOM 2739 C C . TYR A 1 355 ? 8.816 10.953 25.290 1.00 87.69 355 TYR A C 1
ATOM 2741 O O . TYR A 1 355 ? 8.163 11.094 26.325 1.00 87.69 355 TYR A O 1
ATOM 2749 N N . ARG A 1 356 ? 9.267 12.004 24.593 1.00 90.88 356 ARG A N 1
ATOM 2750 C CA . ARG A 1 356 ? 8.897 13.397 24.874 1.00 90.88 356 ARG A CA 1
ATOM 2751 C C . ARG A 1 356 ? 7.652 13.759 24.085 1.00 90.88 356 ARG A C 1
ATOM 2753 O O . ARG A 1 356 ? 7.720 14.020 22.880 1.00 90.88 356 ARG A O 1
ATOM 2760 N N . HIS A 1 357 ? 6.538 13.894 24.782 1.00 89.69 357 HIS A N 1
ATOM 2761 C CA . HIS A 1 357 ? 5.280 14.344 24.212 1.00 89.69 357 HIS A CA 1
ATOM 2762 C C . HIS A 1 357 ? 5.146 15.860 24.339 1.00 89.69 357 HIS A C 1
ATOM 2764 O O . HIS A 1 357 ? 5.410 16.435 25.393 1.00 89.69 357 HIS A O 1
ATOM 2770 N N . THR A 1 358 ? 4.716 16.512 23.264 1.00 90.56 358 THR A N 1
ATOM 2771 C CA . THR A 1 358 ? 4.248 17.900 23.277 1.00 90.56 358 THR A CA 1
ATOM 2772 C C . THR A 1 358 ? 2.771 17.909 22.923 1.00 90.56 358 THR A C 1
ATOM 2774 O O . THR A 1 358 ? 2.366 17.352 21.906 1.00 90.56 358 THR A O 1
ATOM 2777 N N . VAL A 1 359 ? 1.969 18.550 23.761 1.00 90.94 359 VAL A N 1
ATOM 2778 C CA . VAL A 1 359 ? 0.528 18.686 23.600 1.00 90.94 359 VAL A CA 1
ATOM 2779 C C . VAL A 1 359 ? 0.177 20.159 23.519 1.00 90.94 359 VAL A C 1
ATOM 2781 O O . VAL A 1 359 ? 0.477 20.936 24.418 1.00 90.94 359 VAL A O 1
ATOM 2784 N N . THR A 1 360 ? -0.468 20.553 22.432 1.00 91.12 360 THR A N 1
ATOM 2785 C CA . THR A 1 360 ? -1.013 21.897 22.254 1.00 91.12 360 THR A CA 1
ATOM 2786 C C . THR A 1 360 ? -2.507 21.853 22.526 1.00 91.12 360 THR A C 1
ATOM 2788 O O . THR A 1 360 ? -3.228 21.204 21.780 1.00 91.12 360 THR A O 1
ATOM 2791 N N . ALA A 1 361 ? -2.978 22.553 23.552 1.00 91.56 361 ALA A N 1
ATOM 2792 C CA . ALA A 1 361 ? -4.394 22.719 23.848 1.00 91.56 361 ALA A CA 1
ATOM 2793 C C . ALA A 1 361 ? -4.859 24.099 23.364 1.00 91.56 361 ALA A C 1
ATOM 2795 O O . ALA A 1 361 ? -4.495 25.121 23.948 1.00 91.56 361 ALA A O 1
ATOM 2796 N N . LYS A 1 362 ? -5.615 24.141 22.266 1.00 91.38 362 LYS A N 1
ATOM 2797 C CA . LYS A 1 362 ? -6.117 25.374 21.652 1.00 91.38 362 LYS A CA 1
ATOM 2798 C C . LYS A 1 362 ? -7.529 25.677 22.138 1.00 91.38 362 LYS A C 1
ATOM 2800 O O . LYS A 1 362 ? -8.391 24.808 22.067 1.00 91.38 362 LYS A O 1
ATOM 2805 N N . ASN A 1 363 ? -7.785 26.911 22.561 1.00 91.94 363 ASN A N 1
ATOM 2806 C CA . ASN A 1 363 ? -9.131 27.359 22.905 1.00 91.94 363 ASN A CA 1
ATOM 2807 C C . ASN A 1 363 ? -10.009 27.512 21.655 1.00 91.94 363 ASN A C 1
ATOM 2809 O O . ASN A 1 363 ? -9.740 28.357 20.797 1.00 91.94 363 ASN A O 1
ATOM 2813 N N . THR A 1 364 ? -11.072 26.712 21.577 1.00 87.62 364 THR A N 1
ATOM 2814 C CA . THR A 1 364 ? -12.046 26.705 20.475 1.00 87.62 364 THR A CA 1
ATOM 2815 C C . THR A 1 364 ? -13.459 27.085 20.919 1.00 87.62 364 THR A C 1
ATOM 2817 O O . THR A 1 364 ? -14.356 27.143 20.082 1.00 87.62 364 THR A O 1
ATOM 2820 N N . CYS A 1 365 ? -13.681 27.407 22.200 1.00 78.50 365 CYS A N 1
ATOM 2821 C CA . CYS A 1 365 ? -15.023 27.671 22.734 1.00 78.50 365 CYS A CA 1
ATOM 2822 C C . CYS A 1 365 ? -15.575 29.073 22.417 1.00 78.50 365 CYS A C 1
ATOM 2824 O O . CYS A 1 365 ? -16.693 29.396 22.809 1.00 78.50 365 CYS A O 1
ATOM 2826 N N . GLY A 1 366 ? -14.798 29.919 21.732 1.00 84.56 366 GLY A N 1
ATOM 2827 C CA . GLY A 1 366 ? -15.197 31.275 21.336 1.00 84.56 366 GLY A CA 1
ATOM 2828 C C . GLY A 1 366 ? -15.132 32.329 22.450 1.00 84.56 366 GLY A C 1
ATOM 2829 O O . GLY A 1 366 ? -15.305 33.511 22.162 1.00 84.56 366 GLY A O 1
ATOM 2830 N N . HIS A 1 367 ? -14.822 31.937 23.691 1.00 87.81 367 HIS A N 1
ATOM 2831 C CA . HIS A 1 367 ? -14.716 32.824 24.855 1.00 87.81 367 HIS A CA 1
ATOM 2832 C C . HIS A 1 367 ? -13.394 32.609 25.609 1.00 87.81 367 HIS A C 1
ATOM 2834 O O . HIS A 1 367 ? -12.844 31.507 25.562 1.00 87.81 367 HIS A O 1
ATOM 2840 N N . PRO A 1 368 ? -12.863 33.611 26.335 1.00 91.75 368 PRO A N 1
ATOM 2841 C CA . PRO A 1 368 ? -11.697 33.414 27.191 1.00 91.75 368 PRO A CA 1
ATOM 2842 C C . PRO A 1 368 ? -11.962 32.360 28.268 1.00 91.75 368 PRO A C 1
ATOM 2844 O O . PRO A 1 368 ? -12.944 32.456 29.002 1.00 91.75 368 PRO A O 1
ATOM 2847 N N . ILE A 1 369 ? -11.078 31.374 28.405 1.00 93.12 369 ILE A N 1
ATOM 2848 C CA . ILE A 1 369 ? -11.132 30.391 29.493 1.00 93.12 369 ILE A CA 1
ATOM 2849 C C . ILE A 1 369 ? -10.360 30.967 30.680 1.00 93.12 369 ILE A C 1
ATOM 2851 O O . ILE A 1 369 ? -9.144 31.120 30.608 1.00 93.12 369 ILE A O 1
ATOM 2855 N N . THR A 1 370 ? -11.054 31.292 31.768 1.00 92.88 370 THR A N 1
ATOM 2856 C CA . THR A 1 370 ? -10.480 31.899 32.988 1.00 92.88 370 THR A CA 1
ATOM 2857 C C . THR A 1 370 ? -10.181 30.874 34.079 1.00 92.88 370 THR A C 1
ATOM 2859 O O . THR A 1 370 ? -9.443 31.148 35.022 1.00 92.88 370 THR A O 1
ATOM 2862 N N . TYR A 1 371 ? -10.725 29.666 33.944 1.00 91.94 371 TYR A N 1
ATOM 2863 C CA . TYR A 1 371 ? -10.422 28.527 34.799 1.00 91.94 371 TYR A CA 1
ATOM 2864 C C . TYR A 1 371 ? -10.360 27.268 33.946 1.00 91.94 371 TYR A C 1
ATOM 2866 O O . TYR A 1 371 ? -11.253 27.040 33.131 1.00 91.94 371 TYR A O 1
ATOM 2874 N N . LEU A 1 372 ? -9.335 26.448 34.157 1.00 91.69 372 LEU A N 1
ATOM 2875 C CA . LEU A 1 372 ? -9.160 25.178 33.469 1.00 91.69 372 LEU A CA 1
ATOM 2876 C C . LEU A 1 372 ? -8.681 24.117 34.453 1.00 91.69 372 LEU A C 1
ATOM 2878 O O . LEU A 1 372 ? -7.729 24.341 35.204 1.00 91.69 372 LEU A O 1
ATOM 2882 N N . LYS A 1 373 ? -9.314 22.950 34.385 1.00 92.12 373 LYS A N 1
ATOM 2883 C CA . LYS A 1 373 ? -8.906 21.721 35.047 1.00 92.12 373 LYS A CA 1
ATOM 2884 C C . LYS A 1 373 ? -8.888 20.598 34.018 1.00 92.12 373 LYS A C 1
ATOM 2886 O O . LYS A 1 373 ? -9.899 20.289 33.389 1.00 92.12 373 LYS A O 1
ATOM 2891 N N . LEU A 1 374 ? -7.724 20.001 33.841 1.00 94.00 374 LEU A N 1
ATOM 2892 C CA . LEU A 1 374 ? -7.440 18.879 32.966 1.00 94.00 374 LEU A CA 1
ATOM 2893 C C . LEU A 1 374 ? -7.291 17.616 33.805 1.00 94.00 374 LEU A C 1
ATOM 2895 O O . LEU A 1 374 ? -6.642 17.641 34.847 1.00 94.00 374 LEU A O 1
ATOM 2899 N N . ARG A 1 375 ? -7.848 16.512 33.321 1.00 92.31 375 ARG A N 1
ATOM 2900 C CA . ARG A 1 375 ? -7.547 15.169 33.806 1.00 92.31 375 ARG A CA 1
ATOM 2901 C C . ARG A 1 375 ? -6.451 14.580 32.926 1.00 92.31 375 ARG A C 1
ATOM 2903 O O . ARG A 1 375 ? -6.588 14.609 31.704 1.00 92.31 375 ARG A O 1
ATOM 2910 N N . ILE A 1 376 ? -5.383 14.078 33.537 1.00 94.12 376 ILE A N 1
ATOM 2911 C CA . ILE A 1 376 ? -4.252 13.453 32.848 1.00 94.12 376 ILE A CA 1
ATOM 2912 C C . ILE A 1 376 ? -4.023 12.065 33.447 1.00 94.12 376 ILE A C 1
ATOM 2914 O O . ILE A 1 376 ? -3.439 11.939 34.522 1.00 94.12 376 ILE A O 1
ATOM 2918 N N . GLU A 1 377 ? -4.502 11.032 32.757 1.00 90.62 377 GLU A N 1
ATOM 2919 C CA . GLU A 1 377 ? -4.457 9.637 33.215 1.00 90.62 377 GLU A CA 1
ATOM 2920 C C . GLU A 1 377 ? -3.282 8.887 32.582 1.00 90.62 377 GLU A C 1
ATOM 2922 O O . GLU A 1 377 ? -2.954 9.094 31.412 1.00 90.62 377 GLU A O 1
ATOM 2927 N N . GLY A 1 378 ? -2.663 7.980 33.342 1.00 89.12 378 GLY A N 1
ATOM 2928 C CA . GLY A 1 378 ? -1.573 7.135 32.841 1.00 89.12 378 GLY A CA 1
ATOM 2929 C C . GLY A 1 378 ? -0.236 7.856 32.636 1.00 89.12 378 GLY A C 1
ATOM 2930 O O . GLY A 1 378 ? 0.640 7.312 31.973 1.00 89.12 378 GLY A O 1
ATOM 2931 N N . LEU A 1 379 ? -0.062 9.060 33.190 1.00 92.19 379 LEU A N 1
ATOM 2932 C CA . LEU A 1 379 ? 1.221 9.765 33.186 1.00 92.19 379 LEU A CA 1
ATOM 2933 C C . LEU A 1 379 ? 2.227 9.040 34.093 1.00 92.19 379 LEU A C 1
ATOM 2935 O O . LEU A 1 379 ? 1.996 8.932 35.298 1.00 92.19 379 LEU A O 1
ATOM 2939 N N . THR A 1 380 ? 3.339 8.574 33.521 1.00 90.50 380 THR A N 1
ATOM 2940 C CA . THR A 1 380 ? 4.394 7.869 34.274 1.00 90.50 380 THR A CA 1
ATOM 2941 C C . THR A 1 380 ? 5.600 8.748 34.599 1.00 90.50 380 THR A C 1
ATOM 2943 O O . THR A 1 380 ? 6.255 8.519 35.612 1.00 90.50 380 THR A O 1
ATOM 2946 N N . GLY A 1 381 ? 5.867 9.783 33.797 1.00 91.38 381 GLY A N 1
ATOM 2947 C CA . GLY A 1 381 ? 7.008 10.680 33.977 1.00 91.38 381 GLY A CA 1
ATOM 2948 C C . GLY A 1 381 ? 6.644 12.141 34.290 1.00 91.38 381 GLY A C 1
ATOM 2949 O O . GLY A 1 381 ? 5.495 12.472 34.597 1.00 91.38 381 GLY A O 1
ATOM 2950 N N . PRO A 1 382 ? 7.635 13.053 34.257 1.00 95.00 382 PRO A N 1
ATOM 2951 C CA . PRO A 1 382 ? 7.430 14.470 34.546 1.00 95.00 382 PRO A CA 1
ATOM 2952 C C . PRO A 1 382 ? 6.562 15.174 33.495 1.00 95.00 382 PRO A C 1
ATOM 2954 O O . PRO A 1 382 ? 6.601 14.845 32.309 1.00 95.00 382 PRO A O 1
ATOM 2957 N N . ILE A 1 383 ? 5.842 16.210 33.934 1.00 96.50 383 ILE A N 1
ATOM 2958 C CA . ILE A 1 383 ? 4.990 17.072 33.107 1.00 96.50 383 ILE A CA 1
ATOM 2959 C C . ILE A 1 383 ? 5.283 18.556 33.364 1.00 96.50 383 ILE A C 1
ATOM 2961 O O . ILE A 1 383 ? 5.576 18.972 34.483 1.00 96.50 383 ILE A O 1
ATOM 2965 N N . TYR A 1 384 ? 5.180 19.355 32.308 1.00 96.06 384 TYR A N 1
ATOM 2966 C CA . TYR A 1 384 ? 5.478 20.780 32.247 1.00 96.06 384 TYR A CA 1
ATOM 2967 C C . TYR A 1 384 ? 4.361 21.521 31.504 1.00 96.06 384 TYR A C 1
ATOM 2969 O O . TYR A 1 384 ? 3.659 20.942 30.675 1.00 96.06 384 TYR A O 1
ATOM 2977 N N . GLY A 1 385 ? 4.218 22.821 31.769 1.00 94.50 385 GLY A N 1
ATOM 2978 C CA . GLY A 1 385 ? 3.203 23.672 31.130 1.00 94.50 385 GLY A CA 1
ATOM 2979 C C . GLY A 1 385 ? 1.828 23.649 31.806 1.00 94.50 385 GLY A C 1
ATOM 2980 O O . GLY A 1 385 ? 0.946 24.403 31.411 1.00 94.50 385 GLY A O 1
ATOM 2981 N N . VAL A 1 386 ? 1.663 22.842 32.856 1.00 96.25 386 VAL A N 1
ATOM 2982 C CA . VAL A 1 386 ? 0.483 22.783 33.733 1.00 96.25 386 VAL A CA 1
ATOM 2983 C C . VAL A 1 386 ? 0.918 22.615 35.187 1.00 96.25 386 VAL A C 1
ATOM 2985 O O . VAL A 1 386 ? 2.050 22.210 35.454 1.00 96.25 386 VAL A O 1
ATOM 2988 N N . SER A 1 387 ? 0.026 22.904 36.133 1.00 95.44 387 SER A N 1
ATOM 2989 C CA . SER A 1 387 ? 0.278 22.702 37.566 1.00 95.44 387 SER A CA 1
ATOM 2990 C C . SER A 1 387 ? -0.646 21.640 38.141 1.00 95.44 387 SER A C 1
ATOM 2992 O O . SER A 1 387 ? -1.853 21.701 37.933 1.00 95.44 387 SER A O 1
ATOM 2994 N N . ALA A 1 388 ? -0.090 20.679 38.881 1.00 94.06 388 ALA A N 1
ATOM 2995 C CA . ALA A 1 388 ? -0.889 19.691 39.600 1.00 94.06 388 ALA A CA 1
ATOM 2996 C C . ALA A 1 388 ? -1.817 20.380 40.613 1.00 94.06 388 ALA A C 1
ATOM 2998 O O . ALA A 1 388 ? -1.440 21.358 41.263 1.00 94.06 388 ALA A O 1
ATOM 2999 N N . THR A 1 389 ? -3.036 19.867 40.737 1.00 90.81 389 THR A N 1
ATOM 3000 C CA . THR A 1 389 ? -4.004 20.301 41.749 1.00 90.81 389 THR A CA 1
ATOM 3001 C C . THR A 1 389 ? -3.967 19.364 42.962 1.00 90.81 389 THR A C 1
ATOM 3003 O O . THR A 1 389 ? -3.198 18.407 42.994 1.00 90.81 389 THR A O 1
ATOM 3006 N N . HIS A 1 390 ? -4.801 19.627 43.972 1.00 86.94 390 HIS A N 1
ATOM 3007 C CA . HIS A 1 390 ? -4.943 18.739 45.134 1.00 86.94 390 HIS A CA 1
ATOM 3008 C C . HIS A 1 390 ? -5.606 17.397 44.783 1.00 86.94 390 HIS A C 1
ATOM 3010 O O . HIS A 1 390 ? -5.456 16.430 45.528 1.00 86.94 390 HIS A O 1
ATOM 3016 N N . ASP A 1 391 ? -6.326 17.336 43.660 1.00 86.69 391 ASP A N 1
ATOM 3017 C CA . ASP A 1 391 ? -6.979 16.118 43.202 1.00 86.69 391 ASP A CA 1
ATOM 3018 C C . ASP A 1 391 ? -6.006 15.259 42.388 1.00 86.69 391 ASP A C 1
ATOM 3020 O O . ASP A 1 391 ? -5.227 15.760 41.571 1.00 86.69 391 ASP A O 1
ATOM 3024 N N . LYS A 1 392 ? -6.073 13.940 42.592 1.00 89.00 392 LYS A N 1
ATOM 3025 C CA . LYS A 1 392 ? -5.247 12.976 41.858 1.00 89.00 392 LYS A CA 1
ATOM 3026 C C . LYS A 1 392 ? -5.492 13.103 40.349 1.00 89.00 392 LYS A C 1
ATOM 3028 O O . LYS A 1 392 ? -6.642 13.192 39.928 1.00 89.00 392 LYS A O 1
ATOM 3033 N N . GLU A 1 393 ? -4.412 13.074 39.562 1.00 91.38 393 GLU A N 1
ATOM 3034 C CA . GLU A 1 393 ? -4.436 13.137 38.084 1.00 91.38 393 GLU A CA 1
ATOM 3035 C C . GLU A 1 393 ? -5.070 14.418 37.518 1.00 91.38 393 GLU A C 1
ATOM 3037 O O . GLU A 1 393 ? -5.417 14.482 36.340 1.00 91.38 393 GLU A O 1
ATOM 3042 N N . MET A 1 394 ? -5.211 15.460 38.338 1.00 94.38 394 MET A N 1
ATOM 3043 C CA . MET A 1 394 ? -5.828 16.717 37.937 1.00 94.38 394 MET A CA 1
ATOM 3044 C C . MET A 1 394 ? -4.802 17.837 37.880 1.00 94.38 394 MET A C 1
ATOM 3046 O O . MET A 1 394 ? -4.051 18.065 38.831 1.00 94.38 394 MET A O 1
ATOM 3050 N N . TYR A 1 395 ? -4.829 18.584 36.784 1.00 96.62 395 TYR A N 1
ATOM 3051 C CA . TYR A 1 395 ? -3.888 19.648 36.468 1.00 96.62 395 TYR A CA 1
ATOM 3052 C C . TYR A 1 395 ? -4.640 20.907 36.050 1.00 96.62 395 TYR A C 1
ATOM 3054 O O . TYR A 1 395 ? -5.654 20.827 35.374 1.00 96.62 395 TYR A O 1
ATOM 3062 N N . GLY A 1 396 ? -4.166 22.080 36.443 1.00 95.06 396 GLY A N 1
ATOM 3063 C CA . GLY A 1 396 ? -4.728 23.363 36.033 1.00 95.06 396 GLY A CA 1
ATOM 3064 C C . GLY A 1 396 ? -3.723 24.218 35.279 1.00 95.06 396 GLY A C 1
ATOM 3065 O O . GLY A 1 396 ? -2.611 23.778 34.961 1.00 95.06 396 GLY A O 1
ATOM 3066 N N . PHE A 1 397 ? -4.110 25.468 35.024 1.00 95.31 397 PHE A N 1
ATOM 3067 C CA . PHE A 1 397 ? -3.173 26.462 34.516 1.00 95.31 397 PHE A CA 1
ATOM 3068 C C . PHE A 1 397 ? -1.936 26.564 35.419 1.00 95.31 397 PHE A C 1
ATOM 3070 O O . PHE A 1 397 ? -2.059 26.489 36.647 1.00 95.31 397 PHE A O 1
ATOM 3077 N N . PRO A 1 398 ? -0.743 26.744 34.831 1.00 92.69 398 PRO A N 1
ATOM 3078 C CA . PRO A 1 398 ? 0.420 27.104 35.614 1.00 92.69 398 PRO A CA 1
ATOM 3079 C C . PRO A 1 398 ? 0.243 28.499 36.224 1.00 92.69 398 PRO A C 1
ATOM 3081 O O . PRO A 1 398 ? -0.524 29.316 35.718 1.00 92.69 398 PRO A O 1
ATOM 3084 N N . SER A 1 399 ? 0.984 28.807 37.289 1.00 90.06 399 SER A N 1
ATOM 3085 C CA . SER A 1 399 ? 0.815 30.052 38.061 1.00 90.06 399 SER A CA 1
ATOM 3086 C C . SER A 1 399 ? 0.972 31.350 37.253 1.00 90.06 399 SER A C 1
ATOM 3088 O O . SER A 1 399 ? 0.497 32.397 37.687 1.00 90.06 399 SER A O 1
ATOM 3090 N N . TRP A 1 400 ? 1.625 31.297 36.090 1.00 87.38 400 TRP A N 1
ATOM 3091 C CA . TRP A 1 400 ? 1.823 32.435 35.188 1.00 87.38 400 TRP A CA 1
ATOM 3092 C C . TRP A 1 400 ? 0.740 32.583 34.104 1.00 87.38 400 TRP A C 1
ATOM 3094 O O . TRP A 1 400 ? 0.796 33.536 33.330 1.00 87.38 400 TRP A O 1
ATOM 3104 N N . VAL A 1 401 ? -0.236 31.672 34.027 1.00 91.88 401 VAL A N 1
ATOM 3105 C CA . VAL A 1 401 ? -1.365 31.741 33.086 1.00 91.88 401 VAL A CA 1
ATOM 3106 C C . VAL A 1 401 ? -2.652 31.944 33.878 1.00 91.88 401 VAL A C 1
ATOM 3108 O O . VAL A 1 401 ? -3.065 31.087 34.651 1.00 91.88 401 VAL A O 1
ATOM 3111 N N . THR A 1 402 ? -3.300 33.090 33.685 1.00 89.62 402 THR A N 1
ATOM 3112 C CA . THR A 1 402 ? -4.555 33.442 34.376 1.00 89.62 402 THR A CA 1
ATOM 3113 C C . THR A 1 402 ? -5.787 33.311 33.486 1.00 89.62 402 THR A C 1
ATOM 3115 O O . THR A 1 402 ? -6.907 33.279 33.991 1.00 89.62 402 THR A O 1
ATOM 3118 N N . ARG A 1 403 ? -5.593 33.235 32.166 1.00 93.75 403 ARG A N 1
ATOM 3119 C CA . ARG A 1 403 ? -6.633 32.984 31.168 1.00 93.75 403 ARG A CA 1
ATOM 3120 C C . ARG A 1 403 ? -6.025 32.429 29.879 1.00 93.75 403 ARG A C 1
ATOM 3122 O O . ARG A 1 403 ? -4.827 32.585 29.660 1.00 93.75 403 ARG A O 1
ATOM 3129 N N . LEU A 1 404 ? -6.863 31.849 29.027 1.00 95.06 404 LEU A N 1
ATOM 3130 C CA . LEU A 1 404 ? -6.530 31.445 27.661 1.00 95.06 404 LEU A CA 1
ATOM 3131 C C . LEU A 1 404 ? -7.575 32.037 26.706 1.00 95.06 404 LEU A C 1
ATOM 3133 O O . LEU A 1 404 ? -8.730 31.605 26.727 1.00 95.06 404 LEU A O 1
ATOM 3137 N N . ASP A 1 405 ? -7.205 33.040 25.911 1.00 94.94 405 ASP A N 1
ATOM 3138 C CA . ASP A 1 405 ? -8.137 33.736 25.015 1.00 94.94 405 ASP A CA 1
ATOM 3139 C C . ASP A 1 405 ? -8.555 32.845 23.825 1.00 94.94 405 ASP A C 1
ATOM 3141 O O . ASP A 1 405 ? -7.942 31.811 23.542 1.00 94.94 405 ASP A O 1
ATOM 3145 N N . ALA A 1 406 ? -9.647 33.195 23.138 1.00 89.88 406 ALA A N 1
ATOM 3146 C CA . ALA A 1 406 ? -10.152 32.402 22.016 1.00 89.88 406 ALA A CA 1
ATOM 3147 C C . ALA A 1 406 ? -9.091 32.284 20.903 1.00 89.88 406 ALA A C 1
ATOM 3149 O O . ALA A 1 406 ? -8.554 33.282 20.428 1.00 89.88 406 ALA A O 1
ATOM 3150 N N . GLY A 1 407 ? -8.788 31.054 20.483 1.00 86.12 407 GLY A N 1
ATOM 3151 C CA . GLY A 1 407 ? -7.743 30.754 19.503 1.00 86.12 407 GLY A CA 1
ATOM 3152 C C . GLY A 1 407 ? -6.321 30.646 20.070 1.00 86.12 407 GLY A C 1
ATOM 3153 O O . GLY A 1 407 ? -5.448 30.136 19.358 1.00 86.12 407 GLY A O 1
ATOM 3154 N N . GLU A 1 408 ? -6.080 31.052 21.322 1.00 94.50 408 GLU A N 1
ATOM 3155 C CA . GLU A 1 408 ? -4.784 30.877 21.984 1.00 94.50 408 GLU A CA 1
ATOM 3156 C C . GLU A 1 408 ? -4.509 29.415 22.340 1.00 94.50 408 GLU A C 1
ATOM 3158 O O . GLU A 1 408 ? -5.400 28.560 22.356 1.00 94.50 408 GLU A O 1
ATOM 3163 N N . LYS A 1 409 ? -3.232 29.124 22.607 1.00 93.62 409 LYS A N 1
ATOM 3164 C CA . LYS A 1 409 ? -2.712 27.773 22.803 1.00 93.62 409 LYS A CA 1
ATOM 3165 C C . LYS A 1 409 ? -1.958 27.662 24.122 1.00 93.62 409 LYS A C 1
ATOM 3167 O O . LYS A 1 409 ? -1.015 28.409 24.362 1.00 93.62 409 LYS A O 1
ATOM 3172 N N . LEU A 1 410 ? -2.312 26.664 24.922 1.00 94.56 410 LEU A N 1
ATOM 3173 C CA . LEU A 1 410 ? -1.520 26.199 26.055 1.00 94.56 410 LEU A CA 1
ATOM 3174 C C . LEU A 1 410 ? -0.641 25.031 25.594 1.00 94.56 410 LEU A C 1
ATOM 3176 O O . LEU A 1 410 ? -1.144 24.075 25.011 1.00 94.56 410 LEU A O 1
ATOM 3180 N N . THR A 1 411 ? 0.667 25.097 25.844 1.00 95.12 411 THR A N 1
ATOM 3181 C CA . THR A 1 411 ? 1.591 23.998 25.518 1.00 95.12 411 THR A CA 1
ATOM 3182 C C . THR A 1 411 ? 1.921 23.208 26.773 1.00 95.12 411 THR A C 1
ATOM 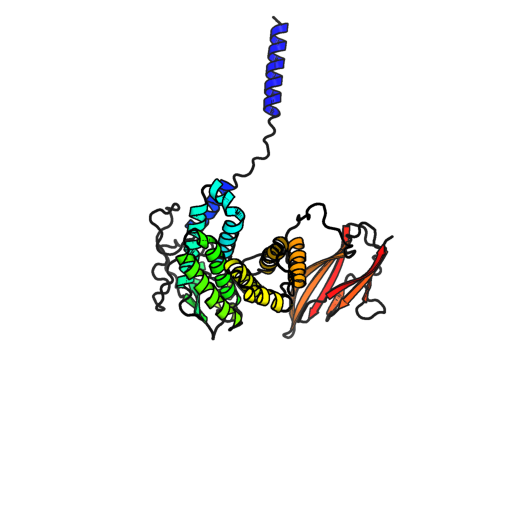3184 O O . THR A 1 411 ? 2.400 23.769 27.754 1.00 95.12 411 THR A O 1
ATOM 3187 N N . ILE A 1 412 ? 1.696 21.903 26.713 1.00 96.69 412 ILE A N 1
ATOM 3188 C CA . ILE A 1 412 ? 1.975 20.930 27.763 1.00 96.69 412 ILE A CA 1
ATOM 3189 C C . ILE A 1 412 ? 3.065 20.004 27.234 1.00 96.69 412 ILE A C 1
ATOM 3191 O O . ILE A 1 412 ? 2.999 19.555 26.093 1.00 96.69 412 ILE A O 1
ATOM 3195 N N . VAL A 1 413 ? 4.079 19.715 28.036 1.00 96.12 413 VAL A N 1
ATOM 3196 C CA . VAL A 1 413 ? 5.141 18.774 27.663 1.00 96.12 413 VAL A CA 1
ATOM 3197 C C . VAL A 1 413 ? 5.230 17.722 28.743 1.00 96.12 413 VAL A C 1
ATOM 3199 O O . VAL A 1 413 ? 5.291 18.082 29.911 1.00 96.12 413 VAL A O 1
ATOM 3202 N N . TYR A 1 414 ? 5.266 16.445 28.387 1.00 96.50 414 TYR A N 1
ATOM 3203 C CA . TYR A 1 414 ? 5.510 15.386 29.361 1.00 96.50 414 TYR A CA 1
ATOM 3204 C C . TYR A 1 414 ? 6.427 14.307 28.807 1.00 96.50 414 TYR A C 1
ATOM 3206 O O . TYR A 1 414 ? 6.573 14.163 27.592 1.00 96.50 414 TYR A O 1
ATOM 3214 N N . ILE A 1 415 ? 7.065 13.579 29.716 1.00 95.19 415 ILE A N 1
ATOM 3215 C CA . ILE A 1 415 ? 7.884 12.414 29.396 1.00 95.19 415 ILE A CA 1
ATOM 3216 C C . ILE A 1 415 ? 7.127 11.158 29.818 1.00 95.19 415 ILE A C 1
ATOM 3218 O O . ILE A 1 415 ? 6.575 11.123 30.915 1.00 95.19 415 ILE A O 1
ATOM 3222 N N . GLN A 1 416 ? 7.112 10.150 28.951 1.00 92.38 416 GLN A N 1
ATOM 3223 C CA . GLN A 1 416 ? 6.512 8.845 29.217 1.00 92.38 416 GLN A CA 1
ATOM 3224 C C . GLN A 1 416 ? 7.594 7.763 29.164 1.00 92.38 416 GLN A C 1
ATOM 3226 O O . GLN A 1 416 ? 8.399 7.763 28.233 1.00 92.38 416 GLN A O 1
ATOM 3231 N N . GLU A 1 417 ? 7.622 6.875 30.159 1.00 86.25 417 GLU A N 1
ATOM 3232 C CA . GLU A 1 417 ? 8.522 5.711 30.215 1.00 86.25 417 GLU A CA 1
ATOM 3233 C C . GLU A 1 417 ? 7.777 4.455 29.759 1.00 86.25 417 GLU A C 1
ATOM 3235 O O . GLU A 1 417 ? 6.963 3.927 30.518 1.00 86.25 417 GLU A O 1
ATOM 3240 N N . GLY A 1 418 ? 8.029 3.989 28.534 1.00 71.50 418 GLY A N 1
ATOM 3241 C CA . GLY A 1 418 ? 7.333 2.847 27.937 1.00 71.50 418 GLY A CA 1
ATOM 3242 C C . GLY A 1 418 ? 5.794 2.958 27.912 1.00 71.50 418 GLY A C 1
ATOM 3243 O O . GLY A 1 418 ? 5.162 3.800 28.550 1.00 71.50 418 GLY A O 1
ATOM 3244 N N . GLY A 1 419 ? 5.144 2.075 27.155 1.00 68.31 419 GLY A N 1
ATOM 3245 C CA . GLY A 1 419 ? 3.680 1.970 27.156 1.00 68.31 419 GLY A CA 1
ATOM 3246 C C . GLY A 1 419 ? 2.927 3.134 26.480 1.00 68.31 419 GLY A C 1
ATOM 3247 O O . GLY A 1 419 ? 3.519 3.947 25.768 1.00 68.31 419 GLY A O 1
ATOM 3248 N N . PRO A 1 420 ? 1.588 3.189 26.629 1.00 72.50 420 PRO A N 1
ATOM 3249 C CA . PRO A 1 420 ? 0.752 4.174 25.947 1.00 72.50 420 PRO A CA 1
ATOM 3250 C C . PRO A 1 420 ? 0.951 5.581 26.525 1.00 72.50 420 PRO A C 1
ATOM 3252 O O . PRO A 1 420 ? 1.222 5.745 27.715 1.00 72.50 420 PRO A O 1
ATOM 3255 N N . ALA A 1 421 ? 0.774 6.609 25.693 1.00 79.56 421 ALA A N 1
ATOM 3256 C CA . ALA A 1 421 ? 0.869 7.996 26.142 1.00 79.56 421 ALA A CA 1
ATOM 3257 C C . ALA A 1 421 ? -0.266 8.371 27.114 1.00 79.56 421 ALA A C 1
ATOM 3259 O O . ALA A 1 421 ? -1.357 7.794 27.075 1.00 79.56 421 ALA A O 1
ATOM 3260 N N . ALA A 1 422 ? -0.029 9.386 27.948 1.00 88.00 422 ALA A N 1
ATOM 3261 C CA . ALA A 1 422 ? -1.018 9.862 28.907 1.00 88.00 422 ALA A CA 1
ATOM 3262 C C . ALA A 1 422 ? -2.277 10.407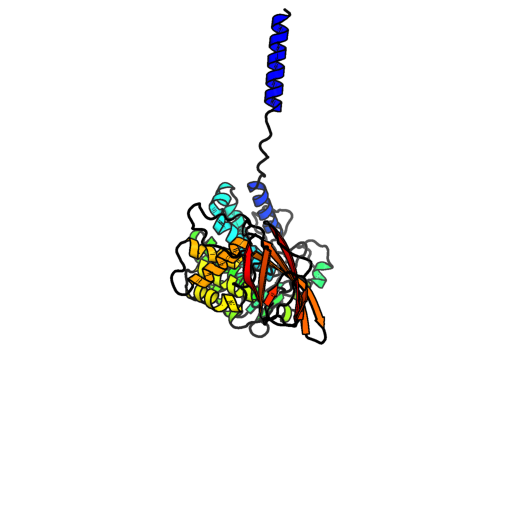 28.203 1.00 88.00 422 ALA A C 1
ATOM 3264 O O . ALA A 1 422 ? -2.192 11.171 27.231 1.00 88.00 422 ALA A O 1
ATOM 3265 N N . LYS A 1 423 ? -3.454 10.045 28.725 1.00 86.69 423 LYS A N 1
ATOM 3266 C CA . LYS A 1 423 ? -4.753 10.530 28.237 1.00 86.69 423 LYS A CA 1
ATOM 3267 C C . LYS A 1 423 ? -5.042 11.889 28.862 1.00 86.69 423 LYS A C 1
ATOM 3269 O O . LYS A 1 423 ? -5.136 11.981 30.080 1.00 86.69 423 LYS A O 1
ATOM 3274 N N . ILE A 1 424 ? -5.196 12.930 28.043 1.00 90.38 424 ILE A N 1
ATOM 3275 C CA . ILE A 1 424 ? -5.498 14.295 28.502 1.00 90.38 424 ILE A CA 1
ATOM 3276 C C . ILE A 1 424 ? -6.926 14.655 28.101 1.00 90.38 424 ILE A C 1
ATOM 3278 O O . ILE A 1 424 ? -7.284 14.568 26.929 1.00 90.38 424 ILE A O 1
ATOM 3282 N N . ALA A 1 425 ? -7.733 15.088 29.067 1.00 85.81 425 ALA A N 1
ATOM 3283 C CA . ALA A 1 425 ? -9.106 15.527 28.844 1.00 85.81 425 ALA A CA 1
ATOM 3284 C C . ALA A 1 425 ? -9.443 16.757 29.692 1.00 85.81 425 ALA A C 1
ATOM 3286 O O . ALA A 1 425 ? -8.855 16.979 30.750 1.00 85.81 425 ALA A O 1
ATOM 3287 N N . VAL A 1 426 ? -10.424 17.552 29.260 1.00 86.88 426 VAL A N 1
ATOM 3288 C CA . VAL A 1 426 ? -10.968 18.637 30.090 1.00 86.88 426 VAL A CA 1
ATOM 3289 C C . VAL A 1 426 ? -11.884 18.034 31.151 1.00 86.88 426 VAL A C 1
ATOM 3291 O O . VAL A 1 426 ? -12.875 17.392 30.819 1.00 86.88 426 VAL A O 1
ATOM 3294 N N . ALA A 1 427 ? -11.553 18.246 32.423 1.00 83.00 427 ALA A N 1
ATOM 3295 C CA . ALA A 1 427 ? -12.382 17.842 33.554 1.00 83.00 427 ALA A CA 1
ATOM 3296 C C . ALA A 1 427 ? -13.368 18.947 33.957 1.00 83.00 427 ALA A C 1
ATOM 3298 O O . ALA A 1 427 ? -14.528 18.669 34.239 1.00 83.00 427 ALA A O 1
ATOM 3299 N N . GLU A 1 428 ? -12.907 20.199 33.987 1.00 84.69 428 GLU A N 1
ATOM 3300 C CA . GLU A 1 428 ? -13.716 21.367 34.341 1.00 84.69 428 GLU A CA 1
ATOM 3301 C C . GLU A 1 428 ? -13.135 22.620 33.673 1.00 84.69 428 GLU A C 1
ATOM 3303 O O . GLU A 1 428 ? -11.922 22.728 33.484 1.00 84.69 428 GLU A O 1
ATOM 3308 N N . TYR A 1 429 ? -13.979 23.588 33.325 1.00 88.62 429 TYR A N 1
ATOM 3309 C CA . TYR A 1 429 ? -13.533 24.898 32.856 1.00 88.62 429 TYR A CA 1
ATOM 3310 C C . TYR A 1 429 ? -14.567 25.981 33.179 1.00 88.62 429 TYR A C 1
ATOM 3312 O O . TYR A 1 429 ? -15.740 25.684 33.403 1.00 88.62 429 TYR A O 1
ATOM 3320 N N . LYS A 1 430 ? -14.136 27.246 33.196 1.00 85.38 430 LYS A N 1
ATOM 3321 C CA . LYS A 1 430 ? -15.027 28.416 33.246 1.00 85.38 430 LYS A CA 1
ATOM 3322 C C . LYS A 1 430 ? -14.606 29.422 32.189 1.00 85.38 430 LYS A C 1
ATOM 3324 O O . LYS A 1 430 ? -13.411 29.624 31.966 1.00 85.38 430 LYS A O 1
ATOM 3329 N N . THR A 1 431 ? -15.591 30.048 31.561 1.00 87.75 431 THR A N 1
ATOM 3330 C CA . THR A 1 431 ? -15.389 31.146 30.615 1.00 87.75 431 THR A CA 1
ATOM 3331 C C . THR A 1 431 ? -15.602 32.487 31.309 1.00 87.75 431 THR A C 1
ATOM 3333 O O . THR A 1 431 ? -16.414 32.581 32.233 1.00 87.75 431 THR A O 1
ATOM 3336 N N . GLY A 1 432 ? -14.827 33.491 30.903 1.00 69.94 432 GLY A N 1
ATOM 3337 C CA . GLY A 1 432 ? -14.930 34.877 31.371 1.00 69.94 432 GLY A CA 1
ATOM 3338 C C . GLY A 1 432 ? -15.856 35.739 30.534 1.00 69.94 432 GLY A C 1
ATOM 3339 O O . GLY A 1 432 ? -16.097 35.381 29.358 1.00 69.94 432 GLY A O 1
#